Protein AF-0000000075755018 (afdb_homodimer)

Sequence (514 aa):
MAEAAGLAIGIVSLETTFDNVIDCFEYIHLGKAFGADSQDCLLRLDNAKLRLSRWGEAVGLSQVDKNTKSLKDTRISEVDMPQAERLLGSIFTELERVKVMDANFRAGREFDDQSLAVMSAETDLNSVGLSLHEKMQKIAKQRQNNLSLRQKAKWALFDRAHFKDMVANIADYTKELQELFPAAQPLEEVLVDKETLELSESLLVLRDAIKEQDNALASALGAVLKPVAEKVENNVHGGNVGVMSAHRSNINQTFGKMAEAAGLAIGIVSLETTFDNVIDCFEYIHLGKAFGADSQDCLLRLDNAKLRLSRWGEAVGLSQVDKNTKSLKDTRISEVDMPQAERLLGSIFTELERVKVMDANFRAGREFDDQSLAVMSAETDLNSVGLSLHEKMQKIAKQRQNNLSLRQKAKWALFDRAHFKDMVANIADYTKELQELFPAAQPLEEVLVDKETLELSESLLVLRDAIKEQDNALASALGAVLKPVAEKVENNVHGGNVGVMSAHRSNINQTFGK

Structure (mmCIF, N/CA/C/O backbone):
data_AF-0000000075755018-model_v1
#
loop_
_entity.id
_entity.type
_entity.pdbx_description
1 polymer 'Pc21g06550 protein'
#
loop_
_atom_site.group_PDB
_atom_site.id
_atom_site.type_symbol
_atom_site.label_atom_id
_atom_site.label_alt_id
_atom_site.label_comp_id
_atom_site.label_asym_id
_atom_site.label_entity_id
_atom_site.label_seq_id
_atom_site.pdbx_PDB_ins_code
_atom_site.Cartn_x
_atom_site.Cartn_y
_atom_site.Cartn_z
_atom_site.occupancy
_atom_site.B_iso_or_equiv
_atom_site.auth_seq_id
_atom_site.auth_comp_id
_atom_site.auth_asym_id
_atom_site.auth_atom_id
_atom_site.pdbx_PDB_model_num
ATOM 1 N N . MET A 1 1 ? 15.539 -30.797 -32.188 1 21.33 1 MET A N 1
ATOM 2 C CA . MET A 1 1 ? 14.492 -31.391 -31.359 1 21.33 1 MET A CA 1
ATOM 3 C C . MET A 1 1 ? 14.758 -31.141 -29.875 1 21.33 1 MET A C 1
ATOM 5 O O . MET A 1 1 ? 15.594 -31.797 -29.266 1 21.33 1 MET A O 1
ATOM 9 N N . ALA A 1 2 ? 15.078 -29.953 -29.562 1 28.19 2 ALA A N 1
ATOM 10 C CA . ALA A 1 2 ? 15.711 -29.484 -28.328 1 28.19 2 ALA A CA 1
ATOM 11 C C . ALA A 1 2 ? 15.008 -30.062 -27.094 1 28.19 2 ALA A C 1
ATOM 13 O O . ALA A 1 2 ? 13.789 -30.219 -27.094 1 28.19 2 ALA A O 1
ATOM 14 N N . GLU A 1 3 ? 15.719 -30.938 -26.422 1 28.27 3 GLU A N 1
ATOM 15 C CA . GLU A 1 3 ? 15.273 -31.531 -25.172 1 28.27 3 GLU A CA 1
ATOM 16 C C . GLU A 1 3 ? 14.562 -30.5 -24.281 1 28.27 3 GLU A C 1
ATOM 18 O O . GLU A 1 3 ? 15.133 -29.469 -23.938 1 28.27 3 GLU A O 1
ATOM 23 N N . ALA A 1 4 ? 13.383 -30.047 -24.609 1 33.56 4 ALA A N 1
ATOM 24 C CA . ALA A 1 4 ? 12.461 -29.391 -23.688 1 33.56 4 ALA A CA 1
ATOM 25 C C . ALA A 1 4 ? 12.711 -29.828 -22.25 1 33.56 4 ALA A C 1
ATOM 27 O O . ALA A 1 4 ? 12.727 -31.031 -21.953 1 33.56 4 ALA A O 1
ATOM 28 N N . ALA A 1 5 ? 13.742 -29.266 -21.609 1 36.12 5 ALA A N 1
ATOM 29 C CA . ALA A 1 5 ? 14.055 -29.625 -20.219 1 36.12 5 ALA A CA 1
ATOM 30 C C . ALA A 1 5 ? 12.828 -30.172 -19.516 1 36.12 5 ALA A C 1
ATOM 32 O O . ALA A 1 5 ? 11.883 -29.438 -19.219 1 36.12 5 ALA A O 1
ATOM 33 N N . GLY A 1 6 ? 12.289 -31.266 -20.016 1 34.72 6 GLY A N 1
ATOM 34 C CA . GLY A 1 6 ? 11.273 -32.156 -19.484 1 34.72 6 GLY A CA 1
ATOM 35 C C . GLY A 1 6 ? 11.305 -32.281 -17.969 1 34.72 6 GLY A C 1
ATOM 36 O O . GLY A 1 6 ? 12.375 -32.219 -17.359 1 34.72 6 GLY A O 1
ATOM 37 N N . LEU A 1 7 ? 10.367 -31.594 -17.203 1 39.56 7 LEU A N 1
ATOM 38 C CA . LEU A 1 7 ? 10.195 -32.188 -15.875 1 39.56 7 LEU A CA 1
ATOM 39 C C . LEU A 1 7 ? 10.594 -33.656 -15.867 1 39.56 7 LEU A C 1
ATOM 41 O O . LEU A 1 7 ? 10.008 -34.469 -16.594 1 39.56 7 LEU A O 1
ATOM 45 N N . ALA A 1 8 ? 11.867 -34.031 -16.031 1 37.25 8 ALA A N 1
ATOM 46 C CA . ALA A 1 8 ? 12.266 -35.406 -15.828 1 37.25 8 ALA A CA 1
ATOM 47 C C . ALA A 1 8 ? 11.305 -36.125 -14.891 1 37.25 8 ALA A C 1
ATOM 49 O O . ALA A 1 8 ? 11.195 -35.781 -13.719 1 37.25 8 ALA A O 1
ATOM 50 N N . ILE A 1 9 ? 10.18 -36.562 -15.383 1 37.59 9 ILE A N 1
ATOM 51 C CA . ILE A 1 9 ? 9.195 -37.406 -14.727 1 37.59 9 ILE A CA 1
ATOM 52 C C . ILE A 1 9 ? 9.898 -38.594 -14.062 1 37.59 9 ILE A C 1
ATOM 54 O O . ILE A 1 9 ? 10.062 -39.656 -14.68 1 37.59 9 ILE A O 1
ATOM 58 N N . GLY A 1 10 ? 11.125 -38.531 -13.781 1 39.56 10 GLY A N 1
ATOM 59 C CA . GLY A 1 10 ? 11.234 -39.562 -12.766 1 39.56 10 GLY A CA 1
ATOM 60 C C . GLY A 1 10 ? 10.18 -39.469 -11.688 1 39.56 10 GLY A C 1
ATOM 61 O O . GLY A 1 10 ? 9.438 -38.469 -11.633 1 39.56 10 GLY A O 1
ATOM 62 N N . ILE A 1 11 ? 9.938 -40.344 -10.844 1 48.66 11 ILE A N 1
ATOM 63 C CA . ILE A 1 11 ? 8.938 -40.406 -9.781 1 48.66 11 ILE A CA 1
ATOM 64 C C . ILE A 1 11 ? 8.938 -39.094 -9.016 1 48.66 11 ILE A C 1
ATOM 66 O O . ILE A 1 11 ? 9.602 -38.969 -7.98 1 48.66 11 ILE A O 1
ATOM 70 N N . VAL A 1 12 ? 8.914 -37.875 -9.719 1 58.25 12 VAL A N 1
ATOM 71 C CA . VAL A 1 12 ? 8.867 -36.625 -8.984 1 58.25 12 VAL A CA 1
ATOM 72 C C . VAL A 1 12 ? 7.52 -36.469 -8.281 1 58.25 12 VAL A C 1
ATOM 74 O O . VAL A 1 12 ? 6.469 -36.656 -8.898 1 58.25 12 VAL A O 1
ATOM 77 N N . SER A 1 13 ? 7.578 -36.406 -7.094 1 77.06 13 SER A N 1
ATOM 78 C CA . SER A 1 13 ? 6.387 -36.219 -6.277 1 77.06 13 SER A CA 1
ATOM 79 C C . SER A 1 13 ? 5.59 -35 -6.723 1 77.06 13 SER A C 1
ATOM 81 O O . SER A 1 13 ? 6.117 -34.125 -7.418 1 77.06 13 SER A O 1
ATOM 83 N N . LEU A 1 14 ? 4.43 -35.062 -6.699 1 83.69 14 LEU A N 1
ATOM 84 C CA . LEU A 1 14 ? 3.547 -33.906 -6.98 1 83.69 14 LEU A CA 1
ATOM 85 C C . LEU A 1 14 ? 4.059 -32.656 -6.309 1 83.69 14 LEU A C 1
ATOM 87 O O . LEU A 1 14 ? 3.939 -31.562 -6.867 1 83.69 14 LEU A O 1
ATOM 91 N N . GLU A 1 15 ? 4.77 -32.812 -5.234 1 83.62 15 GLU A N 1
ATOM 92 C CA . GLU A 1 15 ? 5.359 -31.688 -4.504 1 83.62 15 GLU A CA 1
ATOM 93 C C . GLU A 1 15 ? 6.484 -31.047 -5.301 1 83.62 15 GLU A C 1
ATOM 95 O O . GLU A 1 15 ? 6.574 -29.812 -5.371 1 83.62 15 GLU A O 1
ATOM 100 N N . THR A 1 16 ? 7.277 -31.891 -5.816 1 83.69 16 THR A N 1
ATOM 101 C CA . THR A 1 16 ? 8.398 -31.375 -6.598 1 83.69 16 THR A CA 1
ATOM 102 C C . THR A 1 16 ? 7.906 -30.672 -7.855 1 83.69 16 THR A C 1
ATOM 104 O O . THR A 1 16 ? 8.422 -29.609 -8.219 1 83.69 16 THR A O 1
ATOM 107 N N . THR A 1 17 ? 6.906 -31.312 -8.484 1 86.62 17 THR A N 1
ATOM 108 C CA . THR A 1 17 ? 6.32 -30.688 -9.664 1 86.62 17 THR A CA 1
ATOM 109 C C . THR A 1 17 ? 5.734 -29.328 -9.32 1 86.62 17 THR A C 1
ATOM 111 O O . THR A 1 17 ? 5.957 -28.344 -10.039 1 86.62 17 THR A O 1
ATOM 114 N N . PHE A 1 18 ? 5.035 -29.312 -8.258 1 90.94 18 PHE A N 1
ATOM 115 C CA . PHE A 1 18 ? 4.441 -28.062 -7.773 1 90.94 18 PHE A CA 1
ATOM 116 C C . PHE A 1 18 ? 5.512 -27 -7.543 1 90.94 18 PHE A C 1
ATOM 118 O O . PHE A 1 18 ? 5.406 -25.891 -8.047 1 90.94 18 PHE A O 1
ATOM 125 N N . ASP A 1 19 ? 6.57 -27.266 -6.926 1 88 19 ASP A N 1
ATOM 126 C CA . ASP A 1 19 ? 7.645 -26.328 -6.625 1 88 19 ASP A CA 1
ATOM 127 C C . ASP A 1 19 ? 8.312 -25.844 -7.906 1 88 19 ASP A C 1
ATOM 129 O O . ASP A 1 19 ? 8.672 -24.656 -8.008 1 88 19 ASP A O 1
ATOM 133 N N . ASN A 1 20 ? 8.461 -26.797 -8.766 1 86.38 20 ASN A N 1
ATOM 134 C CA . ASN A 1 20 ? 9.078 -26.422 -10.039 1 86.38 20 ASN A CA 1
ATOM 135 C C . ASN A 1 20 ? 8.227 -25.406 -10.805 1 86.38 20 ASN A C 1
ATOM 137 O O . ASN A 1 20 ? 8.766 -24.484 -11.406 1 86.38 20 ASN A O 1
ATOM 141 N N . VAL A 1 21 ? 6.945 -25.656 -10.75 1 92 21 VAL A N 1
ATOM 142 C CA . VAL A 1 21 ? 6.043 -24.75 -11.453 1 92 21 VAL A CA 1
ATOM 143 C C . VAL A 1 21 ? 6.094 -23.359 -10.797 1 92 21 VAL A C 1
ATOM 145 O O . VAL A 1 21 ? 6.23 -22.359 -11.484 1 92 21 VAL A O 1
ATOM 148 N N . ILE A 1 22 ? 6.039 -23.297 -9.484 1 92.44 22 ILE A N 1
ATOM 149 C CA . ILE A 1 22 ? 6.094 -22.031 -8.758 1 92.44 22 ILE A CA 1
ATOM 150 C C . ILE A 1 22 ? 7.418 -21.328 -9.047 1 92.44 22 ILE A C 1
ATOM 152 O O . ILE A 1 22 ? 7.441 -20.125 -9.305 1 92.44 22 ILE A O 1
ATOM 156 N N . ASP A 1 23 ? 8.445 -22.031 -9.148 1 88.38 23 ASP A N 1
ATOM 157 C CA . ASP A 1 23 ? 9.773 -21.484 -9.43 1 88.38 23 ASP A CA 1
ATOM 158 C C . ASP A 1 23 ? 9.836 -20.906 -10.844 1 88.38 23 ASP A C 1
ATOM 160 O O . ASP A 1 23 ? 10.508 -19.906 -11.078 1 88.38 23 ASP A O 1
ATOM 164 N N . CYS A 1 24 ? 9.141 -21.562 -11.688 1 90.5 24 CYS A N 1
ATOM 165 C CA . CYS A 1 24 ? 9.188 -21.141 -13.086 1 90.5 24 CYS A CA 1
ATOM 166 C C . CYS A 1 24 ? 8.617 -19.734 -13.25 1 90.5 24 CYS A C 1
ATOM 168 O O . CYS A 1 24 ? 9.062 -18.984 -14.117 1 90.5 24 CYS A O 1
ATOM 170 N N . PHE A 1 25 ? 7.664 -19.344 -12.414 1 93.44 25 PHE A N 1
ATOM 171 C CA . PHE A 1 25 ? 7.109 -18 -12.469 1 93.44 25 PHE A CA 1
ATOM 172 C C . PHE A 1 25 ? 8.203 -16.953 -12.289 1 93.44 25 PHE A C 1
ATOM 174 O O . PHE A 1 25 ? 8.109 -15.852 -12.82 1 93.44 25 PHE A O 1
ATOM 181 N N . GLU A 1 26 ? 9.25 -17.297 -11.617 1 88.44 26 GLU A N 1
ATOM 182 C CA . GLU A 1 26 ? 10.312 -16.359 -11.289 1 88.44 26 GLU A CA 1
ATOM 183 C C . GLU A 1 26 ? 11.18 -16.047 -12.508 1 88.44 26 GLU A C 1
ATOM 185 O O . GLU A 1 26 ? 11.906 -15.047 -12.523 1 88.44 26 GLU A O 1
ATOM 190 N N . TYR A 1 27 ? 11.039 -16.906 -13.445 1 89.88 27 TYR A N 1
ATOM 191 C CA . TYR A 1 27 ? 11.852 -16.719 -14.641 1 89.88 27 TYR A CA 1
ATOM 192 C C . TYR A 1 27 ? 11.164 -15.781 -15.633 1 89.88 27 TYR A C 1
ATOM 194 O O . TYR A 1 27 ? 11.781 -15.312 -16.594 1 89.88 27 TYR A O 1
ATOM 202 N N . ILE A 1 28 ? 9.945 -15.516 -15.406 1 92.44 28 ILE A N 1
ATOM 203 C CA . ILE A 1 28 ? 9.156 -14.781 -16.391 1 92.44 28 ILE A CA 1
ATOM 204 C C . ILE A 1 28 ? 9.242 -13.281 -16.109 1 92.44 28 ILE A C 1
ATOM 206 O O . ILE A 1 28 ? 8.969 -12.836 -14.984 1 92.44 28 ILE A O 1
ATOM 210 N N . HIS A 1 29 ? 9.602 -12.562 -17.109 1 92.56 29 HIS A N 1
ATOM 211 C CA . HIS A 1 29 ? 9.656 -11.109 -17.062 1 92.56 29 HIS A CA 1
ATOM 212 C C . HIS A 1 29 ? 8.883 -10.484 -18.219 1 92.56 29 HIS A C 1
ATOM 214 O O . HIS A 1 29 ? 8.578 -11.164 -19.188 1 92.56 29 HIS A O 1
ATOM 220 N N . LEU A 1 30 ? 8.531 -9.258 -18.047 1 93.94 30 LEU A N 1
ATOM 221 C CA . LEU A 1 30 ? 7.816 -8.531 -19.094 1 93.94 30 LEU A CA 1
ATOM 222 C C . LEU A 1 30 ? 8.742 -7.543 -19.797 1 93.94 30 LEU A C 1
ATOM 224 O O . LEU A 1 30 ? 9.594 -6.922 -19.156 1 93.94 30 LEU A O 1
ATOM 228 N N . GLY A 1 31 ? 8.531 -7.477 -21.094 1 91.62 31 GLY A N 1
ATOM 229 C CA . GLY A 1 31 ? 9.266 -6.469 -21.828 1 91.62 31 GLY A CA 1
ATOM 230 C C . GLY A 1 31 ? 8.836 -5.051 -21.5 1 91.62 31 GLY A C 1
ATOM 231 O O . GLY A 1 31 ? 7.691 -4.824 -21.109 1 91.62 31 GLY A O 1
ATOM 232 N N . LYS A 1 32 ? 9.695 -4.094 -21.75 1 88.69 32 LYS A N 1
ATOM 233 C CA . LYS A 1 32 ? 9.406 -2.688 -21.484 1 88.69 32 LYS A CA 1
ATOM 234 C C . LYS A 1 32 ? 8.336 -2.158 -22.438 1 88.69 32 LYS A C 1
ATOM 236 O O . LYS A 1 32 ? 7.676 -1.16 -22.141 1 88.69 32 LYS A O 1
ATOM 241 N N . ALA A 1 33 ? 8.219 -2.889 -23.438 1 84.25 33 ALA A N 1
ATOM 242 C CA . ALA A 1 33 ? 7.262 -2.471 -24.469 1 84.25 33 ALA A CA 1
ATOM 243 C C . ALA A 1 33 ? 5.828 -2.555 -23.953 1 84.25 33 ALA A C 1
ATOM 245 O O . ALA A 1 33 ? 4.91 -2.002 -24.562 1 84.25 33 ALA A O 1
ATOM 246 N N . PHE A 1 34 ? 5.629 -3.209 -22.844 1 88.38 34 PHE A N 1
ATOM 247 C CA . PHE A 1 34 ? 4.297 -3.271 -22.266 1 88.38 34 PHE A CA 1
ATOM 248 C C . PHE A 1 34 ? 3.84 -1.889 -21.812 1 88.38 34 PHE A C 1
ATOM 250 O O . PHE A 1 34 ? 2.639 -1.624 -21.719 1 88.38 34 PHE A O 1
ATOM 257 N N . GLY A 1 35 ? 4.773 -0.98 -21.391 1 81.56 35 GLY A N 1
ATOM 258 C CA . GLY A 1 35 ? 4.488 0.428 -21.156 1 81.56 35 GLY A CA 1
ATOM 259 C C . GLY A 1 35 ? 3.564 0.666 -19.984 1 81.56 35 GLY A C 1
ATOM 260 O O . GLY A 1 35 ? 3.811 0.17 -18.875 1 81.56 35 GLY A O 1
ATOM 261 N N . ALA A 1 36 ? 2.443 1.353 -20.188 1 78.69 36 ALA A N 1
ATOM 262 C CA . ALA A 1 36 ? 1.516 1.813 -19.156 1 78.69 36 ALA A CA 1
ATOM 263 C C . ALA A 1 36 ? 0.792 0.64 -18.5 1 78.69 36 ALA A C 1
ATOM 265 O O . ALA A 1 36 ? 0.348 0.735 -17.359 1 78.69 36 ALA A O 1
ATOM 266 N N . ASP A 1 37 ? 0.783 -0.458 -19.234 1 85 37 ASP A N 1
ATOM 267 C CA . ASP A 1 37 ? 0.044 -1.616 -18.734 1 85 37 ASP A CA 1
ATOM 268 C C . ASP A 1 37 ? 0.955 -2.557 -17.953 1 85 37 ASP A C 1
ATOM 270 O O . ASP A 1 37 ? 0.508 -3.596 -17.469 1 85 37 ASP A O 1
ATOM 274 N N . SER A 1 38 ? 2.199 -2.186 -17.828 1 89.25 38 SER A N 1
ATOM 275 C CA . SER A 1 38 ? 3.197 -3.078 -17.25 1 89.25 38 SER A CA 1
ATOM 276 C C . SER A 1 38 ? 2.826 -3.459 -15.82 1 89.25 38 SER A C 1
ATOM 278 O O . SER A 1 38 ? 2.922 -4.629 -15.438 1 89.25 38 SER A O 1
ATOM 280 N N . GLN A 1 39 ? 2.363 -2.482 -15.18 1 91.5 39 GLN A N 1
ATOM 281 C CA . GLN A 1 39 ? 2.025 -2.736 -13.789 1 91.5 39 GLN A CA 1
ATOM 282 C C . GLN A 1 39 ? 0.852 -3.705 -13.672 1 91.5 39 GLN A C 1
ATOM 284 O O . GLN A 1 39 ? 0.918 -4.684 -12.93 1 91.5 39 GLN A O 1
ATOM 289 N N . ASP A 1 40 ? -0.144 -3.467 -14.422 1 94.25 40 ASP A N 1
ATOM 290 C CA . ASP A 1 40 ? -1.322 -4.328 -14.414 1 94.25 40 ASP A CA 1
ATOM 291 C C . ASP A 1 40 ? -0.959 -5.758 -14.82 1 94.25 40 ASP A C 1
ATOM 293 O O . ASP A 1 40 ? -1.385 -6.719 -14.18 1 94.25 40 ASP A O 1
ATOM 297 N N . CYS A 1 41 ? -0.184 -5.875 -15.82 1 94.75 41 CYS A N 1
ATOM 298 C CA . CYS A 1 41 ? 0.219 -7.184 -16.328 1 94.75 41 CYS A CA 1
ATOM 299 C C . CYS A 1 41 ? 1.055 -7.93 -15.289 1 94.75 41 CYS A C 1
ATOM 301 O O . CYS A 1 41 ? 0.846 -9.125 -15.062 1 94.75 41 CYS A O 1
ATOM 303 N N . LEU A 1 42 ? 1.902 -7.211 -14.703 1 95.75 42 LEU A N 1
ATOM 304 C CA . LEU A 1 42 ? 2.756 -7.848 -13.711 1 95.75 42 LEU A CA 1
ATOM 305 C C . LEU A 1 42 ? 1.937 -8.328 -12.516 1 95.75 42 LEU A C 1
ATOM 307 O O . LEU A 1 42 ? 2.154 -9.438 -12.016 1 95.75 42 LEU A O 1
ATOM 311 N N . LEU A 1 43 ? 1.019 -7.547 -12.055 1 97.06 43 LEU A N 1
ATOM 312 C CA . LEU A 1 43 ? 0.172 -7.926 -10.93 1 97.06 43 LEU A CA 1
ATOM 313 C C . LEU A 1 43 ? -0.677 -9.141 -11.273 1 97.06 43 LEU A C 1
ATOM 315 O O . LEU A 1 43 ? -0.921 -10 -10.414 1 97.06 43 LEU A O 1
ATOM 319 N N . ARG A 1 44 ? -1.093 -9.25 -12.469 1 97 44 ARG A N 1
ATOM 320 C CA . ARG A 1 44 ? -1.838 -10.422 -12.914 1 97 44 ARG A CA 1
ATOM 321 C C . ARG A 1 44 ? -0.968 -11.672 -12.875 1 97 44 ARG A C 1
ATOM 323 O O . ARG A 1 44 ? -1.43 -12.742 -12.477 1 97 44 ARG A O 1
ATOM 330 N N . LEU A 1 45 ? 0.245 -11.5 -13.32 1 96.88 45 LEU A N 1
ATOM 331 C CA . LEU A 1 45 ? 1.186 -12.609 -13.273 1 96.88 45 LEU A CA 1
ATOM 332 C C . LEU A 1 45 ? 1.461 -13.031 -11.836 1 96.88 45 LEU A C 1
ATOM 334 O O . LEU A 1 45 ? 1.44 -14.219 -11.516 1 96.88 45 LEU A O 1
ATOM 338 N N . ASP A 1 46 ? 1.693 -12.047 -10.992 1 97.31 46 ASP A N 1
ATOM 339 C CA . ASP A 1 46 ? 1.906 -12.305 -9.578 1 97.31 46 ASP A CA 1
ATOM 340 C C . ASP A 1 46 ? 0.708 -13.031 -8.961 1 97.31 46 ASP A C 1
ATOM 342 O O . ASP A 1 46 ? 0.874 -13.945 -8.156 1 97.31 46 ASP A O 1
ATOM 346 N N . ASN A 1 47 ? -0.427 -12.617 -9.352 1 98.38 47 ASN A N 1
ATOM 347 C CA . ASN A 1 47 ? -1.636 -13.234 -8.82 1 98.38 47 ASN A CA 1
ATOM 348 C C . ASN A 1 47 ? -1.777 -14.68 -9.281 1 98.38 47 ASN A C 1
ATOM 350 O O . ASN A 1 47 ? -2.25 -15.539 -8.523 1 98.38 47 ASN A O 1
ATOM 354 N N . ALA A 1 48 ? -1.467 -14.922 -10.523 1 98.06 48 ALA A N 1
ATOM 355 C CA . ALA A 1 48 ? -1.502 -16.297 -11 1 98.06 48 ALA A CA 1
ATOM 356 C C . ALA A 1 48 ? -0.629 -17.203 -10.133 1 98.06 48 ALA A C 1
ATOM 358 O O . ALA A 1 48 ? -1.05 -18.297 -9.75 1 98.06 48 ALA A O 1
ATOM 359 N N . LYS A 1 49 ? 0.549 -16.734 -9.867 1 97 49 LYS A N 1
ATOM 360 C CA . LYS A 1 49 ? 1.464 -17.469 -8.992 1 97 49 LYS A CA 1
ATOM 361 C C . LYS A 1 49 ? 0.88 -17.609 -7.586 1 97 49 LYS A C 1
ATOM 363 O O . LYS A 1 49 ? 0.919 -18.703 -7.004 1 97 49 LYS A O 1
ATOM 368 N N . LEU A 1 50 ? 0.333 -16.531 -7.094 1 97.88 50 LEU A N 1
ATOM 369 C CA . LEU A 1 50 ? -0.232 -16.5 -5.75 1 97.88 50 LEU A CA 1
ATOM 370 C C . LEU A 1 50 ? -1.396 -17.484 -5.625 1 97.88 50 LEU A C 1
ATOM 372 O O . LEU A 1 50 ? -1.47 -18.25 -4.664 1 97.88 50 LEU A O 1
ATOM 376 N N . ARG A 1 51 ? -2.266 -17.453 -6.605 1 98.25 51 ARG A N 1
ATOM 377 C CA . ARG A 1 51 ? -3.441 -18.328 -6.605 1 98.25 51 ARG A CA 1
ATOM 378 C C . ARG A 1 51 ? -3.039 -19.797 -6.664 1 98.25 51 ARG A C 1
ATOM 380 O O . ARG A 1 51 ? -3.598 -20.625 -5.945 1 98.25 51 ARG A O 1
ATOM 387 N N . LEU A 1 52 ? -2.057 -20.062 -7.484 1 97.12 52 LEU A N 1
ATOM 388 C CA . LEU A 1 52 ? -1.567 -21.438 -7.555 1 97.12 52 LEU A CA 1
ATOM 389 C C . LEU A 1 52 ? -0.936 -21.859 -6.23 1 97.12 52 LEU A C 1
ATOM 391 O O . LEU A 1 52 ? -1.169 -22.969 -5.754 1 97.12 52 LEU A O 1
ATOM 395 N N . SER A 1 53 ? -0.161 -20.953 -5.684 1 96.25 53 SER A N 1
ATOM 396 C CA . SER A 1 53 ? 0.482 -21.25 -4.406 1 96.25 53 SER A CA 1
ATOM 397 C C . SER A 1 53 ? -0.55 -21.469 -3.305 1 96.25 53 SER A C 1
ATOM 399 O O . SER A 1 53 ? -0.337 -22.281 -2.4 1 96.25 53 SER A O 1
ATOM 401 N N . ARG A 1 54 ? -1.599 -20.766 -3.346 1 96.69 54 ARG A N 1
ATOM 402 C CA . ARG A 1 54 ? -2.705 -20.938 -2.41 1 96.69 54 ARG A CA 1
ATOM 403 C C . ARG A 1 54 ? -3.273 -22.359 -2.484 1 96.69 54 ARG A C 1
ATOM 405 O O . ARG A 1 54 ? -3.482 -23 -1.456 1 96.69 54 ARG A O 1
ATOM 412 N N . TRP A 1 55 ? -3.48 -22.797 -3.68 1 95.75 55 TRP A N 1
ATOM 413 C CA . TRP A 1 55 ? -3.969 -24.156 -3.889 1 95.75 55 TRP A CA 1
ATOM 414 C C . TRP A 1 55 ? -2.99 -25.172 -3.324 1 95.75 55 TRP A C 1
ATOM 416 O O . TRP A 1 55 ? -3.387 -26.078 -2.59 1 95.75 55 TRP A O 1
ATOM 426 N N . GLY A 1 56 ? -1.739 -25 -3.654 1 94 56 GLY A N 1
ATOM 427 C CA . GLY A 1 56 ? -0.731 -25.922 -3.166 1 94 56 GLY A CA 1
ATOM 428 C C . GLY A 1 56 ? -0.693 -26.031 -1.653 1 94 56 GLY A C 1
ATOM 429 O O . GLY A 1 56 ? -0.576 -27.125 -1.102 1 94 56 GLY A O 1
ATOM 430 N N . GLU A 1 57 ? -0.806 -24.922 -1.052 1 92.69 57 GLU A N 1
ATOM 431 C CA . GLU A 1 57 ? -0.821 -24.906 0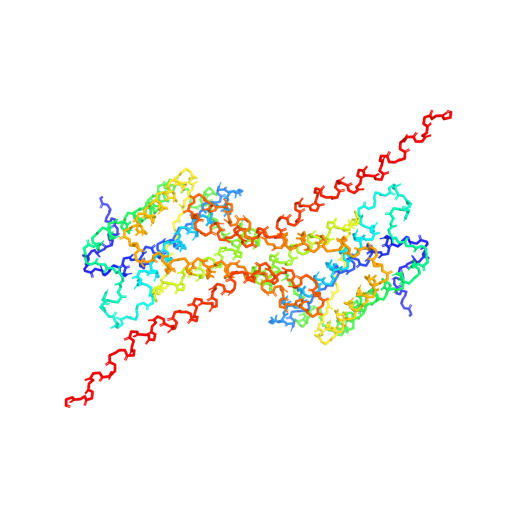.408 1 92.69 57 GLU A CA 1
ATOM 432 C C . GLU A 1 57 ? -2.078 -25.578 0.953 1 92.69 57 GLU A C 1
ATOM 434 O O . GLU A 1 57 ? -2.006 -26.359 1.904 1 92.69 57 GLU A O 1
ATOM 439 N N . ALA A 1 58 ? -3.174 -25.328 0.376 1 91.94 58 ALA A N 1
ATOM 440 C CA . ALA A 1 58 ? -4.453 -25.859 0.85 1 91.94 58 ALA A CA 1
ATOM 441 C C . ALA A 1 58 ? -4.5 -27.375 0.735 1 91.94 58 ALA A C 1
ATOM 443 O O . ALA A 1 58 ? -5.094 -28.047 1.58 1 91.94 58 ALA A O 1
ATOM 444 N N . VAL A 1 59 ? -3.801 -27.938 -0.28 1 91.69 59 VAL A N 1
ATOM 445 C CA . VAL A 1 59 ? -3.867 -29.391 -0.488 1 91.69 59 VAL A CA 1
ATOM 446 C C . VAL A 1 59 ? -2.693 -30.062 0.213 1 91.69 59 VAL A C 1
ATOM 448 O O . VAL A 1 59 ? -2.59 -31.297 0.216 1 91.69 59 VAL A O 1
ATOM 451 N N . GLY A 1 60 ? -1.778 -29.25 0.719 1 87.88 60 GLY A N 1
ATOM 452 C CA . GLY A 1 60 ? -0.72 -29.797 1.553 1 87.88 60 GLY A CA 1
ATOM 453 C C . GLY A 1 60 ? 0.581 -30 0.802 1 87.88 60 GLY A C 1
ATOM 454 O O . GLY A 1 60 ? 1.392 -30.859 1.181 1 87.88 60 GLY A O 1
ATOM 455 N N . LEU A 1 61 ? 0.748 -29.281 -0.241 1 86.94 61 LEU A N 1
ATOM 456 C CA . LEU A 1 61 ? 1.977 -29.453 -1.01 1 86.94 61 LEU A CA 1
ATOM 457 C C . LEU A 1 61 ? 3.072 -28.531 -0.491 1 86.94 61 LEU A C 1
ATOM 459 O O . LEU A 1 61 ? 4.234 -28.656 -0.88 1 86.94 61 LEU A O 1
ATOM 463 N N . SER A 1 62 ? 2.539 -27.594 0.369 1 79.62 62 SER A N 1
ATOM 464 C CA . SER A 1 62 ? 3.479 -26.609 0.894 1 79.62 62 SER A CA 1
ATOM 465 C C . SER A 1 62 ? 4.047 -27.047 2.24 1 79.62 62 SER A C 1
ATOM 467 O O . SER A 1 62 ? 3.357 -27.703 3.029 1 79.62 62 SER A O 1
ATOM 469 N N . GLN A 1 63 ? 5.301 -26.531 2.578 1 63.78 63 GLN A N 1
ATOM 470 C CA . GLN A 1 63 ? 5.98 -26.75 3.852 1 63.78 63 GLN A CA 1
ATOM 471 C C . GLN A 1 63 ? 6.051 -28.234 4.188 1 63.78 63 GLN A C 1
ATOM 473 O O . GLN A 1 63 ? 5.777 -28.641 5.324 1 63.78 63 GLN A O 1
ATOM 478 N N . VAL A 1 64 ? 6.082 -29.062 3.215 1 55.28 64 VAL A N 1
ATOM 479 C CA . VAL A 1 64 ? 6.242 -30.5 3.445 1 55.28 64 VAL A CA 1
ATOM 480 C C . VAL A 1 64 ? 7.668 -30.781 3.904 1 55.28 64 VAL A C 1
ATOM 482 O O . VAL A 1 64 ? 8.633 -30.297 3.314 1 55.28 64 VAL A O 1
ATOM 485 N N . ASP A 1 65 ? 7.723 -30.938 5.316 1 50.28 65 ASP A N 1
ATOM 486 C CA . ASP A 1 65 ? 9.023 -31.359 5.82 1 50.28 65 ASP A CA 1
ATOM 487 C C . ASP A 1 65 ? 9.633 -32.438 4.922 1 50.28 65 ASP A C 1
ATOM 489 O O . ASP A 1 65 ? 8.938 -33.344 4.473 1 50.28 65 ASP A O 1
ATOM 493 N N . LYS A 1 66 ? 10.781 -32.125 4.301 1 49.28 66 LYS A N 1
ATOM 494 C CA . LYS A 1 66 ? 11.547 -33.094 3.496 1 49.28 66 LYS A CA 1
ATOM 495 C C . LYS A 1 66 ? 11.367 -34.5 4 1 49.28 66 LYS A C 1
ATOM 497 O O . LYS A 1 66 ? 11.445 -35.469 3.223 1 49.28 66 LYS A O 1
ATOM 502 N N . ASN A 1 67 ? 11.414 -34.5 5.238 1 45 67 ASN A N 1
ATOM 503 C CA . ASN A 1 67 ? 11.438 -35.844 5.812 1 45 67 ASN A CA 1
ATOM 504 C C . ASN A 1 67 ? 10.047 -36.469 5.844 1 45 67 ASN A C 1
ATOM 506 O O . ASN A 1 67 ? 9.891 -37.656 6.203 1 45 67 ASN A O 1
ATOM 510 N N . THR A 1 68 ? 9.094 -35.75 5.953 1 44.91 68 THR A N 1
ATOM 511 C CA . THR A 1 68 ? 7.789 -36.406 6.016 1 44.91 68 THR A CA 1
ATOM 512 C C . THR A 1 68 ? 7.285 -36.75 4.617 1 44.91 68 THR A C 1
ATOM 514 O O . THR A 1 68 ? 6.855 -35.875 3.871 1 44.91 68 THR A O 1
ATOM 517 N N . LYS A 1 69 ? 7.879 -37.656 4.027 1 42.12 69 LYS A N 1
ATOM 518 C CA . LYS A 1 69 ? 7.73 -38.281 2.715 1 42.12 69 LYS A CA 1
ATOM 519 C C . LYS A 1 69 ? 6.258 -38.5 2.369 1 42.12 69 LYS A C 1
ATOM 521 O O . LYS A 1 69 ? 5.93 -38.938 1.27 1 42.12 69 LYS A O 1
ATOM 526 N N . SER A 1 70 ? 5.293 -38.812 3.355 1 44.25 70 SER A N 1
ATOM 527 C CA . SER A 1 70 ? 4.062 -39.469 2.93 1 44.25 70 SER A CA 1
ATOM 528 C C . SER A 1 70 ? 3.004 -38.438 2.527 1 44.25 70 SER A C 1
ATOM 530 O O . SER A 1 70 ? 2.732 -37.5 3.27 1 44.25 70 SER A O 1
ATOM 532 N N . LEU A 1 71 ? 2.805 -38.281 1.255 1 50.12 71 LEU A N 1
ATOM 533 C CA . LEU A 1 71 ? 1.615 -37.656 0.677 1 50.12 71 LEU A CA 1
ATOM 534 C C . LEU A 1 71 ? 0.39 -37.906 1.547 1 50.12 71 LEU A C 1
ATOM 536 O O . LEU A 1 71 ? -0.714 -37.469 1.22 1 50.12 71 LEU A O 1
ATOM 540 N N . LYS A 1 72 ? 0.607 -38.719 2.553 1 49 72 LYS A N 1
ATOM 541 C CA . LYS A 1 72 ? -0.517 -39.188 3.369 1 49 72 LYS A CA 1
ATOM 542 C C . LYS A 1 72 ? -1.179 -38 4.082 1 49 72 LYS A C 1
ATOM 544 O O . LYS A 1 72 ? -2.373 -38.031 4.383 1 49 72 LYS A O 1
ATOM 549 N N . ASP A 1 73 ? -0.323 -36.938 4.172 1 54.47 73 ASP A N 1
ATOM 550 C CA . ASP A 1 73 ? -0.958 -35.844 4.922 1 54.47 73 ASP A CA 1
ATOM 551 C C . ASP A 1 73 ? -1.517 -34.781 3.984 1 54.47 73 ASP A C 1
ATOM 553 O O . ASP A 1 73 ? -1.955 -33.719 4.434 1 54.47 73 ASP A O 1
ATOM 557 N N . THR A 1 74 ? -1.5 -35.25 2.65 1 61.84 74 THR A N 1
ATOM 558 C CA . THR A 1 74 ? -2.098 -34.344 1.683 1 61.84 74 THR A CA 1
ATOM 559 C C . THR A 1 74 ? -3.576 -34.656 1.478 1 61.84 74 THR A C 1
ATOM 561 O O . THR A 1 74 ? -4.02 -35.781 1.77 1 61.84 74 THR A O 1
ATOM 564 N N . ARG A 1 75 ? -4.242 -33.812 1.245 1 67.06 75 ARG A N 1
ATOM 565 C CA . ARG A 1 75 ? -5.656 -33.969 0.92 1 67.06 75 ARG A CA 1
ATOM 566 C C . ARG A 1 75 ? -5.836 -34.438 -0.52 1 67.06 75 ARG A C 1
ATOM 568 O O . ARG A 1 75 ? -6.93 -34.312 -1.081 1 67.06 75 ARG A O 1
ATOM 575 N N . ILE A 1 76 ? -4.633 -34.938 -0.961 1 73.75 76 ILE A N 1
ATOM 576 C CA . ILE A 1 76 ? -4.68 -35.375 -2.352 1 73.75 76 ILE A CA 1
ATOM 577 C C . ILE A 1 76 ? -4.91 -36.875 -2.41 1 73.75 76 ILE A C 1
ATOM 579 O O . ILE A 1 76 ? -4.133 -37.656 -1.852 1 73.75 76 ILE A O 1
ATOM 583 N N . SER A 1 77 ? -6.109 -37.156 -2.969 1 75.56 77 SER A N 1
ATOM 584 C CA . SER A 1 77 ? -6.387 -38.594 -3.143 1 75.56 77 SER A CA 1
ATOM 585 C C . SER A 1 77 ? -5.559 -39.188 -4.281 1 75.56 77 SER A C 1
ATOM 587 O O . SER A 1 77 ? -5.258 -38.5 -5.258 1 75.56 77 SER A O 1
ATOM 589 N N . GLU A 1 78 ? -5.211 -40.406 -4.164 1 77.06 78 GLU A N 1
ATOM 590 C CA . GLU A 1 78 ? -4.426 -41.125 -5.168 1 77.06 78 GLU A CA 1
ATOM 591 C C . GLU A 1 78 ? -5.133 -41.125 -6.52 1 77.06 78 GLU A C 1
ATOM 593 O O . GLU A 1 78 ? -4.488 -41.062 -7.566 1 77.06 78 GLU A O 1
ATOM 598 N N . VAL A 1 79 ? -6.438 -41.062 -6.461 1 80.38 79 VAL A N 1
ATOM 599 C CA . VAL A 1 79 ? -7.23 -41.156 -7.684 1 80.38 79 VAL A CA 1
ATOM 600 C C . VAL A 1 79 ? -7.121 -39.844 -8.469 1 80.38 79 VAL A C 1
ATOM 602 O O . VAL A 1 79 ? -7.137 -39.844 -9.703 1 80.38 79 VAL A O 1
ATOM 605 N N . ASP A 1 80 ? -6.887 -38.781 -7.758 1 86.81 80 ASP A N 1
ATOM 606 C CA . ASP A 1 80 ? -6.887 -37.438 -8.383 1 86.81 80 ASP A CA 1
ATOM 607 C C . ASP A 1 80 ? -5.473 -37.031 -8.766 1 86.81 80 ASP A C 1
ATOM 609 O O . ASP A 1 80 ? -5.289 -36.031 -9.484 1 86.81 80 ASP A O 1
ATOM 613 N N . MET A 1 81 ? -4.551 -37.781 -8.422 1 85.75 81 MET A N 1
ATOM 614 C CA . MET A 1 81 ? -3.145 -37.406 -8.555 1 85.75 81 MET A CA 1
ATOM 615 C C . MET A 1 81 ? -2.762 -37.25 -10.031 1 85.75 81 MET A C 1
ATOM 617 O O . MET A 1 81 ? -2.141 -36.281 -10.414 1 85.75 81 MET A O 1
ATOM 621 N N . PRO A 1 82 ? -3.168 -38.219 -10.812 1 88.38 82 PRO A N 1
ATOM 622 C CA . PRO A 1 82 ? -2.775 -38.094 -12.219 1 88.38 82 PRO A CA 1
ATOM 623 C C . PRO A 1 82 ? -3.342 -36.812 -12.867 1 88.38 82 PRO A C 1
ATOM 625 O O . PRO A 1 82 ? -2.646 -36.156 -13.641 1 88.38 82 PRO A O 1
ATOM 628 N N . GLN A 1 83 ? -4.539 -36.531 -12.578 1 92.44 83 GLN A N 1
ATOM 629 C CA . GLN A 1 83 ? -5.152 -35.312 -13.156 1 92.44 83 GLN A CA 1
ATOM 630 C C . GLN A 1 83 ? -4.488 -34.062 -12.625 1 92.44 83 GLN A C 1
ATOM 632 O O . GLN A 1 83 ? -4.289 -33.094 -13.367 1 92.44 83 GLN A O 1
ATOM 637 N N . ALA A 1 84 ? -4.195 -34.031 -11.367 1 93.06 84 ALA A N 1
ATOM 638 C CA . ALA A 1 84 ? -3.484 -32.906 -10.781 1 93.06 84 ALA A CA 1
ATOM 639 C C . ALA A 1 84 ? -2.129 -32.688 -11.453 1 93.06 84 ALA A C 1
ATOM 641 O O . ALA A 1 84 ? -1.747 -31.562 -11.766 1 93.06 84 ALA A O 1
ATOM 642 N N . GLU A 1 85 ? -1.484 -33.719 -11.734 1 91.81 85 GLU A N 1
ATOM 643 C CA . GLU A 1 85 ? -0.184 -33.688 -12.391 1 91.81 85 GLU A CA 1
ATOM 644 C C . GLU A 1 85 ? -0.308 -33.125 -13.812 1 91.81 85 GLU A C 1
ATOM 646 O O . GLU A 1 85 ? 0.537 -32.344 -14.258 1 91.81 85 GLU A O 1
ATOM 651 N N . ARG A 1 86 ? -1.3 -33.562 -14.461 1 94.31 86 ARG A N 1
ATOM 652 C CA . ARG A 1 86 ? -1.534 -33.094 -15.82 1 94.31 86 ARG A CA 1
ATOM 653 C C . ARG A 1 86 ? -1.788 -31.594 -15.836 1 94.31 86 ARG A C 1
ATOM 655 O O . ARG A 1 86 ? -1.249 -30.875 -16.688 1 94.31 86 ARG A O 1
ATOM 662 N N . LEU A 1 87 ? -2.594 -31.156 -14.938 1 96.19 87 LEU A N 1
ATOM 663 C CA . LEU A 1 87 ? -2.93 -29.734 -14.867 1 96.19 87 LEU A CA 1
ATOM 664 C C . LEU A 1 87 ? -1.706 -28.906 -14.5 1 96.19 87 LEU A C 1
ATOM 666 O O . LEU A 1 87 ? -1.45 -27.859 -15.117 1 96.19 87 LEU A O 1
ATOM 670 N N . LEU A 1 88 ? -0.92 -29.359 -13.555 1 95.44 88 LEU A N 1
ATOM 671 C CA . LEU A 1 88 ? 0.325 -28.672 -13.211 1 95.44 88 LEU A CA 1
ATOM 672 C C . LEU A 1 88 ? 1.282 -28.672 -14.398 1 95.44 88 LEU A C 1
ATOM 674 O O . LEU A 1 88 ? 1.95 -27.672 -14.656 1 95.44 88 LEU A O 1
ATOM 678 N N . GLY A 1 89 ? 1.306 -29.766 -15.078 1 94.75 89 GLY A N 1
ATOM 679 C CA . GLY A 1 89 ? 2.107 -29.844 -16.281 1 94.75 89 GLY A CA 1
ATOM 680 C C . GLY A 1 89 ? 1.683 -28.859 -17.359 1 94.75 89 GLY A C 1
ATOM 681 O O . GLY A 1 89 ? 2.525 -28.281 -18.047 1 94.75 89 GLY A O 1
ATOM 682 N N . SER A 1 90 ? 0.388 -28.656 -17.484 1 96.31 90 SER A N 1
ATOM 683 C CA . SER A 1 90 ? -0.135 -27.688 -18.453 1 96.31 90 SER A CA 1
ATOM 684 C C . SER A 1 90 ? 0.268 -26.266 -18.078 1 96.31 90 SER A C 1
ATOM 686 O O . SER A 1 90 ? 0.619 -25.469 -18.938 1 96.31 90 SER A O 1
ATOM 688 N N . ILE A 1 91 ? 0.223 -25.969 -16.828 1 96.75 91 ILE A N 1
ATOM 689 C CA . ILE A 1 91 ? 0.66 -24.656 -16.359 1 96.75 91 ILE A CA 1
ATOM 690 C C . ILE A 1 91 ? 2.146 -24.484 -16.656 1 96.75 91 ILE A C 1
ATOM 692 O O . ILE A 1 91 ? 2.562 -23.438 -17.156 1 96.75 91 ILE A O 1
ATOM 696 N N . PHE A 1 92 ? 2.896 -25.453 -16.391 1 94.19 92 PHE A N 1
ATOM 697 C CA . PHE A 1 92 ? 4.328 -25.422 -16.656 1 94.19 92 PHE A CA 1
ATOM 698 C C . PHE A 1 92 ? 4.602 -25.172 -18.141 1 94.19 92 PHE A C 1
ATOM 700 O O . PHE A 1 92 ? 5.465 -24.359 -18.484 1 94.19 92 PHE A O 1
ATOM 707 N N . THR A 1 93 ? 3.846 -25.875 -18.906 1 94.38 93 THR A N 1
ATOM 708 C CA . THR A 1 93 ? 4.008 -25.734 -20.344 1 94.38 93 THR A CA 1
ATOM 709 C C . THR A 1 93 ? 3.725 -24.297 -20.781 1 94.38 93 THR A C 1
ATOM 711 O O . THR A 1 93 ? 4.426 -23.766 -21.641 1 94.38 93 THR A O 1
ATOM 714 N N . GLU A 1 94 ? 2.662 -23.688 -20.219 1 95.12 94 GLU A N 1
ATOM 715 C CA . GLU A 1 94 ? 2.371 -22.281 -20.516 1 95.12 94 GLU A CA 1
ATOM 716 C C . GLU A 1 94 ? 3.559 -21.391 -20.188 1 95.12 94 GLU A C 1
ATOM 718 O O . GLU A 1 94 ? 3.92 -20.516 -20.969 1 95.12 94 GLU A O 1
ATOM 723 N N . LEU A 1 95 ? 4.219 -21.625 -19.094 1 94.31 95 LEU A N 1
ATOM 724 C CA . LEU A 1 95 ? 5.34 -20.812 -18.625 1 94.31 95 LEU A CA 1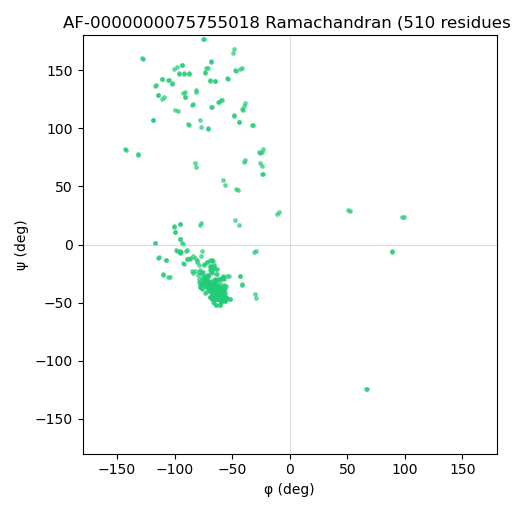
ATOM 725 C C . LEU A 1 95 ? 6.578 -21.078 -19.484 1 94.31 95 LEU A C 1
ATOM 727 O O . LEU A 1 95 ? 7.281 -20.141 -19.859 1 94.31 95 LEU A O 1
ATOM 731 N N . GLU A 1 96 ? 6.773 -22.266 -19.781 1 90.88 96 GLU A N 1
ATOM 732 C CA . GLU A 1 96 ? 7.945 -22.641 -20.562 1 90.88 96 GLU A CA 1
ATOM 733 C C . GLU A 1 96 ? 7.871 -22.094 -21.984 1 90.88 96 GLU A C 1
ATOM 735 O O . GLU A 1 96 ? 8.898 -21.828 -22.609 1 90.88 96 GLU A O 1
ATOM 740 N N . ARG A 1 97 ? 6.664 -22.016 -22.422 1 92.62 97 ARG A N 1
ATOM 741 C CA . ARG A 1 97 ? 6.469 -21.438 -23.75 1 92.62 97 ARG A CA 1
ATOM 742 C C . ARG A 1 97 ? 7.109 -20.062 -23.844 1 92.62 97 ARG A C 1
ATOM 744 O O . ARG A 1 97 ? 7.543 -19.641 -24.922 1 92.62 97 ARG A O 1
ATOM 751 N N . VAL A 1 98 ? 7.23 -19.359 -22.719 1 91.88 98 VAL A N 1
ATOM 752 C CA . VAL A 1 98 ? 7.816 -18.031 -22.688 1 91.88 98 VAL A CA 1
ATOM 753 C C . VAL A 1 98 ? 9.289 -18.094 -23.078 1 91.88 98 VAL A C 1
ATOM 755 O O . VAL A 1 98 ? 9.812 -17.203 -23.75 1 91.88 98 VAL A O 1
ATOM 758 N N . LYS A 1 99 ? 9.961 -19.125 -22.625 1 90.31 99 LYS A N 1
ATOM 759 C CA . LYS A 1 99 ? 11.352 -19.344 -22.984 1 90.31 99 LYS A CA 1
ATOM 760 C C . LYS A 1 99 ? 11.531 -19.375 -24.5 1 90.31 99 LYS A C 1
ATOM 762 O O . LYS A 1 99 ? 12.422 -18.703 -25.047 1 90.31 99 LYS A O 1
ATOM 767 N N . VAL A 1 100 ? 10.672 -20.062 -25.109 1 90.88 100 VAL A N 1
ATOM 768 C CA . VAL A 1 100 ? 10.719 -20.219 -26.547 1 90.88 100 VAL A CA 1
ATOM 769 C C . VAL A 1 100 ? 10.398 -18.891 -27.219 1 90.88 100 VAL A C 1
ATOM 771 O O . VAL A 1 100 ? 11.078 -18.469 -28.156 1 90.88 100 VAL A O 1
ATOM 774 N N . MET A 1 101 ? 9.398 -18.234 -26.766 1 90.69 101 MET A N 1
ATOM 775 C CA . MET A 1 101 ? 8.984 -16.953 -27.328 1 90.69 101 MET A CA 1
ATOM 776 C C . MET A 1 101 ? 10.094 -15.906 -27.172 1 90.69 101 MET A C 1
ATOM 778 O O . MET A 1 101 ? 10.32 -15.102 -28.078 1 90.69 101 MET A O 1
ATOM 782 N N . ASP A 1 102 ? 10.688 -15.883 -26 1 92.19 102 ASP A N 1
ATOM 783 C CA . ASP A 1 102 ? 11.805 -14.977 -25.75 1 92.19 102 ASP A CA 1
ATOM 784 C C . ASP A 1 102 ? 12.938 -15.203 -26.734 1 92.19 102 ASP A C 1
ATOM 786 O O . ASP A 1 102 ? 13.422 -14.258 -27.375 1 92.19 102 ASP A O 1
ATOM 790 N N . ALA A 1 103 ? 13.297 -16.469 -26.906 1 90.44 103 ALA A N 1
ATOM 791 C CA . ALA A 1 103 ? 14.367 -16.828 -27.844 1 90.44 103 ALA A CA 1
ATOM 792 C C . ALA A 1 103 ? 14.031 -16.406 -29.266 1 90.44 103 ALA A C 1
ATOM 794 O O . ALA A 1 103 ? 14.875 -15.852 -29.969 1 90.44 103 ALA A O 1
ATOM 795 N N . ASN A 1 104 ? 12.82 -16.625 -29.656 1 90.5 104 ASN A N 1
ATOM 796 C CA . ASN A 1 104 ? 12.375 -16.266 -31 1 90.5 104 ASN A CA 1
ATOM 797 C C . ASN A 1 104 ? 12.398 -14.758 -31.219 1 90.5 104 ASN A C 1
ATOM 799 O O . ASN A 1 104 ? 12.758 -14.289 -32.281 1 90.5 104 ASN A O 1
ATOM 803 N N . PHE A 1 105 ? 12.031 -14.047 -30.219 1 89.25 105 PHE A N 1
ATOM 804 C CA . PHE A 1 105 ? 11.984 -12.594 -30.328 1 89.25 105 PHE A CA 1
ATOM 805 C C . PHE A 1 105 ? 13.391 -12.008 -30.422 1 89.25 105 PHE A C 1
ATOM 807 O O . PHE A 1 105 ? 13.617 -11.047 -31.156 1 89.25 105 PHE A O 1
ATOM 814 N N . ARG A 1 106 ? 14.258 -12.594 -29.703 1 89.56 106 ARG A N 1
ATOM 815 C CA . ARG A 1 106 ? 15.641 -12.117 -29.672 1 89.56 106 ARG A CA 1
ATOM 816 C C . ARG A 1 106 ? 16.391 -12.539 -30.922 1 89.56 106 ARG A C 1
ATOM 818 O O . ARG A 1 106 ? 17.359 -11.875 -31.328 1 89.56 106 ARG A O 1
ATOM 825 N N . ALA A 1 107 ? 15.836 -13.562 -31.438 1 89.69 107 ALA A N 1
ATOM 826 C CA . ALA A 1 107 ? 16.531 -14.078 -32.625 1 89.69 107 ALA A CA 1
ATOM 827 C C . ALA A 1 107 ? 16.609 -13.023 -33.719 1 89.69 107 ALA A C 1
ATOM 829 O O . ALA A 1 107 ? 15.602 -12.422 -34.094 1 89.69 107 ALA A O 1
ATOM 830 N N . GLY A 1 108 ? 17.844 -12.719 -34.188 1 87.12 108 GLY A N 1
ATOM 831 C CA . GLY A 1 108 ? 18.078 -11.805 -35.281 1 87.12 108 GLY A CA 1
ATOM 832 C C . GLY A 1 108 ? 18.234 -10.359 -34.844 1 87.12 108 GLY A C 1
ATOM 833 O O . GLY A 1 108 ? 18.406 -9.477 -35.688 1 87.12 108 GLY A O 1
ATOM 834 N N . ARG A 1 109 ? 18.016 -10.141 -33.594 1 89.06 109 ARG A N 1
ATOM 835 C CA . ARG A 1 109 ? 18.172 -8.781 -33.094 1 89.06 109 ARG A CA 1
ATOM 836 C C . ARG A 1 109 ? 19.531 -8.594 -32.438 1 89.06 109 ARG A C 1
ATOM 838 O O . ARG A 1 109 ? 20.125 -9.555 -31.953 1 89.06 109 ARG A O 1
ATOM 845 N N . GLU A 1 110 ? 19.922 -7.41 -32.5 1 88.56 110 GLU A N 1
ATOM 846 C CA . GLU A 1 110 ? 21.188 -7.086 -31.859 1 88.56 110 GLU A CA 1
ATOM 847 C C . GLU A 1 110 ? 21.031 -7.094 -30.344 1 88.56 110 GLU A C 1
ATOM 849 O O . GLU A 1 110 ? 19.938 -6.828 -29.812 1 88.56 110 GLU A O 1
ATOM 854 N N . PHE A 1 111 ? 22.078 -7.379 -29.688 1 84.38 111 PHE A N 1
ATOM 855 C CA . PHE A 1 111 ? 22.078 -7.516 -28.234 1 84.38 111 PHE A CA 1
ATOM 856 C C . PHE A 1 111 ? 21.656 -6.207 -27.562 1 84.38 111 PHE A C 1
ATOM 858 O O . PHE A 1 111 ? 21.016 -6.215 -26.516 1 84.38 111 PHE A O 1
ATOM 865 N N . ASP A 1 112 ? 21.984 -5.07 -28.281 1 87 112 ASP A N 1
ATOM 866 C CA . ASP A 1 112 ? 21.703 -3.768 -27.672 1 87 112 ASP A CA 1
ATOM 867 C C . ASP A 1 112 ? 20.422 -3.166 -28.234 1 87 112 ASP A C 1
ATOM 869 O O . ASP A 1 112 ? 20.156 -1.976 -28.047 1 87 112 ASP A O 1
ATOM 873 N N . ASP A 1 113 ? 19.656 -4.047 -28.891 1 89.25 113 ASP A N 1
ATOM 874 C CA . ASP A 1 113 ? 18.375 -3.613 -29.406 1 89.25 113 ASP A CA 1
ATOM 875 C C . ASP A 1 113 ? 17.438 -3.18 -28.281 1 89.25 113 ASP A C 1
ATOM 877 O O . ASP A 1 113 ? 17.156 -3.963 -27.359 1 89.25 113 ASP A O 1
ATOM 881 N N . GLN A 1 114 ? 16.969 -1.946 -28.344 1 87.81 114 GLN A N 1
ATOM 882 C CA . GLN A 1 114 ? 16.141 -1.352 -27.281 1 87.81 114 GLN A CA 1
ATOM 883 C C . GLN A 1 114 ? 14.82 -2.094 -27.125 1 87.81 114 GLN A C 1
ATOM 885 O O . GLN A 1 114 ? 14.219 -2.08 -26.047 1 87.81 114 GLN A O 1
ATOM 890 N N . SER A 1 115 ? 14.438 -2.703 -28.188 1 86.5 115 SER A N 1
ATOM 891 C CA . SER A 1 115 ? 13.18 -3.445 -28.156 1 86.5 115 SER A CA 1
ATOM 892 C C . SER A 1 115 ? 13.289 -4.668 -27.25 1 86.5 115 SER A C 1
ATOM 894 O O . SER A 1 115 ? 12.273 -5.258 -26.875 1 86.5 115 SER A O 1
ATOM 896 N N . LEU A 1 116 ? 14.469 -5.086 -26.844 1 89 116 LEU A N 1
ATOM 897 C CA . LEU A 1 116 ? 14.711 -6.266 -26.016 1 89 116 LEU A CA 1
ATOM 898 C C . LEU A 1 116 ? 14.805 -5.887 -24.531 1 89 116 LEU A C 1
ATOM 900 O O . LEU A 1 116 ? 15.023 -6.75 -23.688 1 89 116 LEU A O 1
ATOM 904 N N . ALA A 1 117 ? 14.555 -4.617 -24.297 1 90 117 ALA A N 1
ATOM 905 C CA . ALA A 1 117 ? 14.648 -4.176 -22.906 1 90 117 ALA A CA 1
ATOM 906 C C . ALA A 1 117 ? 13.578 -4.848 -22.047 1 90 117 ALA A C 1
ATOM 908 O O . ALA A 1 117 ? 12.438 -5.023 -22.5 1 90 117 ALA A O 1
ATOM 909 N N . VAL A 1 118 ? 13.93 -5.219 -20.844 1 90.75 118 VAL A N 1
ATOM 910 C CA . VAL A 1 118 ? 13.055 -5.934 -19.922 1 90.75 118 VAL A CA 1
ATOM 911 C C . VAL A 1 118 ? 12.68 -5.023 -18.766 1 90.75 118 VAL A C 1
ATOM 913 O O . VAL A 1 118 ? 13.523 -4.27 -18.25 1 90.75 118 VAL A O 1
ATOM 916 N N . MET A 1 119 ? 11.523 -5.148 -18.359 1 89.81 119 MET A N 1
ATOM 917 C CA . MET A 1 119 ? 11.023 -4.324 -17.266 1 89.81 119 MET A CA 1
ATOM 918 C C . MET A 1 119 ? 11.688 -4.711 -15.945 1 89.81 119 MET A C 1
ATOM 920 O O . MET A 1 119 ? 11.938 -5.891 -15.688 1 89.81 119 MET A O 1
ATOM 924 N N . SER A 1 120 ? 11.945 -3.707 -15.211 1 88.62 120 SER A N 1
ATOM 925 C CA . SER A 1 120 ? 12.367 -3.887 -13.828 1 88.62 120 SER A CA 1
ATOM 926 C C . SER A 1 120 ? 11.328 -3.328 -12.859 1 88.62 120 SER A C 1
ATOM 928 O O . SER A 1 120 ? 10.898 -2.184 -13 1 88.62 120 SER A O 1
ATOM 930 N N . ALA A 1 121 ? 10.945 -4.172 -11.906 1 88.44 121 ALA A N 1
ATOM 931 C CA . ALA A 1 121 ? 9.945 -3.727 -10.938 1 88.44 121 ALA A CA 1
ATOM 932 C C . ALA A 1 121 ? 10.383 -2.443 -10.242 1 88.44 121 ALA A C 1
ATOM 934 O O . ALA A 1 121 ? 9.586 -1.522 -10.055 1 88.44 121 ALA A O 1
ATOM 935 N N . GLU A 1 122 ? 11.594 -2.258 -9.984 1 86.38 122 GLU A N 1
ATOM 936 C CA . GLU A 1 122 ? 12.133 -1.141 -9.211 1 86.38 122 GLU A CA 1
ATOM 937 C C . GLU A 1 122 ? 12.078 0.159 -10.008 1 86.38 122 GLU A C 1
ATOM 939 O O . GLU A 1 122 ? 11.906 1.237 -9.438 1 86.38 122 GLU A O 1
ATOM 944 N N . THR A 1 123 ? 12.125 0.024 -11.281 1 87 123 THR A N 1
ATOM 945 C CA . THR A 1 123 ? 12.266 1.247 -12.062 1 87 123 THR A CA 1
ATOM 946 C C . THR A 1 123 ? 10.977 1.545 -12.836 1 87 123 THR A C 1
ATOM 948 O O . THR A 1 123 ? 10.695 2.699 -13.164 1 87 123 THR A O 1
ATOM 951 N N . ASP A 1 124 ? 10.273 0.49 -13.094 1 90 124 ASP A N 1
ATOM 952 C CA . ASP A 1 124 ? 9.203 0.683 -14.062 1 90 124 ASP A CA 1
ATOM 953 C C . ASP A 1 124 ? 7.836 0.666 -13.375 1 90 124 ASP A C 1
ATOM 955 O O . ASP A 1 124 ? 6.832 1.07 -13.969 1 90 124 ASP A O 1
ATOM 959 N N . LEU A 1 125 ? 7.812 0.213 -12.133 1 91.94 125 LEU A N 1
ATOM 960 C CA . LEU A 1 125 ? 6.574 0.256 -11.359 1 91.94 125 LEU A CA 1
ATOM 961 C C . LEU A 1 125 ? 6.527 1.498 -10.477 1 91.94 125 LEU A C 1
ATOM 963 O O . LEU A 1 125 ? 7.57 2.004 -10.055 1 91.94 125 LEU A O 1
ATOM 967 N N . ASN A 1 126 ? 5.316 1.999 -10.266 1 91.81 126 ASN A N 1
ATOM 968 C CA . ASN A 1 126 ? 5.203 3.01 -9.227 1 91.81 126 ASN A CA 1
ATOM 969 C C . ASN A 1 126 ? 5.262 2.389 -7.832 1 91.81 126 ASN A C 1
ATOM 971 O O . ASN A 1 126 ? 5.359 1.167 -7.695 1 91.81 126 ASN A O 1
ATOM 975 N N . SER A 1 127 ? 5.242 3.152 -6.832 1 91.62 127 SER A N 1
ATOM 976 C CA . SER A 1 127 ? 5.449 2.695 -5.461 1 91.62 127 SER A CA 1
ATOM 977 C C . SER A 1 127 ? 4.355 1.725 -5.031 1 91.62 127 SER A C 1
ATOM 979 O O . SER A 1 127 ? 4.625 0.758 -4.312 1 91.62 127 SER A O 1
ATOM 981 N N . VAL A 1 128 ? 3.145 1.941 -5.449 1 92.75 128 VAL A N 1
ATOM 982 C CA . VAL A 1 128 ? 2.025 1.062 -5.125 1 92.75 128 VAL A CA 1
ATOM 983 C C . VAL A 1 128 ? 2.234 -0.302 -5.777 1 92.75 128 VAL A C 1
ATOM 985 O O . VAL A 1 128 ? 2.152 -1.336 -5.109 1 92.75 128 VAL A O 1
ATOM 988 N N . GLY A 1 129 ? 2.525 -0.259 -7.066 1 94.38 129 GLY A N 1
ATOM 989 C CA . GLY A 1 129 ? 2.779 -1.494 -7.789 1 94.38 129 GLY A CA 1
ATOM 990 C C . GLY A 1 129 ? 3.949 -2.283 -7.234 1 94.38 129 GLY A C 1
ATOM 991 O O . GLY A 1 129 ? 3.881 -3.51 -7.121 1 94.38 129 GLY A O 1
ATOM 992 N N . LEU A 1 130 ? 4.945 -1.554 -6.914 1 94.25 130 LEU A N 1
ATOM 993 C CA . LEU A 1 130 ? 6.141 -2.197 -6.371 1 94.25 130 LEU A CA 1
ATOM 994 C C . LEU A 1 130 ? 5.832 -2.881 -5.043 1 94.25 130 LEU A C 1
ATOM 996 O O . LEU A 1 130 ? 6.227 -4.031 -4.828 1 94.25 130 LEU A O 1
ATOM 1000 N N . SER A 1 131 ? 5.16 -2.189 -4.184 1 94.25 131 SER A N 1
ATOM 1001 C CA . SER A 1 131 ? 4.809 -2.75 -2.885 1 94.25 131 SER A CA 1
ATOM 1002 C C . SER A 1 131 ? 3.941 -3.996 -3.037 1 94.25 131 SER A C 1
ATOM 1004 O O . SER A 1 131 ? 4.172 -5.008 -2.369 1 94.25 131 SER A O 1
ATOM 1006 N N . LEU A 1 132 ? 2.986 -3.975 -3.916 1 96.12 132 LEU A N 1
ATOM 1007 C CA . LEU A 1 132 ? 2.105 -5.109 -4.16 1 96.12 132 LEU A CA 1
ATOM 1008 C C . LEU A 1 132 ? 2.887 -6.289 -4.734 1 96.12 132 LEU A C 1
ATOM 1010 O O . LEU A 1 132 ? 2.723 -7.426 -4.285 1 96.12 132 LEU A O 1
ATOM 1014 N N . HIS A 1 133 ? 3.719 -5.961 -5.699 1 96.06 133 HIS A N 1
ATOM 1015 C CA . HIS A 1 133 ? 4.547 -6.98 -6.328 1 96.06 133 HIS A CA 1
ATOM 1016 C C . HIS A 1 133 ? 5.398 -7.711 -5.293 1 96.06 133 HIS A C 1
ATOM 1018 O O . HIS A 1 133 ? 5.391 -8.945 -5.234 1 96.06 133 HIS A O 1
ATOM 1024 N N . GLU A 1 134 ? 6.035 -6.957 -4.473 1 95.31 134 GLU A N 1
ATOM 1025 C CA . GLU A 1 134 ? 6.918 -7.531 -3.461 1 95.31 134 GLU A CA 1
ATOM 1026 C C . GLU A 1 134 ? 6.133 -8.375 -2.461 1 95.31 134 GLU A C 1
ATOM 1028 O O . GLU A 1 134 ? 6.582 -9.453 -2.068 1 95.31 134 GLU A O 1
ATOM 1033 N N . LYS A 1 135 ? 5.039 -7.879 -2.094 1 95.75 135 LYS A N 1
ATOM 1034 C CA . LYS A 1 135 ? 4.234 -8.586 -1.098 1 95.75 135 LYS A CA 1
ATOM 1035 C C . LYS A 1 135 ? 3.686 -9.891 -1.661 1 95.75 135 LYS A C 1
ATOM 1037 O O . LYS A 1 135 ? 3.74 -10.93 -0.999 1 95.75 135 LYS A O 1
ATOM 1042 N N . MET A 1 136 ? 3.17 -9.852 -2.826 1 96.69 136 MET A N 1
ATOM 1043 C CA . MET A 1 136 ? 2.621 -11.047 -3.453 1 96.69 136 MET A CA 1
ATOM 1044 C C . MET A 1 136 ? 3.707 -12.102 -3.662 1 96.69 136 MET A C 1
ATOM 1046 O O . MET A 1 136 ? 3.482 -13.289 -3.426 1 96.69 136 MET A O 1
ATOM 1050 N N . GLN A 1 137 ? 4.875 -11.633 -4.074 1 94.19 137 GLN A N 1
ATOM 1051 C CA . GLN A 1 137 ? 6 -12.547 -4.23 1 94.19 137 GLN A CA 1
ATOM 1052 C C . GLN A 1 137 ? 6.375 -13.188 -2.895 1 94.19 137 GLN A C 1
ATOM 1054 O O . GLN A 1 137 ? 6.621 -14.391 -2.826 1 94.19 137 GLN A O 1
ATOM 1059 N N . LYS A 1 138 ? 6.391 -12.398 -1.885 1 93.19 138 LYS A N 1
ATOM 1060 C CA . LYS A 1 138 ? 6.762 -12.891 -0.562 1 93.19 138 LYS A CA 1
ATOM 1061 C C . LYS A 1 138 ? 5.781 -13.953 -0.077 1 93.19 138 LYS A C 1
ATOM 1063 O O . LYS A 1 138 ? 6.191 -15.008 0.426 1 93.19 138 LYS A O 1
ATOM 1068 N N . ILE A 1 139 ? 4.504 -13.75 -0.249 1 94.75 139 ILE A N 1
ATOM 1069 C CA . ILE A 1 139 ? 3.48 -14.688 0.2 1 94.75 139 ILE A CA 1
ATOM 1070 C C . ILE A 1 139 ? 3.639 -16.016 -0.536 1 94.75 139 ILE A C 1
ATOM 1072 O O . ILE A 1 139 ? 3.646 -17.078 0.086 1 94.75 139 ILE A O 1
ATOM 1076 N N . ALA A 1 140 ? 3.811 -15.922 -1.859 1 93.44 140 ALA A N 1
ATOM 1077 C CA . ALA A 1 140 ? 3.945 -17.141 -2.662 1 93.44 140 ALA A CA 1
ATOM 1078 C C . ALA A 1 140 ? 5.227 -17.891 -2.311 1 93.44 140 ALA A C 1
ATOM 1080 O O . ALA A 1 140 ? 5.234 -19.109 -2.246 1 93.44 140 ALA A O 1
ATOM 1081 N N . LYS A 1 141 ? 6.281 -17.141 -2.053 1 88.81 141 LYS A N 1
ATOM 1082 C CA . LYS A 1 141 ? 7.566 -17.75 -1.732 1 88.81 141 LYS A CA 1
ATOM 1083 C C . LYS A 1 141 ? 7.504 -18.5 -0.405 1 88.81 141 LYS A C 1
ATOM 1085 O O . LYS A 1 141 ? 8.141 -19.547 -0.247 1 88.81 141 LYS A O 1
ATOM 1090 N N . GLN A 1 142 ? 6.754 -17.984 0.5 1 87.94 142 GLN A N 1
ATOM 1091 C CA . GLN A 1 142 ? 6.617 -18.609 1.812 1 87.94 142 GLN A CA 1
ATOM 1092 C C . GLN A 1 142 ? 5.926 -19.969 1.705 1 87.94 142 GLN A C 1
ATOM 1094 O O . GLN A 1 142 ? 6.055 -20.812 2.596 1 87.94 142 GLN A O 1
ATOM 1099 N N . ARG A 1 143 ? 5.27 -20.172 0.617 1 87.88 143 ARG A N 1
ATOM 1100 C CA . ARG A 1 143 ? 4.496 -21.391 0.449 1 87.88 143 ARG A CA 1
ATOM 1101 C C . ARG A 1 143 ? 5.277 -22.422 -0.361 1 87.88 143 ARG A C 1
ATOM 1103 O O . ARG A 1 143 ? 4.801 -23.547 -0.579 1 87.88 143 ARG A O 1
ATOM 1110 N N . GLN A 1 144 ? 6.41 -21.938 -0.808 1 79.44 144 GLN A N 1
ATOM 1111 C CA . GLN A 1 144 ? 7.273 -22.844 -1.559 1 79.44 144 GLN A CA 1
ATOM 1112 C C . GLN A 1 144 ? 8.195 -23.625 -0.627 1 79.44 144 GLN A C 1
ATOM 1114 O O . GLN A 1 144 ? 8.539 -23.141 0.456 1 79.44 144 GLN A O 1
ATOM 1119 N N . ASN A 1 145 ? 8.383 -24.797 -1.154 1 75.38 145 ASN A N 1
ATOM 1120 C CA . ASN A 1 145 ? 9.352 -25.609 -0.418 1 75.38 145 ASN A CA 1
ATOM 1121 C C . ASN A 1 145 ? 10.781 -25.234 -0.78 1 75.38 145 ASN A C 1
ATOM 1123 O O . ASN A 1 145 ? 11.055 -24.797 -1.901 1 75.38 145 ASN A O 1
ATOM 1127 N N . ASN A 1 146 ? 11.75 -24.984 0.256 1 61.03 146 ASN A N 1
ATOM 1128 C CA . ASN A 1 146 ? 13.156 -24.609 0.324 1 61.03 146 ASN A CA 1
ATOM 1129 C C . ASN A 1 146 ? 13.82 -24.656 -1.05 1 61.03 146 ASN A C 1
ATOM 1131 O O . ASN A 1 146 ? 14.898 -25.219 -1.201 1 61.03 146 ASN A O 1
ATOM 1135 N N . LEU A 1 147 ? 13.109 -24.453 -2.109 1 57.16 147 LEU A N 1
ATOM 1136 C CA . LEU A 1 147 ? 13.945 -24.688 -3.285 1 57.16 147 LEU A CA 1
ATOM 1137 C C . LEU A 1 147 ? 14.867 -23.5 -3.529 1 57.16 147 LEU A C 1
ATOM 1139 O O . LEU A 1 147 ? 14.461 -22.344 -3.367 1 57.16 147 LEU A O 1
ATOM 1143 N N . SER A 1 148 ? 16.172 -23.734 -3.225 1 52.91 148 SER A N 1
ATOM 1144 C CA . SER A 1 148 ? 17.359 -22.875 -3.352 1 52.91 148 SER A CA 1
ATOM 1145 C C . SER A 1 148 ? 17.312 -22.062 -4.648 1 52.91 148 SER A C 1
ATOM 1147 O O . SER A 1 148 ? 16.859 -22.562 -5.676 1 52.91 148 SER A O 1
ATOM 1149 N N . LEU A 1 149 ? 17.312 -20.781 -4.504 1 52.47 149 LEU A N 1
ATOM 1150 C CA . LEU A 1 149 ? 17.328 -19.703 -5.484 1 52.47 149 LEU A CA 1
ATOM 1151 C C . LEU A 1 149 ? 18.531 -19.828 -6.414 1 52.47 149 LEU A C 1
ATOM 1153 O O . LEU A 1 149 ? 19.656 -19.5 -6.023 1 52.47 149 LEU A O 1
ATOM 1157 N N . ARG A 1 150 ? 18.797 -20.984 -7.043 1 52.66 150 ARG A N 1
ATOM 1158 C CA . ARG A 1 150 ? 19.766 -20.875 -8.125 1 52.66 150 ARG A CA 1
ATOM 1159 C C . ARG A 1 150 ? 19.5 -19.641 -8.977 1 52.66 150 ARG A C 1
ATOM 1161 O O . ARG A 1 150 ? 18.406 -19.078 -8.93 1 52.66 150 ARG A O 1
ATOM 1168 N N . GLN A 1 151 ? 20.609 -19.266 -9.453 1 57.94 151 GLN A N 1
ATOM 1169 C CA . GLN A 1 151 ? 20.562 -18.203 -10.461 1 57.94 151 GLN A CA 1
ATOM 1170 C C . GLN A 1 151 ? 19.438 -18.469 -11.461 1 57.94 151 GLN A C 1
ATOM 1172 O O . GLN A 1 151 ? 19.422 -19.516 -12.125 1 57.94 151 GLN A O 1
ATOM 1177 N N . LYS A 1 152 ? 18.406 -17.781 -11.375 1 65.56 152 LYS A N 1
ATOM 1178 C CA . LYS A 1 152 ? 17.188 -18.031 -12.148 1 65.56 152 LYS A CA 1
ATOM 1179 C C . LYS A 1 152 ? 17.266 -17.391 -13.531 1 65.56 152 LYS A C 1
ATOM 1181 O O . LYS A 1 152 ? 17.812 -16.281 -13.672 1 65.56 152 LYS A O 1
ATOM 1186 N N . ALA A 1 153 ? 17.141 -18.266 -14.547 1 71.94 153 ALA A N 1
ATOM 1187 C CA . ALA A 1 153 ? 17 -17.734 -15.898 1 71.94 153 ALA A CA 1
ATOM 1188 C C . ALA A 1 153 ? 15.953 -16.625 -15.938 1 71.94 153 ALA A C 1
ATOM 1190 O O . ALA A 1 153 ? 15.109 -16.516 -15.039 1 71.94 153 ALA A O 1
ATOM 1191 N N . LYS A 1 154 ? 16.203 -15.727 -16.875 1 83.06 154 LYS A N 1
ATOM 1192 C CA . LYS A 1 154 ? 15.234 -14.656 -17.094 1 83.06 154 LYS A CA 1
ATOM 1193 C C . LYS A 1 154 ? 14.68 -14.703 -18.516 1 83.06 154 LYS A C 1
ATOM 1195 O O . LYS A 1 154 ? 15.422 -14.547 -19.484 1 83.06 154 LYS A O 1
ATOM 1200 N N . TRP A 1 155 ? 13.438 -15.133 -18.609 1 90.44 155 TRP A N 1
ATOM 1201 C CA . TRP A 1 155 ? 12.727 -15.109 -19.891 1 90.44 155 TRP A CA 1
ATOM 1202 C C . TRP A 1 155 ? 11.75 -13.938 -19.938 1 90.44 155 TRP A C 1
ATOM 1204 O O . TRP A 1 155 ? 11.055 -13.648 -18.953 1 90.44 155 TRP A O 1
ATOM 1214 N N . ALA A 1 156 ? 11.711 -13.258 -21.109 1 91.19 156 ALA A N 1
ATOM 1215 C CA . ALA A 1 156 ? 10.844 -12.086 -21.188 1 91.19 156 ALA A CA 1
ATOM 1216 C C . ALA A 1 156 ? 9.734 -12.297 -22.219 1 91.19 156 ALA A C 1
ATOM 1218 O O . ALA A 1 156 ? 9.961 -12.906 -23.266 1 91.19 156 ALA A O 1
ATOM 1219 N N . LEU A 1 157 ? 8.562 -11.898 -21.875 1 92.06 157 LEU A N 1
ATOM 1220 C CA . LEU A 1 157 ? 7.449 -11.797 -22.812 1 92.06 157 LEU A CA 1
ATOM 1221 C C . LEU A 1 157 ? 7.375 -10.398 -23.406 1 92.06 157 LEU A C 1
ATOM 1223 O O . LEU A 1 157 ? 7.375 -9.398 -22.688 1 92.06 157 LEU A O 1
ATOM 1227 N N . PHE A 1 158 ? 7.273 -10.32 -24.734 1 87.88 158 PHE A N 1
ATOM 1228 C CA . PHE A 1 158 ? 7.262 -9.023 -25.406 1 87.88 158 PHE A CA 1
ATOM 1229 C C . PHE A 1 158 ? 5.906 -8.766 -26.062 1 87.88 158 PHE A C 1
ATOM 1231 O O . PHE A 1 158 ? 5.602 -7.633 -26.438 1 87.88 158 PHE A O 1
ATOM 1238 N N . ASP A 1 159 ? 5.133 -9.727 -26.109 1 87.44 159 ASP A N 1
ATOM 1239 C CA . ASP A 1 159 ? 3.838 -9.633 -26.781 1 87.44 159 ASP A CA 1
ATOM 1240 C C . ASP A 1 159 ? 2.697 -9.688 -25.766 1 87.44 159 ASP A C 1
ATOM 1242 O O . ASP A 1 159 ? 2.5 -10.703 -25.094 1 87.44 159 ASP A O 1
ATOM 1246 N N . ARG A 1 160 ? 1.847 -8.719 -25.797 1 88.75 160 ARG A N 1
ATOM 1247 C CA . ARG A 1 160 ? 0.759 -8.594 -24.844 1 88.75 160 ARG A CA 1
ATOM 1248 C C . ARG A 1 160 ? -0.316 -9.648 -25.078 1 88.75 160 ARG A C 1
ATOM 1250 O O . ARG A 1 160 ? -0.943 -10.133 -24.141 1 88.75 160 ARG A O 1
ATOM 1257 N N . ALA A 1 161 ? -0.547 -9.93 -26.312 1 89.69 161 ALA A N 1
ATOM 1258 C CA . ALA A 1 161 ? -1.568 -10.922 -26.641 1 89.69 161 ALA A CA 1
ATOM 1259 C C . ALA A 1 161 ? -1.208 -12.289 -26.062 1 89.69 161 ALA A C 1
ATOM 1261 O O . ALA A 1 161 ? -2.053 -12.961 -25.453 1 89.69 161 ALA A O 1
ATOM 1262 N N . HIS A 1 162 ? 0.065 -12.664 -26.234 1 91.06 162 HIS A N 1
ATOM 1263 C CA . HIS A 1 162 ? 0.515 -13.938 -25.688 1 91.06 162 HIS A CA 1
ATOM 1264 C C . HIS A 1 162 ? 0.457 -13.93 -24.156 1 91.06 162 HIS A C 1
ATOM 1266 O O . HIS A 1 162 ? 0.108 -14.945 -23.547 1 91.06 162 HIS A O 1
ATOM 1272 N N . PHE A 1 163 ? 0.77 -12.766 -23.672 1 94.5 163 PHE A N 1
ATOM 1273 C CA . PHE A 1 163 ? 0.684 -12.633 -22.219 1 94.5 163 PHE A CA 1
ATOM 1274 C C . PHE A 1 163 ? -0.737 -12.898 -21.734 1 94.5 163 PHE A C 1
ATOM 1276 O O . PHE A 1 163 ? -0.948 -13.688 -20.812 1 94.5 163 PHE A O 1
ATOM 1283 N N . LYS A 1 164 ? -1.678 -12.242 -22.297 1 93.25 164 LYS A N 1
ATOM 1284 C CA . LYS A 1 164 ? -3.078 -12.359 -21.906 1 93.25 164 LYS A CA 1
ATOM 1285 C C . LYS A 1 164 ? -3.553 -13.805 -22 1 93.25 164 LYS A C 1
ATOM 1287 O O . LYS A 1 164 ? -4.211 -14.312 -21.078 1 93.25 164 LYS A O 1
ATOM 1292 N N . ASP A 1 165 ? -3.172 -14.477 -23.047 1 94.88 165 ASP A N 1
ATOM 1293 C CA . ASP A 1 165 ? -3.553 -15.875 -23.234 1 94.88 165 ASP A CA 1
ATOM 1294 C C . ASP A 1 165 ? -2.922 -16.766 -22.156 1 94.88 165 ASP A C 1
ATOM 1296 O O . ASP A 1 165 ? -3.58 -17.641 -21.609 1 94.88 165 ASP A O 1
ATOM 1300 N N . MET A 1 166 ? -1.688 -16.516 -21.906 1 95.88 166 MET A N 1
ATOM 1301 C CA . MET A 1 166 ? -0.965 -17.312 -20.922 1 95.88 166 MET A CA 1
ATOM 1302 C C . MET A 1 166 ? -1.624 -17.203 -19.547 1 95.88 166 MET A C 1
ATOM 1304 O O . MET A 1 166 ? -1.921 -18.219 -18.922 1 95.88 166 MET A O 1
ATOM 1308 N N . VAL A 1 167 ? -1.886 -15.992 -19.141 1 96.44 167 VAL A N 1
ATOM 1309 C CA . VAL A 1 167 ? -2.443 -15.766 -17.812 1 96.44 167 VAL A CA 1
ATOM 1310 C C . VAL A 1 167 ? -3.855 -16.344 -17.734 1 96.44 167 VAL A C 1
ATOM 1312 O O . VAL A 1 167 ? -4.234 -16.938 -16.734 1 96.44 167 VAL A O 1
ATOM 1315 N N . ALA A 1 168 ? -4.598 -16.219 -18.781 1 96.06 168 ALA A N 1
ATOM 1316 C CA . ALA A 1 168 ? -5.945 -16.781 -18.828 1 96.06 168 ALA A CA 1
ATOM 1317 C C . ALA A 1 168 ? -5.91 -18.297 -18.734 1 96.06 168 ALA A C 1
ATOM 1319 O O . ALA A 1 168 ? -6.688 -18.906 -17.984 1 96.06 168 ALA A O 1
ATOM 1320 N N . ASN A 1 169 ? -5.035 -18.891 -19.484 1 96.88 169 ASN A N 1
ATOM 1321 C CA . ASN A 1 169 ? -4.895 -20.344 -19.453 1 96.88 169 ASN A CA 1
ATOM 1322 C C . ASN A 1 169 ? -4.477 -20.828 -18.062 1 96.88 169 ASN A C 1
ATOM 1324 O O . ASN A 1 169 ? -5.043 -21.797 -17.547 1 96.88 169 ASN A O 1
ATOM 1328 N N . ILE A 1 170 ? -3.535 -20.172 -17.5 1 97.62 170 ILE A N 1
ATOM 1329 C CA . ILE A 1 170 ? -3.064 -20.547 -16.172 1 97.62 170 ILE A CA 1
ATOM 1330 C C . ILE A 1 170 ? -4.211 -20.438 -15.172 1 97.62 170 ILE A C 1
ATOM 1332 O O . ILE A 1 170 ? -4.391 -21.328 -14.328 1 97.62 170 ILE A O 1
ATOM 1336 N N . ALA A 1 171 ? -4.922 -19.375 -15.281 1 96.81 171 ALA A N 1
ATOM 1337 C CA . ALA A 1 171 ? -6.066 -19.203 -14.391 1 96.81 171 ALA A CA 1
ATOM 1338 C C . ALA A 1 171 ? -7.074 -20.328 -14.555 1 96.81 171 ALA A C 1
ATOM 1340 O O . ALA A 1 171 ? -7.602 -20.844 -13.562 1 96.81 171 ALA A O 1
ATOM 1341 N N . ASP A 1 172 ? -7.293 -20.75 -15.742 1 97.25 172 ASP A N 1
ATOM 1342 C CA . ASP A 1 172 ? -8.242 -21.828 -16.016 1 97.25 172 ASP A CA 1
ATOM 1343 C C . ASP A 1 172 ? -7.75 -23.156 -15.453 1 97.25 172 ASP A C 1
ATOM 1345 O O . ASP A 1 172 ? -8.516 -23.891 -14.828 1 97.25 172 ASP A O 1
ATOM 1349 N N . TYR A 1 173 ? -6.516 -23.453 -15.695 1 97.88 173 TYR A N 1
ATOM 1350 C CA . TYR A 1 173 ? -5.957 -24.703 -15.164 1 97.88 173 TYR A CA 1
ATOM 1351 C C . TYR A 1 173 ? -5.98 -24.688 -13.641 1 97.88 173 TYR A C 1
ATOM 1353 O O . TYR A 1 173 ? -6.266 -25.719 -13.016 1 97.88 173 TYR A O 1
ATOM 1361 N N . THR A 1 174 ? -5.703 -23.562 -13.055 1 97.62 174 THR A N 1
ATOM 1362 C CA . THR A 1 174 ? -5.727 -23.453 -11.594 1 97.62 174 THR A CA 1
ATOM 1363 C C . THR A 1 174 ? -7.141 -23.656 -11.062 1 97.62 174 THR A C 1
ATOM 1365 O O . THR A 1 174 ? -7.336 -24.328 -10.047 1 97.62 174 THR A O 1
ATOM 1368 N N . LYS A 1 175 ? -8.062 -23.078 -11.758 1 97 175 LYS A N 1
ATOM 1369 C CA . LYS A 1 175 ? -9.461 -23.281 -11.391 1 97 175 LYS A CA 1
ATOM 1370 C C . LYS A 1 175 ? -9.828 -24.766 -11.43 1 97 175 LYS A C 1
ATOM 1372 O O . LYS A 1 175 ? -10.477 -25.266 -10.516 1 97 175 LYS A O 1
ATOM 1377 N N . GLU A 1 176 ? -9.398 -25.422 -12.453 1 96.88 176 GLU A N 1
ATOM 1378 C CA . GLU A 1 176 ? -9.664 -26.859 -12.578 1 96.88 176 GLU A CA 1
ATOM 1379 C C . GLU A 1 176 ? -9.008 -27.641 -11.445 1 96.88 176 GLU A C 1
ATOM 1381 O O . GLU A 1 176 ? -9.594 -28.594 -10.93 1 96.88 176 GLU A O 1
ATOM 1386 N N . LEU A 1 177 ? -7.832 -27.25 -11.047 1 95.81 177 LEU A N 1
ATOM 1387 C CA . LEU A 1 177 ? -7.156 -27.875 -9.906 1 95.81 177 LEU A CA 1
ATOM 1388 C C . LEU A 1 177 ? -7.969 -27.688 -8.633 1 95.81 177 LEU A C 1
ATOM 1390 O O . LEU A 1 177 ? -8.141 -28.641 -7.863 1 95.81 177 LEU A O 1
ATOM 1394 N N . GLN A 1 178 ? -8.43 -26.547 -8.438 1 94.94 178 GLN A N 1
ATOM 1395 C CA . GLN A 1 178 ? -9.219 -26.25 -7.246 1 94.94 178 GLN A CA 1
ATOM 1396 C C . GLN A 1 178 ? -10.5 -27.078 -7.215 1 94.94 178 GLN A C 1
ATOM 1398 O O . GLN A 1 178 ? -10.898 -27.578 -6.164 1 94.94 178 GLN A O 1
ATOM 1403 N N . GLU A 1 179 ? -11.109 -27.234 -8.367 1 94.38 179 GLU A N 1
ATOM 1404 C CA . GLU A 1 179 ? -12.359 -27.969 -8.461 1 94.38 179 GLU A CA 1
ATOM 1405 C C . GLU A 1 179 ? -12.133 -29.469 -8.258 1 94.38 179 GLU A C 1
ATOM 1407 O O . GLU A 1 179 ? -13.039 -30.188 -7.824 1 94.38 179 GLU A O 1
ATOM 1412 N N . LEU A 1 180 ? -10.914 -29.922 -8.578 1 93.38 180 LEU A N 1
ATOM 1413 C CA . LEU A 1 180 ? -10.547 -31.328 -8.422 1 93.38 180 LEU A CA 1
ATOM 1414 C C . LEU A 1 180 ? -10.453 -31.703 -6.945 1 93.38 180 LEU A C 1
ATOM 1416 O O . LEU A 1 180 ? -10.586 -32.875 -6.59 1 93.38 180 LEU A O 1
ATOM 1420 N N . PHE A 1 181 ? -10.297 -30.672 -6.051 1 92.06 181 PHE A N 1
ATOM 1421 C CA . PHE A 1 181 ? -10.109 -30.938 -4.625 1 92.06 181 PHE A CA 1
ATOM 1422 C C . PHE A 1 181 ? -11.047 -30.062 -3.795 1 92.06 181 PHE A C 1
ATOM 1424 O O . PHE A 1 181 ? -10.594 -29.219 -3.025 1 92.06 181 PHE A O 1
ATOM 1431 N N . PRO A 1 182 ? -12.297 -30.438 -3.75 1 90.5 182 PRO A N 1
ATOM 1432 C CA . PRO A 1 182 ? -13.266 -29.609 -3.031 1 90.5 182 PRO A CA 1
ATOM 1433 C C . PRO A 1 182 ? -13.031 -29.594 -1.523 1 90.5 182 PRO A C 1
ATOM 1435 O O . PRO A 1 182 ? -13.367 -28.625 -0.852 1 90.5 182 PRO A O 1
ATOM 1438 N N . ALA A 1 183 ? -12.367 -30.625 -1.035 1 88.75 183 ALA A N 1
ATOM 1439 C CA . ALA A 1 183 ? -12.109 -30.703 0.4 1 88.75 183 ALA A CA 1
ATOM 1440 C C . ALA A 1 183 ? -11.141 -29.625 0.851 1 88.75 183 ALA A C 1
ATOM 1442 O O . ALA A 1 183 ? -11.07 -29.297 2.037 1 88.75 183 ALA A O 1
ATOM 1443 N N . ALA A 1 184 ? -10.367 -29.031 -0.063 1 91 184 ALA A N 1
ATOM 1444 C CA . ALA A 1 184 ? -9.367 -28.016 0.268 1 91 184 ALA A CA 1
ATOM 1445 C C . ALA A 1 184 ? -9.961 -26.625 0.241 1 91 184 ALA A C 1
ATOM 1447 O O . ALA A 1 184 ? -9.32 -25.656 0.662 1 91 184 ALA A O 1
ATOM 1448 N N . GLN A 1 185 ? -11.18 -26.469 -0.146 1 92.06 185 GLN A N 1
ATOM 1449 C CA . GLN A 1 185 ? -11.781 -25.172 -0.409 1 92.06 185 GLN A CA 1
ATOM 1450 C C . GLN A 1 185 ? -11.891 -24.344 0.87 1 92.06 185 GLN A C 1
ATOM 1452 O O . GLN A 1 185 ? -11.578 -23.156 0.875 1 92.06 185 GLN A O 1
ATOM 1457 N N . PRO A 1 186 ? -12.289 -24.953 2.008 1 91.25 186 PRO A N 1
ATOM 1458 C CA . PRO A 1 186 ? -12.352 -24.156 3.234 1 91.25 186 PRO A CA 1
ATOM 1459 C C . PRO A 1 186 ? -11 -23.578 3.635 1 91.25 186 PRO A C 1
ATOM 1461 O O . PRO A 1 186 ? -10.922 -22.422 4.082 1 91.25 186 PRO A O 1
ATOM 1464 N N . LEU A 1 187 ? -10.016 -24.344 3.396 1 92.06 187 LEU A N 1
ATOM 1465 C CA . LEU A 1 187 ? -8.68 -23.859 3.73 1 92.06 187 LEU A CA 1
ATOM 1466 C C . LEU A 1 187 ? -8.25 -22.766 2.766 1 92.06 187 LEU A C 1
ATOM 1468 O O . LEU A 1 187 ? -7.57 -21.812 3.164 1 92.06 187 LEU A O 1
ATOM 1472 N N . GLU A 1 188 ? -8.625 -22.859 1.554 1 94.88 188 GLU A N 1
ATOM 1473 C CA . GLU A 1 188 ? -8.32 -21.812 0.596 1 94.88 188 GLU A CA 1
ATOM 1474 C C . GLU A 1 188 ? -8.969 -20.484 1.001 1 94.88 188 GLU A C 1
ATOM 1476 O O . GLU A 1 188 ? -8.383 -19.422 0.835 1 94.88 188 GLU A O 1
ATOM 1481 N N . GLU A 1 189 ? -10.141 -20.594 1.532 1 94.44 189 GLU A N 1
ATOM 1482 C CA . GLU A 1 189 ? -10.836 -19.406 1.991 1 94.44 189 GLU A CA 1
ATOM 1483 C C . GLU A 1 189 ? -10.078 -18.734 3.135 1 94.44 189 GLU A C 1
ATOM 1485 O O . GLU A 1 189 ? -9.961 -17.5 3.176 1 94.44 189 GLU A O 1
ATOM 1490 N N . VAL A 1 190 ? -9.555 -19.547 3.973 1 93.62 190 VAL A N 1
ATOM 1491 C CA . VAL A 1 190 ? -8.766 -19.031 5.086 1 93.62 190 VAL A CA 1
ATOM 1492 C C . VAL A 1 190 ? -7.504 -18.359 4.551 1 93.62 190 VAL A C 1
ATOM 1494 O O . VAL A 1 190 ? -7.121 -17.281 5.027 1 93.62 190 VAL A O 1
ATOM 1497 N N . LEU A 1 191 ? -6.93 -18.984 3.553 1 95.5 191 LEU A N 1
ATOM 1498 C CA . LEU A 1 191 ? -5.699 -18.438 2.98 1 95.5 191 LEU A CA 1
ATOM 1499 C C . LEU A 1 191 ? -5.969 -17.125 2.258 1 95.5 191 LEU A C 1
ATOM 1501 O O . LEU A 1 191 ? -5.125 -16.219 2.27 1 95.5 191 LEU A O 1
ATOM 1505 N N . VAL A 1 192 ? -7.133 -17.031 1.658 1 97.19 192 VAL A N 1
ATOM 1506 C CA . VAL A 1 192 ? -7.523 -15.773 1.022 1 97.19 192 VAL A CA 1
ATOM 1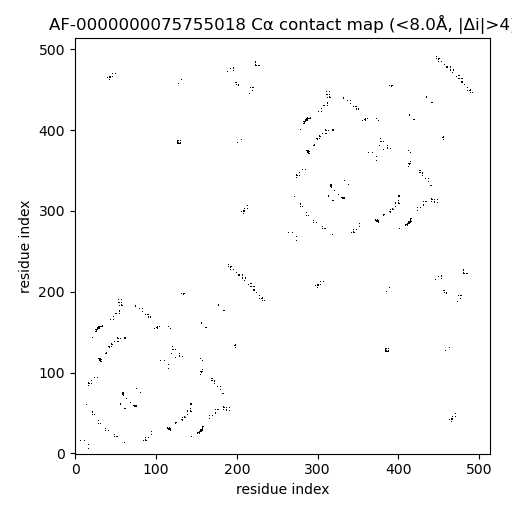507 C C . VAL A 1 192 ? -7.609 -14.664 2.072 1 97.19 192 VAL A C 1
ATOM 1509 O O . VAL A 1 192 ? -7.148 -13.547 1.841 1 97.19 192 VAL A O 1
ATOM 1512 N N . ASP A 1 193 ? -8.172 -14.992 3.219 1 95.12 193 ASP A N 1
ATOM 1513 C CA . ASP A 1 193 ? -8.281 -14.016 4.297 1 95.12 193 ASP A CA 1
ATOM 1514 C C . ASP A 1 193 ? -6.898 -13.594 4.793 1 95.12 193 ASP A C 1
ATOM 1516 O O . ASP A 1 193 ? -6.652 -12.406 5.027 1 95.12 193 ASP A O 1
ATOM 1520 N N . LYS A 1 194 ? -6.055 -14.531 4.891 1 94.75 194 LYS A N 1
ATOM 1521 C CA . LYS A 1 194 ? -4.691 -14.234 5.32 1 94.75 194 LYS A CA 1
ATOM 1522 C C . LYS A 1 194 ? -3.965 -13.367 4.293 1 94.75 194 LYS A C 1
ATOM 1524 O O . LYS A 1 194 ? -3.264 -12.422 4.66 1 94.75 194 LYS A O 1
ATOM 1529 N N . GLU A 1 195 ? -4.129 -13.75 3.053 1 97.44 195 GLU A N 1
ATOM 1530 C CA . GLU A 1 195 ? -3.549 -12.945 1.979 1 97.44 195 GLU A CA 1
ATOM 1531 C C . GLU A 1 195 ? -4.051 -11.508 2.029 1 97.44 195 GLU A C 1
ATOM 1533 O O . GLU A 1 195 ? -3.27 -10.562 1.887 1 97.44 195 GLU A O 1
ATOM 1538 N N . THR A 1 196 ? -5.328 -11.391 2.215 1 96.44 196 THR A N 1
ATOM 1539 C CA . THR A 1 196 ? -5.949 -10.07 2.256 1 96.44 196 THR A CA 1
ATOM 1540 C C . THR A 1 196 ? -5.344 -9.219 3.371 1 96.44 196 THR A C 1
ATOM 1542 O O . THR A 1 196 ? -5.031 -8.047 3.164 1 96.44 196 THR A O 1
ATOM 1545 N N . LEU A 1 197 ? -5.168 -9.789 4.477 1 93.81 197 LEU A N 1
ATOM 1546 C CA . LEU A 1 197 ? -4.566 -9.086 5.602 1 93.81 197 LEU A CA 1
ATOM 1547 C C . LEU A 1 197 ? -3.127 -8.688 5.293 1 93.81 197 LEU A C 1
ATOM 1549 O O . LEU A 1 197 ? -2.721 -7.555 5.551 1 93.81 197 LEU A O 1
ATOM 1553 N N . GLU A 1 198 ? -2.395 -9.641 4.715 1 94.44 198 GLU A N 1
ATOM 1554 C CA . GLU A 1 198 ? -1.001 -9.367 4.379 1 94.44 198 GLU A CA 1
ATOM 1555 C C . GLU A 1 198 ? -0.893 -8.266 3.324 1 94.44 198 GLU A C 1
ATOM 1557 O O . GLU A 1 198 ? -0.001 -7.418 3.393 1 94.44 198 GLU A O 1
ATOM 1562 N N . LEU A 1 199 ? -1.763 -8.297 2.406 1 96.25 199 LEU A N 1
ATOM 1563 C CA . LEU A 1 199 ? -1.761 -7.309 1.333 1 96.25 199 LEU A CA 1
ATOM 1564 C C . LEU A 1 199 ? -2.207 -5.945 1.849 1 96.25 199 LEU A C 1
ATOM 1566 O O . LEU A 1 199 ? -1.996 -4.926 1.186 1 96.25 199 LEU A O 1
ATOM 1570 N N . SER A 1 200 ? -2.807 -5.895 3.033 1 94.12 200 SER A N 1
ATOM 1571 C CA . SER A 1 200 ? -3.252 -4.656 3.662 1 94.12 200 SER A CA 1
ATOM 1572 C C . SER A 1 200 ? -2.211 -4.125 4.641 1 94.12 200 SER A C 1
ATOM 1574 O O . SER A 1 200 ? -2.52 -3.293 5.496 1 94.12 200 SER A O 1
ATOM 1576 N N . GLU A 1 201 ? -1.045 -4.586 4.523 1 91.5 201 GLU A N 1
ATOM 1577 C CA . GLU A 1 201 ? 0.036 -4.262 5.449 1 91.5 201 GLU A CA 1
ATOM 1578 C C . GLU A 1 201 ? 0.259 -2.754 5.535 1 91.5 201 GLU A C 1
ATOM 1580 O O . GLU A 1 201 ? 0.567 -2.225 6.602 1 91.5 201 GLU A O 1
ATOM 1585 N N . SER A 1 202 ? 0.133 -2.141 4.41 1 93.69 202 SER A N 1
ATOM 1586 C CA . SER A 1 202 ? 0.359 -0.698 4.395 1 93.69 202 SER A CA 1
ATOM 1587 C C . SER A 1 202 ? -0.573 0.018 5.367 1 93.69 202 SER A C 1
ATOM 1589 O O . SER A 1 202 ? -0.16 0.951 6.059 1 93.69 202 SER A O 1
ATOM 1591 N N . LEU A 1 203 ? -1.778 -0.373 5.469 1 95.19 203 LEU A N 1
ATOM 1592 C CA . LEU A 1 203 ? -2.754 0.238 6.363 1 95.19 203 LEU A CA 1
ATOM 1593 C C . LEU A 1 203 ? -2.4 -0.033 7.82 1 95.19 203 LEU A C 1
ATOM 1595 O O . LEU A 1 203 ? -2.559 0.841 8.68 1 95.19 203 LEU A O 1
ATOM 1599 N N . LEU A 1 204 ? -1.894 -1.214 8.062 1 93.94 204 LEU A N 1
ATOM 1600 C CA . LEU A 1 204 ? -1.48 -1.58 9.414 1 93.94 204 LEU A CA 1
ATOM 1601 C C . LEU A 1 204 ? -0.274 -0.758 9.852 1 93.94 204 LEU A C 1
ATOM 1603 O O . LEU A 1 204 ? -0.235 -0.26 10.977 1 93.94 204 LEU A O 1
ATOM 1607 N N . VAL A 1 205 ? 0.625 -0.65 8.969 1 94.38 205 VAL A N 1
ATOM 1608 C CA . VAL A 1 205 ? 1.839 0.114 9.242 1 94.38 205 VAL A CA 1
ATOM 1609 C C . VAL A 1 205 ? 1.477 1.561 9.57 1 94.38 205 VAL A C 1
ATOM 1611 O O . VAL A 1 205 ? 1.961 2.119 10.555 1 94.38 205 VAL A O 1
ATOM 1614 N N . LEU A 1 206 ? 0.633 2.135 8.758 1 97.25 206 LEU A N 1
ATOM 1615 C CA . LEU A 1 206 ? 0.24 3.521 8.977 1 97.25 206 LEU A CA 1
ATOM 1616 C C . LEU A 1 206 ? -0.553 3.664 10.273 1 97.25 206 LEU A C 1
ATOM 1618 O O . LEU A 1 206 ? -0.292 4.57 11.07 1 97.25 206 LEU A O 1
ATOM 1622 N N . ARG A 1 207 ? -1.493 2.82 10.477 1 96.81 207 ARG A N 1
ATOM 1623 C CA . ARG A 1 207 ? -2.297 2.85 11.688 1 96.81 207 ARG A CA 1
ATOM 1624 C C . ARG A 1 207 ? -1.413 2.863 12.93 1 96.81 207 ARG A C 1
ATOM 1626 O O . ARG A 1 207 ? -1.598 3.695 13.82 1 96.81 207 ARG A O 1
ATOM 1633 N N . ASP A 1 208 ? -0.424 2 12.969 1 95.31 208 ASP A N 1
ATOM 1634 C CA . ASP A 1 208 ? 0.44 1.858 14.133 1 95.31 208 ASP A CA 1
ATOM 1635 C C . ASP A 1 208 ? 1.345 3.078 14.297 1 95.31 208 ASP A C 1
ATOM 1637 O O . ASP A 1 208 ? 1.656 3.479 15.422 1 95.31 208 ASP A O 1
ATOM 1641 N N . ALA A 1 209 ? 1.709 3.668 13.227 1 95.06 209 ALA A N 1
ATOM 1642 C CA . ALA A 1 209 ? 2.598 4.824 13.258 1 95.06 209 ALA A CA 1
ATOM 1643 C C . ALA A 1 209 ? 1.872 6.059 13.797 1 95.06 209 ALA A C 1
ATOM 1645 O O . ALA A 1 209 ? 2.482 6.914 14.438 1 95.06 209 ALA A O 1
ATOM 1646 N N . ILE A 1 210 ? 0.515 6.152 13.586 1 97.06 210 ILE A N 1
ATOM 1647 C CA . ILE A 1 210 ? -0.129 7.445 13.797 1 97.06 210 ILE A CA 1
ATOM 1648 C C . ILE A 1 210 ? -1.14 7.34 14.938 1 97.06 210 ILE A C 1
ATOM 1650 O O . ILE A 1 210 ? -1.808 8.32 15.273 1 97.06 210 ILE A O 1
ATOM 1654 N N . LYS A 1 211 ? -1.271 6.219 15.555 1 95.12 211 LYS A N 1
ATOM 1655 C CA . LYS A 1 211 ? -2.342 5.938 16.5 1 95.12 211 LYS A CA 1
ATOM 1656 C C . LYS A 1 211 ? -2.326 6.934 17.656 1 95.12 211 LYS A C 1
ATOM 1658 O O . LYS A 1 211 ? -3.381 7.289 18.188 1 95.12 211 LYS A O 1
ATOM 1663 N N . GLU A 1 212 ? -1.208 7.453 17.984 1 92.44 212 GLU A N 1
ATOM 1664 C CA . GLU A 1 212 ? -1.114 8.375 19.109 1 92.44 212 GLU A CA 1
ATOM 1665 C C . GLU A 1 212 ? -1.454 9.805 18.672 1 92.44 212 GLU A C 1
ATOM 1667 O O . GLU A 1 212 ? -1.876 10.617 19.5 1 92.44 212 GLU A O 1
ATOM 1672 N N . GLN A 1 213 ? -1.324 10.07 17.469 1 94.44 213 GLN A N 1
ATOM 1673 C CA . GLN A 1 213 ? -1.404 11.453 17.016 1 94.44 213 GLN A CA 1
ATOM 1674 C C . GLN A 1 213 ? -2.732 11.719 16.312 1 94.44 213 GLN A C 1
ATOM 1676 O O . GLN A 1 213 ? -3.197 12.859 16.266 1 94.44 213 GLN A O 1
ATOM 1681 N N . ASP A 1 214 ? -3.312 10.766 15.742 1 97.38 214 ASP A N 1
ATOM 1682 C CA . ASP A 1 214 ? -4.512 10.898 14.922 1 97.38 214 ASP A CA 1
ATOM 1683 C C . ASP A 1 214 ? -5.449 9.703 15.117 1 97.38 214 ASP A C 1
ATOM 1685 O O . ASP A 1 214 ? -5.512 8.812 14.273 1 97.38 214 ASP A O 1
ATOM 1689 N N . ASN A 1 215 ? -6.184 9.812 16.156 1 96.38 215 ASN A N 1
ATOM 1690 C CA . ASN A 1 215 ? -7.059 8.711 16.531 1 96.38 215 ASN A CA 1
ATOM 1691 C C . ASN A 1 215 ? -8.156 8.484 15.5 1 96.38 215 ASN A C 1
ATOM 1693 O O . ASN A 1 215 ? -8.547 7.348 15.242 1 96.38 215 ASN A O 1
ATOM 1697 N N . ALA A 1 216 ? -8.547 9.547 14.953 1 96.69 216 ALA A N 1
ATOM 1698 C CA . ALA A 1 216 ? -9.641 9.438 13.984 1 96.69 216 ALA A CA 1
ATOM 1699 C C . ALA A 1 216 ? -9.219 8.602 12.773 1 96.69 216 ALA A C 1
ATOM 1701 O O . ALA A 1 216 ? -9.883 7.625 12.43 1 96.69 216 ALA A O 1
ATOM 1702 N N . LEU A 1 217 ? -8.125 8.961 12.211 1 97.69 217 LEU A N 1
ATOM 1703 C CA . LEU A 1 217 ? -7.664 8.234 11.031 1 97.69 217 LEU A CA 1
ATOM 1704 C C . LEU A 1 217 ? -7.211 6.828 11.414 1 97.69 217 LEU A C 1
ATOM 1706 O O . LEU A 1 217 ? -7.496 5.863 10.695 1 97.69 217 LEU A O 1
ATOM 1710 N N . ALA A 1 218 ? -6.539 6.668 12.531 1 97.44 218 ALA A N 1
ATOM 1711 C CA . ALA A 1 218 ? -6.09 5.355 12.984 1 97.44 218 ALA A CA 1
ATOM 1712 C C . ALA A 1 218 ? -7.27 4.41 13.188 1 97.44 218 ALA A C 1
ATOM 1714 O O . ALA A 1 218 ? -7.227 3.252 12.773 1 97.44 218 ALA A O 1
ATOM 1715 N N . SER A 1 219 ? -8.305 4.922 13.781 1 96.31 219 SER A N 1
ATOM 1716 C CA . SER A 1 219 ? -9.492 4.121 14.023 1 96.31 219 SER A CA 1
ATOM 1717 C C . SER A 1 219 ? -10.18 3.729 12.719 1 96.31 219 SER A C 1
ATOM 1719 O O . SER A 1 219 ? -10.672 2.607 12.578 1 96.31 219 SER A O 1
ATOM 1721 N N . ALA A 1 220 ? -10.188 4.648 11.836 1 96.12 220 ALA A N 1
ATOM 1722 C CA . ALA A 1 220 ? -10.789 4.367 10.531 1 96.12 220 ALA A CA 1
ATOM 1723 C C . ALA A 1 220 ? -10.016 3.27 9.805 1 96.12 220 ALA A C 1
ATOM 1725 O O . ALA A 1 220 ? -10.617 2.355 9.234 1 96.12 220 ALA A O 1
ATOM 1726 N N . LEU A 1 221 ? -8.734 3.379 9.836 1 96.19 221 LEU A N 1
ATOM 1727 C CA . LEU A 1 221 ? -7.898 2.359 9.211 1 96.19 221 LEU A CA 1
ATOM 1728 C C . LEU A 1 221 ? -8.102 1.007 9.891 1 96.19 221 LEU A C 1
ATOM 1730 O O . LEU A 1 221 ? -8.18 -0.022 9.211 1 96.19 221 LEU A O 1
ATOM 1734 N N . GLY A 1 222 ? -8.188 1.004 11.156 1 94 222 GLY A N 1
ATOM 1735 C CA . GLY A 1 222 ? -8.453 -0.22 11.898 1 94 222 GLY A CA 1
ATOM 1736 C C . GLY A 1 222 ? -9.805 -0.833 11.578 1 94 222 GLY A C 1
ATOM 1737 O O . GLY A 1 222 ? -9.93 -2.057 11.484 1 94 222 GLY A O 1
ATOM 1738 N N . ALA A 1 223 ? -10.703 -0.004 11.414 1 92.81 223 ALA A N 1
ATOM 1739 C CA . ALA A 1 223 ? -12.062 -0.467 11.148 1 92.81 223 ALA A CA 1
ATOM 1740 C C . ALA A 1 223 ? -12.141 -1.173 9.797 1 92.81 223 ALA A C 1
ATOM 1742 O O 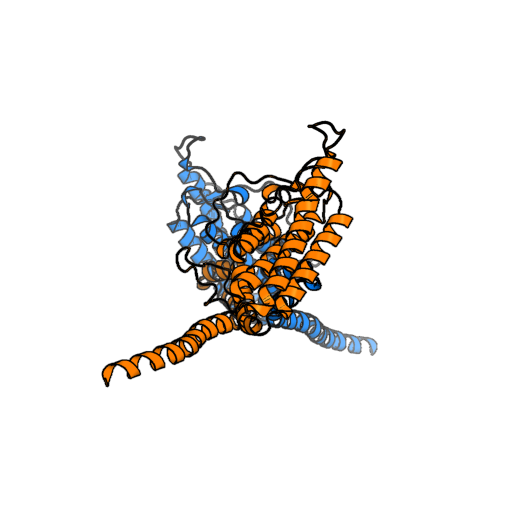. ALA A 1 223 ? -12.891 -2.139 9.633 1 92.81 223 ALA A O 1
ATOM 1743 N N . VAL A 1 224 ? -11.414 -0.716 8.891 1 92.25 224 VAL A N 1
ATOM 1744 C CA . VAL A 1 224 ? -11.391 -1.315 7.562 1 92.25 224 VAL A CA 1
ATOM 1745 C C . VAL A 1 224 ? -10.852 -2.742 7.652 1 92.25 224 VAL A C 1
ATOM 1747 O O . VAL A 1 224 ? -11.336 -3.639 6.957 1 92.25 224 VAL A O 1
ATOM 1750 N N . LEU A 1 225 ? -9.953 -2.939 8.516 1 92.31 225 LEU A N 1
ATOM 1751 C CA . LEU A 1 225 ? -9.227 -4.207 8.578 1 92.31 225 LEU A CA 1
ATOM 1752 C C . LEU A 1 225 ? -9.898 -5.172 9.547 1 92.31 225 LEU A C 1
ATOM 1754 O O . LEU A 1 225 ? -9.633 -6.375 9.523 1 92.31 225 LEU A O 1
ATOM 1758 N N . LYS A 1 226 ? -10.742 -4.691 10.367 1 90.5 226 LYS A N 1
ATOM 1759 C CA . LYS A 1 226 ? -11.281 -5.449 11.492 1 90.5 226 LYS A CA 1
ATOM 1760 C C . LYS A 1 226 ? -12 -6.707 11.008 1 90.5 226 LYS A C 1
ATOM 1762 O O . LYS A 1 226 ? -11.766 -7.801 11.516 1 90.5 226 LYS A O 1
ATOM 1767 N N . PRO A 1 227 ? -12.812 -6.617 10.016 1 87.81 227 PRO A N 1
ATOM 1768 C CA . PRO A 1 227 ? -13.547 -7.816 9.602 1 87.81 227 PRO A CA 1
ATOM 1769 C C . PRO A 1 227 ? -12.625 -8.945 9.148 1 87.81 227 PRO A C 1
ATOM 1771 O O . PRO A 1 227 ? -12.844 -10.109 9.508 1 87.81 227 PRO A O 1
ATOM 1774 N N . VAL A 1 228 ? -11.625 -8.594 8.445 1 89 228 VAL A N 1
ATOM 1775 C CA . VAL A 1 228 ? -10.742 -9.633 7.926 1 89 228 VAL A CA 1
ATOM 1776 C C . VAL A 1 228 ? -9.812 -10.117 9.031 1 89 228 VAL A C 1
ATOM 1778 O O . VAL A 1 228 ? -9.508 -11.312 9.125 1 89 228 VAL A O 1
ATOM 1781 N N . ALA A 1 229 ? -9.406 -9.242 9.852 1 88.5 229 ALA A N 1
ATOM 1782 C CA . ALA A 1 229 ? -8.555 -9.617 10.977 1 88.5 229 ALA A CA 1
ATOM 1783 C C . ALA A 1 229 ? -9.273 -10.586 11.906 1 88.5 229 ALA A C 1
ATOM 1785 O O . ALA A 1 229 ? -8.68 -11.547 12.398 1 88.5 229 ALA A O 1
ATOM 1786 N N . GLU A 1 230 ? -10.461 -10.359 12.141 1 88.94 230 GLU A N 1
ATOM 1787 C CA . GLU A 1 230 ? -11.258 -11.219 13.016 1 88.94 230 GLU A CA 1
ATOM 1788 C C . GLU A 1 230 ? -11.438 -12.609 12.414 1 88.94 230 GLU A C 1
ATOM 1790 O O . GLU A 1 230 ? -11.375 -13.617 13.117 1 88.94 230 GLU A O 1
ATOM 1795 N N . LYS A 1 231 ? -11.664 -12.617 11.148 1 88.19 231 LYS A N 1
ATOM 1796 C CA . LYS A 1 231 ? -11.789 -13.906 10.469 1 88.19 231 LYS A CA 1
ATOM 1797 C C . LYS A 1 231 ? -10.508 -14.727 10.609 1 88.19 231 LYS A C 1
ATOM 1799 O O . LYS A 1 231 ? -10.555 -15.922 10.891 1 88.19 231 LYS A O 1
ATOM 1804 N N . VAL A 1 232 ? -9.422 -14.094 10.43 1 87.62 232 VAL A N 1
ATOM 1805 C CA . VAL A 1 232 ? -8.133 -14.773 10.469 1 87.62 232 VAL A CA 1
ATOM 1806 C C . VAL A 1 232 ? -7.848 -15.258 11.891 1 87.62 232 VAL A C 1
ATOM 1808 O O . VAL A 1 232 ? -7.355 -16.375 12.086 1 87.62 232 VAL A O 1
ATOM 1811 N N . GLU A 1 233 ? -8.18 -14.461 12.828 1 84.56 233 GLU A N 1
ATOM 1812 C CA . GLU A 1 233 ? -7.969 -14.828 14.227 1 84.56 233 GLU A CA 1
ATOM 1813 C C . GLU A 1 233 ? -8.875 -15.984 14.633 1 84.56 233 GLU A C 1
ATOM 1815 O O . GLU A 1 233 ? -8.453 -16.875 15.375 1 84.56 233 GLU A O 1
ATOM 1820 N N . ASN A 1 234 ? -10.062 -16 14.188 1 83.56 234 ASN A N 1
ATOM 1821 C CA . ASN A 1 234 ? -11.016 -17.047 14.531 1 83.56 234 ASN A CA 1
ATOM 1822 C C . ASN A 1 234 ? -10.641 -18.375 13.883 1 83.56 234 ASN A C 1
ATOM 1824 O O . ASN A 1 234 ? -10.93 -19.438 14.438 1 83.56 234 ASN A O 1
ATOM 1828 N N . ASN A 1 235 ? -10.078 -18.281 12.734 1 76.44 235 ASN A N 1
ATOM 1829 C CA . ASN A 1 235 ? -9.664 -19.5 12.055 1 76.44 235 ASN A CA 1
ATOM 1830 C C . ASN A 1 235 ? -8.422 -20.109 12.711 1 76.44 235 ASN A C 1
ATOM 1832 O O . ASN A 1 235 ? -8.219 -21.328 12.648 1 76.44 235 ASN A O 1
ATOM 1836 N N . VAL A 1 236 ? -7.633 -19.281 13.25 1 62.5 236 VAL A N 1
ATOM 1837 C CA . VAL A 1 236 ? -6.5 -19.812 14.008 1 62.5 236 VAL A CA 1
ATOM 1838 C C . VAL A 1 236 ? -7 -20.516 15.273 1 62.5 236 VAL A C 1
ATOM 1840 O O . VAL A 1 236 ? -6.496 -21.578 15.641 1 62.5 236 VAL A O 1
ATOM 1843 N N . HIS A 1 237 ? -8.016 -19.906 15.906 1 52.84 237 HIS A N 1
ATOM 1844 C CA . HIS A 1 237 ? -8.586 -20.484 17.125 1 52.84 237 HIS A CA 1
ATOM 1845 C C . HIS A 1 237 ? -9.492 -21.672 16.781 1 52.84 237 HIS A C 1
ATOM 1847 O O . HIS A 1 237 ? -9.57 -22.641 17.547 1 52.84 237 HIS A O 1
ATOM 1853 N N . GLY A 1 238 ? -10.211 -21.562 15.742 1 45.88 238 GLY A N 1
ATOM 1854 C CA . GLY A 1 238 ? -11.07 -22.672 15.352 1 45.88 238 GLY A CA 1
ATOM 1855 C C . GLY A 1 238 ? -10.305 -23.859 14.797 1 45.88 238 GLY A C 1
ATOM 1856 O O . GLY A 1 238 ? -10.766 -25 14.891 1 45.88 238 GLY A O 1
ATOM 1857 N N . GLY A 1 239 ? -9.234 -23.625 14.055 1 45.31 239 GLY A N 1
ATOM 1858 C CA . GLY A 1 239 ? -8.391 -24.734 13.68 1 45.31 239 GLY A CA 1
ATOM 1859 C C . GLY A 1 239 ? -7.852 -25.516 14.867 1 45.31 239 GLY A C 1
ATOM 1860 O O . GLY A 1 239 ? -7.512 -26.688 14.75 1 45.31 239 GLY A O 1
ATOM 1861 N N . ASN A 1 240 ? -7.559 -24.797 15.922 1 40.09 240 ASN A N 1
ATOM 1862 C CA . ASN A 1 240 ? -7.215 -25.547 17.125 1 40.09 240 ASN A CA 1
ATOM 1863 C C . ASN A 1 240 ? -8.375 -26.406 17.609 1 40.09 240 ASN A C 1
ATOM 1865 O O . ASN A 1 240 ? -8.164 -27.5 18.156 1 40.09 240 ASN A O 1
ATOM 1869 N N . VAL A 1 241 ? -9.57 -26.141 17.453 1 38.12 241 VAL A N 1
ATOM 1870 C CA . VAL A 1 241 ? -10.672 -26.984 17.906 1 38.12 241 VAL A CA 1
ATOM 1871 C C . VAL A 1 241 ? -10.828 -28.172 16.953 1 38.12 241 VAL A C 1
ATOM 1873 O O . VAL A 1 241 ? -11.164 -29.266 17.375 1 38.12 241 VAL A O 1
ATOM 1876 N N . GLY A 1 242 ? -10.594 -28.031 15.711 1 35.38 242 GLY A N 1
ATOM 1877 C CA . GLY A 1 242 ? -10.711 -29.172 14.82 1 35.38 242 GLY A CA 1
ATOM 1878 C C . GLY A 1 242 ? -9.539 -30.125 14.93 1 35.38 242 GLY A C 1
ATOM 1879 O O . GLY A 1 242 ? -9.711 -31.344 14.797 1 35.38 242 GLY A O 1
ATOM 1880 N N . VAL A 1 243 ? -8.352 -29.656 15.156 1 35.56 243 VAL A N 1
ATOM 1881 C CA . VAL A 1 243 ? -7.223 -30.562 15.352 1 35.56 243 VAL A CA 1
ATOM 1882 C C . VAL A 1 243 ? -7.277 -31.172 16.75 1 35.56 243 VAL A C 1
ATOM 1884 O O . VAL A 1 243 ? -6.863 -32.312 16.953 1 35.56 243 VAL A O 1
ATOM 1887 N N . MET A 1 244 ? -7.875 -30.547 17.688 1 33.69 244 MET A N 1
ATOM 1888 C CA . MET A 1 244 ? -7.957 -31.203 19 1 33.69 244 MET A CA 1
ATOM 1889 C C . MET A 1 244 ? -8.953 -32.344 18.969 1 33.69 244 MET A C 1
ATOM 1891 O O . MET A 1 244 ? -8.812 -33.312 19.719 1 33.69 244 MET A O 1
ATOM 1895 N N . SER A 1 245 ? -9.992 -32.281 18.25 1 32.44 245 SER A N 1
ATOM 1896 C CA . SER A 1 245 ? -10.945 -33.375 18.328 1 32.44 245 SER A CA 1
ATOM 1897 C C . SER A 1 245 ? -10.422 -34.625 17.625 1 32.44 245 SER A C 1
ATOM 1899 O O . SER A 1 245 ? -10.688 -35.75 18.062 1 32.44 245 SER A O 1
ATOM 1901 N N . ALA A 1 246 ? -9.586 -34.562 16.594 1 32.25 246 ALA A N 1
ATOM 1902 C CA . ALA A 1 246 ? -9.102 -35.781 15.938 1 32.25 246 ALA A CA 1
ATOM 1903 C C . ALA A 1 246 ? -8.016 -36.438 16.766 1 32.25 246 ALA A C 1
ATOM 1905 O O . ALA A 1 246 ? -7.938 -37.656 16.828 1 32.25 246 ALA A O 1
ATOM 1906 N N . HIS A 1 247 ? -7.23 -35.656 17.453 1 30.61 247 HIS A N 1
ATOM 1907 C CA . HIS A 1 247 ? -6.172 -36.312 18.219 1 30.61 247 HIS A CA 1
ATOM 1908 C C . HIS A 1 247 ? -6.711 -36.906 19.531 1 30.61 247 HIS A C 1
ATOM 1910 O O . HIS A 1 247 ? -6.016 -37.656 20.203 1 30.61 247 HIS A O 1
ATOM 1916 N N . ARG A 1 248 ? -7.816 -36.375 20.016 1 32.34 248 ARG A N 1
ATOM 1917 C CA . ARG A 1 248 ? -8.242 -36.969 21.281 1 32.34 248 ARG A CA 1
ATOM 1918 C C . ARG A 1 248 ? -8.773 -38.375 21.062 1 32.34 248 ARG A C 1
ATOM 1920 O O . ARG A 1 248 ? -8.898 -39.156 22.016 1 32.34 248 ARG A O 1
ATOM 1927 N N . SER A 1 249 ? -9.25 -38.531 19.812 1 30.25 249 SER A N 1
ATOM 1928 C CA . SER A 1 249 ? -9.898 -39.812 19.688 1 30.25 249 SER A CA 1
ATOM 1929 C C . SER A 1 249 ? -8.875 -40.969 19.656 1 30.25 249 SER A C 1
ATOM 1931 O O . SER A 1 249 ? -9.172 -42.094 20.062 1 30.25 249 SER A O 1
ATOM 1933 N N . ASN A 1 250 ? -7.695 -40.719 19.078 1 30.14 250 ASN A N 1
ATOM 1934 C CA . ASN A 1 250 ? -6.848 -41.875 18.891 1 30.14 250 ASN A CA 1
ATOM 1935 C C . ASN A 1 250 ? -6.117 -42.25 20.172 1 30.14 250 ASN A C 1
ATOM 1937 O O . ASN A 1 250 ? -5.355 -43.219 20.203 1 30.14 250 ASN A O 1
ATOM 1941 N N . ILE A 1 251 ? -6.121 -41.312 21.141 1 29.58 251 ILE A N 1
ATOM 1942 C CA . ILE A 1 251 ? -5.262 -41.656 22.266 1 29.58 251 ILE A CA 1
ATOM 1943 C C . ILE A 1 251 ? -5.922 -42.781 23.109 1 29.58 251 ILE A C 1
ATOM 1945 O O . ILE A 1 251 ? -5.234 -43.531 23.797 1 29.58 251 ILE A O 1
ATOM 1949 N N . ASN A 1 252 ? -7.25 -42.75 23.172 1 30.55 252 ASN A N 1
ATOM 1950 C CA . ASN A 1 252 ? -7.793 -43.625 24.203 1 30.55 252 ASN A CA 1
ATOM 1951 C C . ASN A 1 252 ? -7.59 -45.094 23.859 1 30.55 252 ASN A C 1
ATOM 1953 O O . ASN A 1 252 ? -7.828 -45.969 24.688 1 30.55 252 ASN A O 1
ATOM 1957 N N . GLN A 1 253 ? -7.445 -45.344 22.547 1 30.45 253 GLN A N 1
ATOM 1958 C CA . GLN A 1 253 ? -7.684 -46.781 22.344 1 30.45 253 GLN A CA 1
ATOM 1959 C C . GLN A 1 253 ? -6.473 -47.594 22.766 1 30.45 253 GLN A C 1
ATOM 1961 O O . GLN A 1 253 ? -6.555 -48.812 22.891 1 30.45 253 GLN A O 1
ATOM 1966 N N . THR A 1 254 ? -5.297 -46.906 22.797 1 26.88 254 THR A N 1
ATOM 1967 C CA . THR A 1 254 ? -4.203 -47.875 22.797 1 26.88 254 THR A CA 1
ATOM 1968 C C . THR A 1 254 ? -3.951 -48.406 24.219 1 26.88 254 THR A C 1
ATOM 1970 O O . THR A 1 254 ? -3.07 -49.25 24.422 1 26.88 254 THR A O 1
ATOM 1973 N N . PHE A 1 255 ? -4.57 -47.75 25.266 1 27.98 255 PHE A N 1
ATOM 1974 C CA . PHE A 1 255 ? -4.027 -48.25 26.531 1 27.98 255 PHE A CA 1
ATOM 1975 C C . PHE A 1 255 ? -4.59 -49.625 26.844 1 27.98 255 PHE A C 1
ATOM 1977 O O . PHE A 1 255 ? -4.148 -50.281 27.797 1 27.98 255 PHE A O 1
ATOM 1984 N N . GLY A 1 256 ? -5.809 -49.906 26.422 1 25.95 256 GLY A N 1
ATOM 1985 C CA . GLY A 1 256 ? -6.367 -51.062 27.109 1 25.95 256 GLY A CA 1
ATOM 1986 C C . GLY A 1 256 ? -5.809 -52.375 26.609 1 25.95 256 GLY A C 1
ATOM 1987 O O . GLY A 1 256 ? -6.105 -53.438 27.156 1 25.95 256 GLY A O 1
ATOM 1988 N N . LYS A 1 257 ? -5.016 -52.5 25.484 1 21.41 257 LYS A N 1
ATOM 1989 C CA . LYS A 1 257 ? -4.672 -53.938 25.359 1 21.41 257 LYS A CA 1
ATOM 1990 C C . LYS A 1 257 ? -3.402 -54.25 26.125 1 21.41 257 LYS A C 1
ATOM 1992 O O . LYS A 1 257 ? -2.496 -53.438 26.234 1 21.41 257 LYS A O 1
ATOM 1997 N N . MET B 1 1 ? 20.25 38.812 16.094 1 21.64 1 MET B N 1
ATOM 1998 C CA . MET B 1 1 ? 18.812 38.875 16.375 1 21.64 1 MET B CA 1
ATOM 1999 C C . MET B 1 1 ? 18 38.531 15.133 1 21.64 1 MET B C 1
ATOM 2001 O O . MET B 1 1 ? 17.844 39.344 14.227 1 21.64 1 MET B O 1
ATOM 2005 N N . ALA B 1 2 ? 18.375 37.5 14.461 1 27.25 2 ALA B N 1
ATOM 2006 C CA . ALA B 1 2 ? 18.062 37.062 13.094 1 27.25 2 ALA B CA 1
ATOM 2007 C C . ALA B 1 2 ? 16.547 37.125 12.844 1 27.25 2 ALA B C 1
ATOM 2009 O O . ALA B 1 2 ? 15.758 36.875 13.75 1 27.25 2 ALA B O 1
ATOM 2010 N N . GLU B 1 3 ? 16.188 38.062 11.984 1 28.05 3 GLU B N 1
ATOM 2011 C CA . GLU B 1 3 ? 14.812 38.25 11.492 1 28.05 3 GLU B CA 1
ATOM 2012 C C . GLU B 1 3 ? 14.148 36.875 11.266 1 28.05 3 GLU B C 1
ATOM 2014 O O . GLU B 1 3 ? 14.641 36.062 10.484 1 28.05 3 GLU B O 1
ATOM 2019 N N . ALA B 1 4 ? 13.781 36.125 12.273 1 31.81 4 ALA B N 1
ATOM 2020 C CA . ALA B 1 4 ? 12.805 35.031 12.188 1 31.81 4 ALA B CA 1
ATOM 2021 C C . ALA B 1 4 ? 11.82 35.281 11.047 1 31.81 4 ALA B C 1
ATOM 2023 O O . ALA B 1 4 ? 11.227 36.344 10.953 1 31.81 4 ALA B O 1
ATOM 2024 N N . ALA B 1 5 ? 12.219 35 9.812 1 35.5 5 ALA B N 1
ATOM 2025 C CA . ALA B 1 5 ? 11.328 35.188 8.672 1 35.5 5 ALA B CA 1
ATOM 2026 C C . ALA B 1 5 ? 9.867 35.125 9.109 1 35.5 5 ALA B C 1
ATOM 2028 O O . ALA B 1 5 ? 9.359 34.062 9.469 1 35.5 5 ALA B O 1
ATOM 2029 N N . GLY B 1 6 ? 9.477 36.031 9.992 1 34.5 6 GLY B N 1
ATOM 2030 C CA . GLY B 1 6 ? 8.148 36.406 10.461 1 34.5 6 GLY B CA 1
ATOM 2031 C C . GLY B 1 6 ? 7.078 36.25 9.391 1 34.5 6 GLY B C 1
ATOM 2032 O O . GLY B 1 6 ? 7.34 36.5 8.203 1 34.5 6 GLY B O 1
ATOM 2033 N N . LEU B 1 7 ? 6.227 35.188 9.398 1 39.09 7 LEU B N 1
ATOM 2034 C CA . LEU B 1 7 ? 4.973 35.406 8.688 1 39.09 7 LEU B CA 1
ATOM 2035 C C . LEU B 1 7 ? 4.637 36.875 8.648 1 39.09 7 LEU B C 1
ATOM 2037 O O . LEU B 1 7 ? 4.508 37.531 9.695 1 39.09 7 LEU B O 1
ATOM 2041 N N . ALA B 1 8 ? 5.348 37.75 7.902 1 36.94 8 ALA B N 1
ATOM 2042 C CA . ALA B 1 8 ? 4.918 39.125 7.707 1 36.94 8 ALA B CA 1
ATOM 2043 C C . ALA B 1 8 ? 3.412 39.281 7.914 1 36.94 8 ALA B C 1
ATOM 2045 O O . ALA B 1 8 ? 2.621 38.625 7.207 1 36.94 8 ALA B O 1
ATOM 2046 N N . ILE B 1 9 ? 2.973 39.406 9.125 1 37.53 9 ILE B N 1
ATOM 2047 C CA . ILE B 1 9 ? 1.62 39.75 9.562 1 37.53 9 ILE B CA 1
ATOM 2048 C C . ILE B 1 9 ? 1.082 40.906 8.727 1 37.53 9 ILE B C 1
ATOM 2050 O O . ILE B 1 9 ? 1.228 42.062 9.102 1 37.53 9 ILE B O 1
ATOM 2054 N N . GLY B 1 10 ? 1.63 41.219 7.605 1 39.59 10 GLY B N 1
ATOM 2055 C CA . GLY B 1 10 ? 0.573 41.969 6.98 1 39.59 10 GLY B CA 1
ATOM 2056 C C . GLY B 1 10 ? -0.774 41.281 7 1 39.59 10 GLY B C 1
ATOM 2057 O O . GLY B 1 10 ? -0.865 40.125 7.355 1 39.59 10 GLY B O 1
ATOM 2058 N N . ILE B 1 11 ? -1.873 41.844 6.766 1 48.62 11 ILE B N 1
ATOM 2059 C CA . ILE B 1 11 ? -3.234 41.344 6.781 1 48.62 11 ILE B CA 1
ATOM 2060 C C . ILE B 1 11 ? -3.279 40 6.059 1 48.62 11 ILE B C 1
ATOM 2062 O O . ILE B 1 11 ? -3.566 39.938 4.863 1 48.62 11 ILE B O 1
ATOM 2066 N N . VAL B 1 12 ? -2.318 39.031 6.355 1 58.09 12 VAL B N 1
ATOM 2067 C CA . VAL B 1 12 ? -2.387 37.75 5.695 1 58.09 12 VAL B CA 1
ATOM 2068 C C . VAL B 1 12 ? -3.627 37 6.168 1 58.09 12 VAL B C 1
ATOM 2070 O O . VAL B 1 12 ? -3.871 36.875 7.371 1 58.09 12 VAL B O 1
ATOM 2073 N N . SER B 1 13 ? -4.43 36.75 5.32 1 77.12 13 SER B N 1
ATOM 2074 C CA . SER B 1 13 ? -5.648 36 5.598 1 77.12 13 SER B CA 1
ATOM 2075 C C . SER B 1 13 ? -5.332 34.656 6.266 1 77.12 13 SER B C 1
ATOM 2077 O O . SER B 1 13 ? -4.195 34.188 6.215 1 77.12 13 SER B O 1
ATOM 2079 N N . LEU B 1 14 ? -6.043 34.25 7.09 1 83.69 14 LEU B N 1
ATOM 2080 C CA . LEU B 1 14 ? -5.93 32.938 7.723 1 83.69 14 LEU B CA 1
ATOM 2081 C C . LEU B 1 14 ? -5.629 31.859 6.688 1 83.69 14 LEU B C 1
ATOM 2083 O O . LEU B 1 14 ? -4.883 30.922 6.965 1 83.69 14 LEU B O 1
ATOM 2087 N N . GLU B 1 15 ? -6.047 32.094 5.492 1 83.62 15 GLU B N 1
ATOM 2088 C CA . GLU B 1 15 ? -5.805 31.172 4.383 1 83.62 15 GLU B CA 1
ATOM 2089 C C . GLU B 1 15 ? -4.328 31.156 4 1 83.62 15 GLU B C 1
ATOM 2091 O O . GLU B 1 15 ? -3.756 30.078 3.781 1 83.62 15 GLU B O 1
ATOM 2096 N N . THR B 1 16 ? -3.805 32.281 3.912 1 83.88 16 THR B N 1
ATOM 2097 C CA . THR B 1 16 ? -2.396 32.406 3.547 1 83.88 16 THR B CA 1
ATOM 2098 C C . THR B 1 16 ? -1.513 31.781 4.629 1 83.88 16 THR B C 1
ATOM 2100 O O . THR B 1 16 ? -0.544 31.078 4.324 1 83.88 16 THR B O 1
ATOM 2103 N N . THR B 1 17 ? -1.896 32.094 5.887 1 86.69 17 THR B N 1
ATOM 2104 C CA . THR B 1 17 ? -1.151 31.516 6.996 1 86.69 17 THR B CA 1
ATOM 2105 C C . THR B 1 17 ? -1.219 29.984 6.953 1 86.69 17 THR B C 1
ATOM 2107 O O . THR B 1 17 ? -0.2 29.312 7.113 1 86.69 17 THR B O 1
ATOM 2110 N N . PHE B 1 18 ? -2.379 29.531 6.734 1 91.06 18 PHE B N 1
ATOM 2111 C CA . PHE B 1 18 ? -2.592 28.094 6.621 1 91.06 18 PHE B CA 1
ATOM 2112 C C . PHE B 1 18 ? -1.727 27.5 5.516 1 91.06 18 PHE B C 1
ATOM 2114 O O . PHE B 1 18 ? -0.999 26.531 5.742 1 91.06 18 PHE B O 1
ATOM 2121 N N . ASP B 1 19 ? -1.658 28.031 4.383 1 88.06 19 ASP B N 1
ATOM 2122 C CA . ASP B 1 19 ? -0.885 27.547 3.25 1 88.06 19 ASP B CA 1
ATOM 2123 C C . ASP B 1 19 ? 0.611 27.578 3.549 1 88.06 19 ASP B C 1
ATOM 2125 O O . ASP B 1 19 ? 1.344 26.656 3.168 1 88.06 19 ASP B O 1
ATOM 2129 N N . ASN B 1 20 ? 0.946 28.641 4.191 1 86.38 20 ASN B N 1
ATOM 2130 C CA . ASN B 1 20 ? 2.357 28.766 4.543 1 86.38 20 ASN B CA 1
ATOM 2131 C C . ASN B 1 20 ? 2.795 27.656 5.496 1 86.38 20 ASN B C 1
ATOM 2133 O O . ASN B 1 20 ? 3.895 27.109 5.359 1 86.38 20 ASN B O 1
ATOM 2137 N N . VAL B 1 21 ? 1.919 27.375 6.43 1 92.12 21 VAL B N 1
ATOM 2138 C CA . VAL B 1 21 ? 2.242 26.328 7.391 1 92.12 21 VAL B CA 1
ATOM 2139 C C . VAL B 1 21 ? 2.328 24.984 6.68 1 92.12 21 VAL B C 1
ATOM 2141 O O . VAL B 1 21 ? 3.291 24.234 6.871 1 92.12 21 VAL B O 1
ATOM 2144 N N . ILE B 1 22 ? 1.376 24.656 5.82 1 92.44 22 ILE B N 1
ATOM 2145 C CA . ILE B 1 22 ? 1.371 23.406 5.078 1 92.44 22 ILE B CA 1
ATOM 2146 C C . ILE B 1 22 ? 2.619 23.312 4.203 1 92.44 22 ILE B C 1
ATOM 2148 O O . ILE B 1 22 ? 3.279 22.281 4.148 1 92.44 22 ILE B O 1
ATOM 2152 N N . ASP B 1 23 ? 3.027 24.359 3.658 1 88.44 23 ASP B N 1
ATOM 2153 C CA . ASP B 1 23 ? 4.215 24.422 2.807 1 88.44 23 ASP B CA 1
ATOM 2154 C C . ASP B 1 23 ? 5.484 24.172 3.615 1 88.44 23 ASP B C 1
ATOM 2156 O O . ASP B 1 23 ? 6.426 23.547 3.117 1 88.44 23 ASP B O 1
ATOM 2160 N N . CYS B 1 24 ? 5.434 24.641 4.793 1 90.5 24 CYS B N 1
ATOM 2161 C CA . CYS B 1 24 ? 6.621 24.531 5.629 1 90.5 24 CYS B CA 1
ATOM 2162 C C . CYS B 1 24 ? 6.945 23.078 5.918 1 90.5 24 CYS B C 1
ATOM 2164 O O . CYS B 1 24 ? 8.117 22.703 6.062 1 90.5 24 CYS B O 1
ATOM 2166 N N . PHE B 1 25 ? 5.941 22.219 5.965 1 93.5 25 PHE B N 1
ATOM 2167 C CA . PHE B 1 25 ? 6.176 20.781 6.168 1 93.5 25 PHE B CA 1
ATOM 2168 C C . PHE B 1 25 ? 7.09 20.234 5.082 1 93.5 25 PHE B C 1
ATOM 2170 O O . PHE B 1 25 ? 7.84 19.281 5.324 1 93.5 25 PHE B O 1
ATOM 2177 N N . GLU B 1 26 ? 7.086 20.812 3.939 1 88.5 26 GLU B N 1
ATOM 2178 C CA . GLU B 1 26 ? 7.832 20.297 2.793 1 88.5 26 GLU B CA 1
ATOM 2179 C C . GLU B 1 26 ? 9.328 20.562 2.947 1 88.5 26 GLU B C 1
ATOM 2181 O O . GLU B 1 26 ? 10.148 19.938 2.268 1 88.5 26 GLU B O 1
ATOM 2186 N N . TYR B 1 27 ? 9.602 21.453 3.826 1 89.94 27 TYR B N 1
ATOM 2187 C CA . TYR B 1 27 ? 11.008 21.797 4.02 1 89.94 27 TYR B CA 1
ATOM 2188 C C . TYR B 1 27 ? 11.664 20.859 5.023 1 89.94 27 TYR B C 1
ATOM 2190 O O . TYR B 1 27 ? 12.891 20.828 5.152 1 89.94 27 TYR B O 1
ATOM 2198 N N . ILE B 1 28 ? 10.898 20.109 5.699 1 92.56 28 ILE B N 1
ATOM 2199 C CA . ILE B 1 28 ? 11.414 19.312 6.805 1 92.56 28 ILE B CA 1
ATOM 2200 C C . ILE B 1 28 ? 11.836 17.938 6.297 1 92.56 28 ILE B C 1
ATOM 2202 O O . ILE B 1 28 ? 11.047 17.234 5.672 1 92.56 28 ILE B O 1
ATOM 2206 N N . HIS B 1 29 ? 13.039 17.594 6.605 1 92.62 29 HIS B N 1
ATOM 2207 C CA . HIS B 1 29 ? 13.594 16.297 6.285 1 92.62 29 HIS B CA 1
ATOM 2208 C C . HIS B 1 29 ? 14.203 15.633 7.52 1 92.62 29 HIS B C 1
ATOM 2210 O O . HIS B 1 29 ? 14.469 16.297 8.516 1 92.62 29 HIS B O 1
ATOM 2216 N N . LEU B 1 30 ? 14.359 14.359 7.445 1 94.06 30 LEU B N 1
ATOM 2217 C CA . LEU B 1 30 ? 14.961 13.609 8.539 1 94.06 30 LEU B CA 1
ATOM 2218 C C . LEU B 1 30 ? 16.391 13.188 8.18 1 94.06 30 LEU B C 1
ATOM 2220 O O . LEU B 1 30 ? 16.672 12.828 7.035 1 94.06 30 LEU B O 1
ATOM 2224 N N . GLY B 1 31 ? 17.219 13.266 9.188 1 91.88 31 GLY B N 1
ATOM 2225 C CA . GLY B 1 31 ? 18.562 12.758 8.992 1 91.88 31 GLY B CA 1
ATOM 2226 C C . GLY B 1 31 ? 18.625 11.25 8.836 1 91.88 31 GLY B C 1
ATOM 2227 O O . GLY B 1 31 ? 17.75 10.539 9.352 1 91.88 31 GLY B O 1
ATOM 2228 N N . LYS B 1 32 ? 19.656 10.742 8.219 1 88.88 32 LYS B N 1
ATOM 2229 C CA . LYS B 1 32 ? 19.828 9.312 8.008 1 88.88 32 LYS B CA 1
ATOM 2230 C C . LYS B 1 32 ? 20.094 8.586 9.328 1 88.88 32 LYS B C 1
ATOM 2232 O O . LYS B 1 32 ? 19.875 7.379 9.43 1 88.88 32 LYS B O 1
ATOM 2237 N N . ALA B 1 33 ? 20.469 9.359 10.211 1 84.44 33 ALA B N 1
ATOM 2238 C CA . ALA B 1 33 ? 20.797 8.797 11.516 1 84.44 33 ALA B CA 1
ATOM 2239 C C . ALA B 1 33 ? 19.562 8.234 12.203 1 84.44 33 ALA B C 1
ATOM 2241 O O . ALA B 1 33 ? 19.656 7.488 13.18 1 84.44 33 ALA B O 1
ATOM 2242 N N . PHE B 1 34 ? 18.406 8.578 11.711 1 88.69 34 PHE B N 1
ATOM 2243 C CA . PHE B 1 34 ? 17.188 8.023 12.273 1 88.69 34 PHE B CA 1
ATOM 2244 C C . PHE B 1 34 ? 17.125 6.516 12.055 1 88.69 34 PHE B C 1
ATOM 2246 O O . PHE B 1 34 ? 16.469 5.797 12.812 1 88.69 34 PHE B O 1
ATOM 2253 N N . GLY B 1 35 ? 17.719 5.977 10.953 1 81.62 35 GLY B N 1
ATOM 2254 C CA . GLY B 1 35 ? 17.922 4.555 10.75 1 81.62 35 GLY B CA 1
ATOM 2255 C C . GLY B 1 35 ? 16.625 3.777 10.578 1 81.62 35 GLY B C 1
ATOM 2256 O O . GLY B 1 35 ? 15.789 4.137 9.75 1 81.62 35 GLY B O 1
ATOM 2257 N N . ALA B 1 36 ? 16.391 2.754 11.391 1 78.88 36 ALA B N 1
ATOM 2258 C CA . ALA B 1 36 ? 15.297 1.801 11.281 1 78.88 36 ALA B CA 1
ATOM 2259 C C . ALA B 1 36 ? 13.961 2.477 11.562 1 78.88 36 ALA B C 1
ATOM 2261 O O . ALA B 1 36 ? 12.914 2.021 11.094 1 78.88 36 ALA B O 1
ATOM 2262 N N . ASP B 1 37 ? 14.055 3.6 12.258 1 85.12 37 ASP B N 1
ATOM 2263 C CA . ASP B 1 37 ? 12.828 4.285 12.656 1 85.12 37 ASP B CA 1
ATOM 2264 C C . ASP B 1 37 ? 12.43 5.348 11.633 1 85.12 37 ASP B C 1
ATOM 2266 O O . 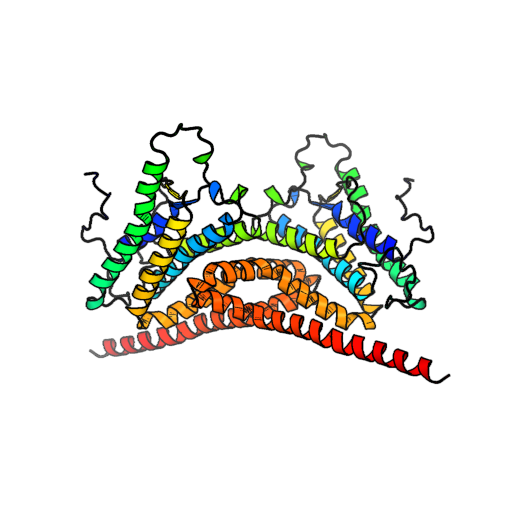ASP B 1 37 ? 11.422 6.031 11.805 1 85.12 37 ASP B O 1
ATOM 2270 N N . SER B 1 38 ? 13.203 5.469 10.602 1 89.25 38 SER B N 1
ATOM 2271 C CA . SER B 1 38 ? 13.023 6.559 9.648 1 89.25 38 SER B CA 1
ATO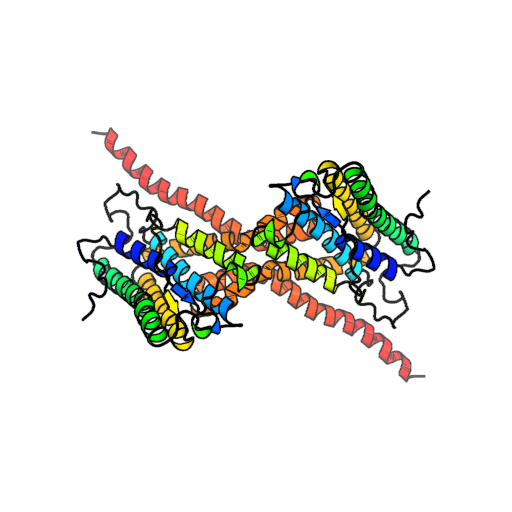M 2272 C C . SER B 1 38 ? 11.641 6.516 9.008 1 89.25 38 SER B C 1
ATOM 2274 O O . SER B 1 38 ? 10.969 7.547 8.891 1 89.25 38 SER B O 1
ATOM 2276 N N . GLN B 1 39 ? 11.297 5.332 8.734 1 91.69 39 GLN B N 1
ATOM 2277 C CA . GLN B 1 39 ? 10 5.195 8.078 1 91.69 39 GLN B CA 1
ATOM 2278 C C . GLN B 1 39 ? 8.859 5.602 9.008 1 91.69 39 GLN B C 1
ATOM 2280 O O . GLN B 1 39 ? 7.992 6.391 8.625 1 91.69 39 GLN B O 1
ATOM 2285 N N . ASP B 1 40 ? 8.898 5.145 10.188 1 94.38 40 ASP B N 1
ATOM 2286 C CA . ASP B 1 40 ? 7.879 5.473 11.18 1 94.38 40 ASP B CA 1
ATOM 2287 C C . ASP B 1 40 ? 7.836 6.977 11.438 1 94.38 40 ASP B C 1
ATOM 2289 O O . ASP B 1 40 ? 6.758 7.574 11.477 1 94.38 40 ASP B O 1
ATOM 2293 N N . CYS B 1 41 ? 8.953 7.559 11.578 1 94.81 41 CYS B N 1
ATOM 2294 C CA . CYS B 1 41 ? 9.047 8.984 11.859 1 94.81 41 CYS B CA 1
ATOM 2295 C C . CYS B 1 41 ? 8.516 9.812 10.695 1 94.81 41 CYS B C 1
ATOM 2297 O O . CYS B 1 41 ? 7.777 10.773 10.891 1 94.81 41 CYS B O 1
ATOM 2299 N N . LEU B 1 42 ? 8.867 9.383 9.562 1 95.88 42 LEU B N 1
ATOM 2300 C CA . LEU B 1 42 ? 8.406 10.109 8.391 1 95.88 42 LEU B CA 1
ATOM 2301 C C . LEU B 1 42 ? 6.891 10.031 8.25 1 95.88 42 LEU B C 1
ATOM 2303 O O . LEU B 1 42 ? 6.234 11.023 7.945 1 95.88 42 LEU B O 1
ATOM 2307 N N . LEU B 1 43 ? 6.324 8.891 8.469 1 97.12 43 LEU B N 1
ATOM 2308 C CA . LEU B 1 43 ? 4.879 8.711 8.375 1 97.12 43 LEU B CA 1
ATOM 2309 C C . LEU B 1 43 ? 4.16 9.555 9.43 1 97.12 43 LEU B C 1
ATOM 2311 O O . LEU B 1 43 ? 3.078 10.086 9.172 1 97.12 43 LEU B O 1
ATOM 2315 N N . ARG B 1 44 ? 4.734 9.703 10.547 1 97 44 ARG B N 1
ATOM 2316 C CA . ARG B 1 44 ? 4.172 10.562 11.586 1 97 44 ARG B CA 1
ATOM 2317 C C . ARG B 1 44 ? 4.176 12.023 11.156 1 97 44 ARG B C 1
ATOM 2319 O O . ARG B 1 44 ? 3.211 12.75 11.398 1 97 44 ARG B O 1
ATOM 2326 N N . LEU B 1 45 ? 5.266 12.406 10.555 1 96.94 45 LEU B N 1
ATOM 2327 C CA . LEU B 1 45 ? 5.355 13.766 10.039 1 96.94 45 LEU B CA 1
ATOM 2328 C C . LEU B 1 45 ? 4.328 14 8.938 1 96.94 45 LEU B C 1
ATOM 2330 O O . LEU B 1 45 ? 3.633 15.023 8.945 1 96.94 45 LEU B O 1
ATOM 2334 N N . ASP B 1 46 ? 4.234 13.039 8.039 1 97.38 46 ASP B N 1
ATOM 2335 C CA . ASP B 1 46 ? 3.242 13.117 6.973 1 97.38 46 ASP B CA 1
ATOM 2336 C C . ASP B 1 46 ? 1.829 13.211 7.543 1 97.38 46 ASP B C 1
ATOM 2338 O O . ASP B 1 46 ? 0.999 13.969 7.035 1 97.38 46 ASP B O 1
ATOM 2342 N N . ASN B 1 47 ? 1.61 12.484 8.555 1 98.38 47 ASN B N 1
ATOM 2343 C CA . ASN B 1 47 ? 0.285 12.484 9.164 1 98.38 47 ASN B CA 1
ATOM 2344 C C . ASN B 1 47 ? -0.021 13.828 9.82 1 98.38 47 ASN B C 1
ATOM 2346 O O . ASN B 1 47 ? -1.163 14.289 9.797 1 98.38 47 ASN B O 1
ATOM 2350 N N . ALA B 1 48 ? 0.947 14.375 10.484 1 98.06 48 ALA B N 1
ATOM 2351 C CA . ALA B 1 48 ? 0.744 15.695 11.07 1 98.06 48 ALA B CA 1
ATOM 2352 C C . ALA B 1 48 ? 0.289 16.703 10.016 1 98.06 48 ALA B C 1
ATOM 2354 O O . ALA B 1 48 ? -0.652 17.469 10.242 1 98.06 48 ALA B O 1
ATOM 2355 N N . LYS B 1 49 ? 0.958 16.672 8.898 1 97.06 49 LYS B N 1
ATOM 2356 C CA . LYS B 1 49 ? 0.587 17.531 7.777 1 97.06 49 LYS B CA 1
ATOM 2357 C C . LYS B 1 49 ? -0.814 17.203 7.273 1 97.06 49 LYS B C 1
ATOM 2359 O O . LYS B 1 49 ? -1.624 18.094 7.035 1 97.06 49 LYS B O 1
ATOM 2364 N N . LEU B 1 50 ? -1.075 15.922 7.152 1 97.94 50 LEU B N 1
ATOM 2365 C CA . LEU B 1 50 ? -2.355 15.453 6.641 1 97.94 50 LEU B CA 1
ATOM 2366 C C . LEU B 1 50 ? -3.498 15.867 7.559 1 97.94 50 LEU B C 1
ATOM 2368 O O . LEU B 1 50 ? -4.523 16.375 7.094 1 97.94 50 LEU B O 1
ATOM 2372 N N . ARG B 1 51 ? -3.291 15.695 8.836 1 98.25 51 ARG B N 1
ATOM 2373 C CA . ARG B 1 51 ? -4.309 16.031 9.828 1 98.25 51 ARG B CA 1
ATOM 2374 C C . ARG B 1 51 ? -4.594 17.531 9.828 1 98.25 51 ARG B C 1
ATOM 2376 O O . ARG B 1 51 ? -5.754 17.938 9.891 1 98.25 51 ARG B O 1
ATOM 2383 N N . LEU B 1 52 ? -3.539 18.297 9.727 1 97.12 52 LEU B N 1
ATOM 2384 C CA . LEU B 1 52 ? -3.729 19.734 9.656 1 97.12 52 LEU B CA 1
ATOM 2385 C C . LEU B 1 52 ? -4.469 20.125 8.383 1 97.12 52 LEU B C 1
ATOM 2387 O O . LEU B 1 52 ? -5.371 20.969 8.414 1 97.12 52 LEU B O 1
ATOM 2391 N N . SER B 1 53 ? -4.07 19.5 7.305 1 96.25 53 SER B N 1
ATOM 2392 C CA . SER B 1 53 ? -4.719 19.797 6.031 1 96.25 53 SER B CA 1
ATOM 2393 C C . SER B 1 53 ? -6.195 19.406 6.062 1 96.25 53 SER B C 1
ATOM 2395 O O . SER B 1 53 ? -7.023 20.078 5.434 1 96.25 53 SER B O 1
ATOM 2397 N N . ARG B 1 54 ? -6.504 18.391 6.719 1 96.69 54 ARG B N 1
ATOM 2398 C CA . ARG B 1 54 ? -7.887 17.953 6.906 1 96.69 54 ARG B CA 1
ATOM 2399 C C . ARG B 1 54 ? -8.703 19.031 7.605 1 96.69 54 ARG B C 1
ATOM 2401 O O . ARG B 1 54 ? -9.812 19.359 7.172 1 96.69 54 ARG B O 1
ATOM 2408 N N . TRP B 1 55 ? -8.141 19.562 8.641 1 95.75 55 TRP B N 1
ATOM 2409 C CA . TRP B 1 55 ? -8.789 20.641 9.359 1 95.75 55 TRP B CA 1
ATOM 2410 C C . TRP B 1 55 ? -9.016 21.844 8.453 1 95.75 55 TRP B C 1
ATOM 2412 O O . TRP B 1 55 ? -10.125 22.391 8.398 1 95.75 55 TRP B O 1
ATOM 2422 N N . GLY B 1 56 ? -7.988 22.219 7.754 1 94 56 GLY B N 1
ATOM 2423 C CA . GLY B 1 56 ? -8.102 23.359 6.859 1 94 56 GLY B CA 1
ATOM 2424 C C . GLY B 1 56 ? -9.211 23.203 5.832 1 94 56 GLY B C 1
ATOM 2425 O O . GLY B 1 56 ? -9.953 24.141 5.562 1 94 56 GLY B O 1
ATOM 2426 N N . GLU B 1 57 ? -9.281 22.031 5.32 1 92.62 57 GLU B N 1
ATOM 2427 C CA . GLU B 1 57 ? -10.328 21.766 4.344 1 92.62 57 GLU B CA 1
ATOM 2428 C C . GLU B 1 57 ? -11.711 21.812 4.992 1 92.62 57 GLU B C 1
ATOM 2430 O O . GLU B 1 57 ? -12.648 22.375 4.434 1 92.62 57 GLU B O 1
ATOM 2435 N N . ALA B 1 58 ? -11.844 21.281 6.113 1 91.88 58 ALA B N 1
ATOM 2436 C CA . ALA B 1 58 ? -13.125 21.188 6.805 1 91.88 58 ALA B CA 1
ATOM 2437 C C . ALA B 1 58 ? -13.648 22.578 7.176 1 91.88 58 ALA B C 1
ATOM 2439 O O . ALA B 1 58 ? -14.859 22.812 7.152 1 91.88 58 ALA B O 1
ATOM 2440 N N . VAL B 1 59 ? -12.727 23.531 7.453 1 91.69 59 VAL B N 1
ATOM 2441 C CA . VAL B 1 59 ? -13.164 24.859 7.891 1 91.69 59 VAL B CA 1
ATOM 2442 C C . VAL B 1 59 ? -13.234 25.797 6.691 1 91.69 59 VAL B C 1
ATOM 2444 O O . VAL B 1 59 ? -13.625 26.953 6.828 1 91.69 59 VAL B O 1
ATOM 2447 N N . GLY B 1 60 ? -12.781 25.312 5.543 1 87.94 60 GLY B N 1
ATOM 2448 C CA . GLY B 1 60 ? -12.969 26.062 4.316 1 87.94 60 GLY B CA 1
ATOM 2449 C C . GLY B 1 60 ? -11.75 26.875 3.926 1 87.94 60 GLY B C 1
ATOM 2450 O O . GLY B 1 60 ? -11.875 27.891 3.238 1 87.94 60 GLY B O 1
ATOM 2451 N N . LEU B 1 61 ? -10.633 26.469 4.383 1 86.88 61 LEU B N 1
ATOM 2452 C CA . LEU B 1 61 ? -9.43 27.219 4.051 1 86.88 61 LEU B CA 1
ATOM 2453 C C . LEU B 1 61 ? -8.805 26.703 2.758 1 86.88 61 LEU B C 1
ATOM 2455 O O . LEU B 1 61 ? -7.891 27.328 2.211 1 86.88 61 LEU B O 1
ATOM 2459 N N . SER B 1 62 ? -9.375 25.516 2.398 1 79.5 62 SER B N 1
ATOM 2460 C CA . SER B 1 62 ? -8.82 24.875 1.206 1 79.5 62 SER B CA 1
ATOM 2461 C C . SER B 1 62 ? -9.609 25.266 -0.041 1 79.5 62 SER B C 1
ATOM 2463 O O . SER B 1 62 ? -10.828 25.453 0.022 1 79.5 62 SER B O 1
ATOM 2465 N N . GLN B 1 63 ? -8.891 25.203 -1.257 1 63.66 63 GLN B N 1
ATOM 2466 C CA . GLN B 1 63 ? -9.469 25.438 -2.574 1 63.66 63 GLN B CA 1
ATOM 2467 C C . GLN B 1 63 ? -10.258 26.75 -2.6 1 63.66 63 GLN B C 1
ATOM 2469 O O . GLN B 1 63 ? -11.375 26.797 -3.119 1 63.66 63 GLN B O 1
ATOM 2474 N N . VAL B 1 64 ? -9.875 27.703 -1.82 1 55.12 64 VAL B N 1
ATOM 2475 C CA . VAL B 1 64 ? -10.516 29.016 -1.836 1 55.12 64 VAL B CA 1
ATOM 2476 C C . VAL B 1 64 ? -10.141 29.75 -3.115 1 55.12 64 VAL B C 1
ATOM 2478 O O . VAL B 1 64 ? -8.969 29.781 -3.498 1 55.12 64 VAL B O 1
ATOM 2481 N N . ASP B 1 65 ? -11.172 29.641 -4.082 1 50.19 65 ASP B N 1
ATOM 2482 C CA . ASP B 1 65 ? -10.953 30.453 -5.277 1 50.19 65 ASP B CA 1
ATOM 2483 C C . ASP B 1 65 ? -10.391 31.828 -4.918 1 50.19 65 ASP B C 1
ATOM 2485 O O . ASP B 1 65 ? -10.812 32.438 -3.936 1 50.19 65 ASP B O 1
ATOM 2489 N N . LYS B 1 66 ? -9.195 32.094 -5.359 1 48.69 66 LYS B N 1
ATOM 2490 C CA . LYS B 1 66 ? -8.562 33.406 -5.188 1 48.69 66 LYS B CA 1
ATOM 2491 C C . LYS B 1 66 ? -9.617 34.5 -5.137 1 48.69 66 LYS B C 1
ATOM 2493 O O . LYS B 1 66 ? -9.422 35.531 -4.453 1 48.69 66 LYS B O 1
ATOM 2498 N N . ASN B 1 67 ? -10.469 34.344 -6.055 1 44.34 67 ASN B N 1
ATOM 2499 C CA . ASN B 1 67 ? -11.398 35.438 -6.215 1 44.34 67 ASN B CA 1
ATOM 2500 C C . ASN B 1 67 ? -12.469 35.438 -5.121 1 44.34 67 ASN B C 1
ATOM 2502 O O . ASN B 1 67 ? -13.297 36.344 -5.055 1 44.34 67 ASN B O 1
ATOM 2506 N N . THR B 1 68 ? -12.789 34.438 -4.621 1 44.34 68 THR B N 1
ATOM 2507 C CA . THR B 1 68 ? -13.828 34.469 -3.6 1 44.34 68 THR B CA 1
ATOM 2508 C C . THR B 1 68 ? -13.234 34.875 -2.248 1 44.34 68 THR B C 1
ATOM 2510 O O . THR B 1 68 ? -12.609 34.031 -1.582 1 44.34 68 THR B O 1
ATOM 2513 N N . LYS B 1 69 ? -12.812 36.031 -2.156 1 42.28 69 LYS B N 1
ATOM 2514 C CA . LYS B 1 69 ? -12.188 36.75 -1.066 1 42.28 69 LYS B CA 1
ATOM 2515 C C . LYS B 1 69 ? -12.859 36.469 0.268 1 42.28 69 LYS B C 1
ATOM 2517 O O . LYS B 1 69 ? -12.406 36.906 1.317 1 42.28 69 LYS B O 1
ATOM 2522 N N . SER B 1 70 ? -14.25 36.25 0.379 1 44.34 70 SER B N 1
ATOM 2523 C CA . SER B 1 70 ? -14.891 36.438 1.672 1 44.34 70 SER B CA 1
ATOM 2524 C C . SER B 1 70 ? -14.852 35.188 2.521 1 44.34 70 SER B C 1
ATOM 2526 O O . SER B 1 70 ? -15.211 34.094 2.055 1 44.34 70 SER B O 1
ATOM 2528 N N . LEU B 1 71 ? -13.961 35.156 3.502 1 49.25 71 LEU B N 1
ATOM 2529 C CA . LEU B 1 71 ? -14.016 34.25 4.641 1 49.25 71 LEU B CA 1
ATOM 2530 C C . LEU B 1 71 ? -15.453 33.875 4.977 1 49.25 71 LEU B C 1
ATOM 2532 O O . LEU B 1 71 ? -15.703 33.094 5.906 1 49.25 71 LEU B O 1
ATOM 2536 N N . LYS B 1 72 ? -16.344 34.5 4.285 1 47.62 72 LYS B N 1
ATOM 2537 C CA . LYS B 1 72 ? -17.75 34.344 4.609 1 47.62 72 LYS B CA 1
ATOM 2538 C C . LYS B 1 72 ? -18.203 32.875 4.383 1 47.62 72 LYS B C 1
ATOM 2540 O O . LYS B 1 72 ? -19.125 32.406 5.035 1 47.62 72 LYS B O 1
ATOM 2545 N N . ASP B 1 73 ? -17.359 32.25 3.535 1 54.31 73 ASP B N 1
ATOM 2546 C CA . ASP B 1 73 ? -17.859 30.891 3.291 1 54.31 73 ASP B CA 1
ATOM 2547 C C . ASP B 1 73 ? -17.109 29.875 4.148 1 54.31 73 ASP B C 1
ATOM 2549 O O . ASP B 1 73 ? -17.312 28.672 4.016 1 54.31 73 ASP B O 1
ATOM 2553 N N . THR B 1 74 ? -16.312 30.562 5.113 1 61.84 74 THR B N 1
ATOM 2554 C CA . THR B 1 74 ? -15.609 29.672 6.039 1 61.84 74 THR B CA 1
ATOM 2555 C C . THR B 1 74 ? -16.453 29.438 7.293 1 61.84 74 THR B C 1
ATOM 2557 O O . THR B 1 74 ? -17.297 30.25 7.641 1 61.84 74 THR B O 1
ATOM 2560 N N . ARG B 1 75 ? -16.359 28.422 7.773 1 66.69 75 ARG B N 1
ATOM 2561 C CA . ARG B 1 75 ? -17 28.062 9.031 1 66.69 75 ARG B CA 1
ATOM 2562 C C . ARG B 1 75 ? -16.234 28.656 10.219 1 66.69 75 ARG B C 1
ATOM 2564 O O . ARG B 1 75 ? -16.422 28.219 11.359 1 66.69 75 ARG B O 1
ATOM 2571 N N . ILE B 1 76 ? -15.43 29.672 9.734 1 73.88 76 ILE B N 1
ATOM 2572 C CA . ILE B 1 76 ? -14.633 30.281 10.789 1 73.88 76 ILE B CA 1
ATOM 2573 C C . ILE B 1 76 ? -15.297 31.578 11.242 1 73.88 76 ILE B C 1
ATOM 2575 O O . ILE B 1 76 ? -15.523 32.5 10.438 1 73.88 76 ILE B O 1
ATOM 2579 N N . SER B 1 77 ? -15.695 31.5 12.523 1 75.81 77 SER B N 1
ATOM 2580 C CA . SER B 1 77 ? -16.281 32.719 13.078 1 75.81 77 SER B CA 1
ATOM 2581 C C . SER B 1 77 ? -15.203 33.781 13.352 1 75.81 77 SER B C 1
ATOM 2583 O O . SER B 1 77 ? -14.055 33.438 13.664 1 75.81 77 SER B O 1
ATOM 2585 N N . GLU B 1 78 ? -15.547 35 13.219 1 77.31 78 GLU B N 1
ATOM 2586 C CA . GLU B 1 78 ? -14.641 36.125 13.453 1 77.31 78 GLU B CA 1
ATOM 2587 C C . GLU B 1 78 ? -14.086 36.094 14.875 1 77.31 78 GLU B C 1
ATOM 2589 O O . GLU B 1 78 ? -12.938 36.469 15.109 1 77.31 78 GLU B O 1
ATOM 2594 N N . VAL B 1 79 ? -14.875 35.531 15.758 1 80.5 79 VAL B N 1
ATOM 2595 C CA . VAL B 1 79 ? -14.492 35.531 17.172 1 80.5 79 VAL B CA 1
ATOM 2596 C C . VAL B 1 79 ? -13.375 34.531 17.391 1 80.5 79 VAL B C 1
ATOM 2598 O O . VAL B 1 79 ? -12.5 34.719 18.234 1 80.5 79 VAL B O 1
ATOM 2601 N N . ASP B 1 80 ? -13.328 33.5 16.578 1 87.12 80 ASP B N 1
ATOM 2602 C CA . ASP B 1 80 ? -12.375 32.406 16.766 1 87.12 80 ASP B CA 1
ATOM 2603 C C . ASP B 1 80 ? -11.117 32.625 15.938 1 87.12 80 ASP B C 1
ATOM 2605 O O . ASP B 1 80 ? -10.109 31.938 16.125 1 87.12 80 ASP B O 1
ATOM 2609 N N . MET B 1 81 ? -11.117 33.594 15.156 1 85.94 81 MET B N 1
ATOM 2610 C CA . MET B 1 81 ? -10.055 33.812 14.18 1 85.94 81 MET B CA 1
ATOM 2611 C C . MET B 1 81 ? -8.727 34.094 14.875 1 85.94 81 MET B C 1
ATOM 2613 O O . MET B 1 81 ? -7.703 33.5 14.523 1 85.94 81 MET B O 1
ATOM 2617 N N . PRO B 1 82 ? -8.758 34.969 15.867 1 88.62 82 PRO B N 1
ATOM 2618 C CA . PRO B 1 82 ? -7.473 35.219 16.516 1 88.62 82 PRO B CA 1
ATOM 2619 C C . PRO B 1 82 ? -6.855 33.969 17.141 1 88.62 82 PRO B C 1
ATOM 2621 O O . PRO B 1 82 ? -5.641 33.781 17.047 1 88.62 82 PRO B O 1
ATOM 2624 N N . GLN B 1 83 ? -7.645 33.188 17.766 1 92.56 83 GLN B N 1
ATOM 2625 C CA . GLN B 1 83 ? -7.133 31.969 18.391 1 92.56 83 GLN B CA 1
ATOM 2626 C C . GLN B 1 83 ? -6.641 30.984 17.328 1 92.56 83 GLN B C 1
ATOM 2628 O O . GLN B 1 83 ? -5.621 30.328 17.531 1 92.56 83 GLN B O 1
ATOM 2633 N N . ALA B 1 84 ? -7.359 30.844 16.281 1 93.25 84 ALA B N 1
ATOM 2634 C CA . ALA B 1 84 ? -6.93 29.984 15.18 1 93.25 84 ALA B CA 1
ATOM 2635 C C . ALA B 1 84 ? -5.582 30.438 14.625 1 93.25 84 ALA B C 1
ATOM 2637 O O . ALA B 1 84 ? -4.703 29.609 14.367 1 93.25 84 ALA B O 1
ATOM 2638 N N . GLU B 1 85 ? -5.402 31.672 14.523 1 92 85 GLU B N 1
ATOM 2639 C CA . GLU B 1 85 ? -4.148 32.219 14.023 1 92 85 GLU B CA 1
ATOM 2640 C C . GLU B 1 85 ? -2.992 31.938 14.977 1 92 85 GLU B C 1
ATOM 2642 O O . GLU B 1 85 ? -1.884 31.625 14.539 1 92 85 GLU B O 1
ATOM 2647 N N . ARG B 1 86 ? -3.273 32.062 16.203 1 94.31 86 ARG B N 1
ATOM 2648 C CA . ARG B 1 86 ? -2.252 31.797 17.203 1 94.31 86 ARG B CA 1
ATOM 2649 C C . ARG B 1 86 ? -1.812 30.328 17.141 1 94.31 86 ARG B C 1
ATOM 2651 O O . ARG B 1 86 ? -0.618 30.031 17.203 1 94.31 86 ARG B O 1
ATOM 2658 N N . LEU B 1 87 ? -2.764 29.469 17.047 1 96.25 87 LEU B N 1
ATOM 2659 C CA . LEU B 1 87 ? -2.465 28.047 17 1 96.25 87 LEU B CA 1
ATOM 2660 C C . LEU B 1 87 ? -1.696 27.688 15.727 1 96.25 87 LEU B C 1
ATOM 2662 O O . LEU B 1 87 ? -0.712 26.953 15.781 1 96.25 87 LEU B O 1
ATOM 2666 N N . LEU B 1 88 ? -2.092 28.234 14.594 1 95.56 88 LEU B N 1
ATOM 2667 C CA . LEU B 1 88 ? -1.35 28.031 13.359 1 95.56 88 LEU B CA 1
ATOM 2668 C C . LEU B 1 88 ? 0.063 28.594 13.469 1 95.56 88 LEU B C 1
ATOM 2670 O O . LEU B 1 88 ? 1.021 27.969 12.992 1 95.56 88 LEU B O 1
ATOM 2674 N N . GLY B 1 89 ? 0.142 29.734 14.102 1 94.81 89 GLY B N 1
ATOM 2675 C CA . GLY B 1 89 ? 1.447 30.312 14.352 1 94.81 89 GLY B CA 1
ATOM 2676 C C . GLY B 1 89 ? 2.342 29.438 15.211 1 94.81 89 GLY B C 1
ATOM 2677 O O . GLY B 1 89 ? 3.549 29.359 14.977 1 94.81 89 GLY B O 1
ATOM 2678 N N . SER B 1 90 ? 1.753 28.781 16.203 1 96.38 90 SER B N 1
ATOM 2679 C CA . SER B 1 90 ? 2.506 27.875 17.062 1 96.38 90 SER B CA 1
ATOM 2680 C C . SER B 1 90 ? 3.02 26.672 16.281 1 96.38 90 SER B C 1
ATOM 2682 O O . SER B 1 90 ? 4.156 26.234 16.469 1 96.38 90 SER B O 1
ATOM 2684 N N . ILE B 1 91 ? 2.221 26.156 15.414 1 96.81 91 ILE B N 1
ATOM 2685 C CA . ILE B 1 91 ? 2.643 25.062 14.562 1 96.81 91 ILE B CA 1
ATOM 2686 C C . ILE B 1 91 ? 3.789 25.516 13.664 1 96.81 91 ILE B C 1
ATOM 2688 O O . ILE B 1 91 ? 4.793 24.812 13.531 1 96.81 91 ILE B O 1
ATOM 2692 N N . PHE B 1 92 ? 3.666 26.625 13.109 1 94.56 92 PHE B N 1
ATOM 2693 C CA . PHE B 1 92 ? 4.703 27.188 12.25 1 94.56 92 PHE B CA 1
ATOM 2694 C C . PHE B 1 92 ? 6.02 27.328 13.008 1 94.56 92 PHE B C 1
ATOM 2696 O O . PHE B 1 92 ? 7.082 26.969 12.484 1 94.56 92 PHE B O 1
ATOM 2703 N N . THR B 1 93 ? 5.855 27.812 14.195 1 94.62 93 THR B N 1
ATOM 2704 C CA . THR B 1 93 ? 7.039 28 15.023 1 94.62 93 THR B CA 1
ATOM 2705 C C . THR B 1 93 ? 7.738 26.672 15.281 1 94.62 93 THR B C 1
ATOM 2707 O O . THR B 1 93 ? 8.969 26.594 15.258 1 94.62 93 THR B O 1
ATOM 2710 N N . GLU B 1 94 ? 6.945 25.609 15.562 1 95.25 94 GLU B N 1
ATOM 2711 C CA . GLU B 1 94 ? 7.523 24.281 15.734 1 95.25 94 GLU B CA 1
ATOM 2712 C C . GLU B 1 94 ? 8.32 23.859 14.508 1 95.25 94 GLU B C 1
ATOM 2714 O O . GLU B 1 94 ? 9.422 23.328 14.625 1 95.25 94 GLU B O 1
ATOM 2719 N N . LEU B 1 95 ? 7.832 24.125 13.336 1 94.38 95 LEU B N 1
ATOM 2720 C CA . LEU B 1 95 ? 8.469 23.734 12.078 1 94.38 95 LEU B CA 1
ATOM 2721 C C . LEU B 1 95 ? 9.703 24.594 11.805 1 94.38 95 LEU B C 1
ATOM 2723 O O . LEU B 1 95 ? 10.742 24.078 11.406 1 94.38 95 LEU B O 1
ATOM 2727 N N . GLU B 1 96 ? 9.578 25.797 12.07 1 91.06 96 GLU B N 1
ATOM 2728 C CA . GLU B 1 96 ? 10.672 26.719 11.82 1 91.06 96 GLU B CA 1
ATOM 2729 C C . GLU B 1 96 ? 11.859 26.438 12.742 1 91.06 96 GLU B C 1
ATOM 2731 O O . GLU B 1 96 ? 13.008 26.703 12.375 1 91.06 96 GLU B O 1
ATOM 2736 N N . ARG B 1 97 ? 11.5 26 13.898 1 92.75 97 ARG B N 1
ATOM 2737 C CA . ARG B 1 97 ? 12.562 25.625 14.836 1 92.75 97 ARG B CA 1
ATOM 2738 C C . ARG B 1 97 ? 13.531 24.641 14.203 1 92.75 97 ARG B C 1
ATOM 2740 O O . ARG B 1 97 ? 14.711 24.609 14.555 1 92.75 97 ARG B O 1
ATOM 2747 N N . VAL B 1 98 ? 13.07 23.859 13.234 1 92.06 98 VAL B N 1
ATOM 2748 C CA . VAL B 1 98 ? 13.914 22.859 12.578 1 92.06 98 VAL B CA 1
ATOM 2749 C C . VAL B 1 98 ? 15.023 23.547 11.797 1 92.06 98 VAL B C 1
ATOM 2751 O O . VAL B 1 98 ? 16.156 23.047 11.734 1 92.06 98 VAL B O 1
ATOM 2754 N N . LYS B 1 99 ? 14.703 24.672 11.203 1 90.44 99 LYS B N 1
ATOM 2755 C CA . LYS B 1 99 ? 15.695 25.453 10.484 1 90.44 99 LYS B CA 1
ATOM 2756 C C . LYS B 1 99 ? 16.875 25.812 11.391 1 90.44 99 LYS B C 1
ATOM 2758 O O . LYS B 1 99 ? 18.031 25.641 11 1 90.44 99 LYS B O 1
ATOM 2763 N N . VAL B 1 100 ? 16.516 26.219 12.516 1 91.06 100 VAL B N 1
ATOM 2764 C CA . VAL B 1 100 ? 17.531 26.625 13.492 1 91.06 100 VAL B CA 1
ATOM 2765 C C . VAL B 1 100 ? 18.328 25.406 13.953 1 91.06 100 VAL B C 1
ATOM 2767 O O . VAL B 1 100 ? 19.562 25.453 14.031 1 91.06 100 VAL B O 1
ATOM 2770 N N . MET B 1 101 ? 17.672 24.344 14.234 1 90.75 101 MET B N 1
ATOM 2771 C CA . MET B 1 101 ? 18.312 23.125 14.695 1 90.75 101 MET B CA 1
ATOM 2772 C C . MET B 1 101 ? 19.266 22.578 13.633 1 90.75 101 MET B C 1
ATOM 2774 O O . MET B 1 101 ? 20.344 22.094 13.945 1 90.75 101 MET B O 1
ATOM 2778 N N . ASP B 1 102 ? 18.781 22.562 12.406 1 92.31 102 ASP B N 1
ATOM 2779 C CA . ASP B 1 102 ? 19.594 22.125 11.281 1 92.31 102 ASP B CA 1
ATOM 2780 C C . ASP B 1 102 ? 20.891 22.938 11.18 1 92.31 102 ASP B C 1
ATOM 2782 O O . ASP B 1 102 ? 21.984 22.375 11.102 1 92.31 102 ASP B O 1
ATOM 2786 N N . ALA B 1 103 ? 20.734 24.266 11.25 1 90.56 103 ALA B N 1
ATOM 2787 C CA . ALA B 1 103 ? 21.891 25.156 11.172 1 90.56 103 ALA B CA 1
ATOM 2788 C C . ALA B 1 103 ? 22.875 24.891 12.305 1 90.56 103 ALA B C 1
ATOM 2790 O O . ALA B 1 103 ? 24.078 24.828 12.086 1 90.56 103 ALA B O 1
ATOM 2791 N N . ASN B 1 104 ? 22.328 24.703 13.484 1 90.62 104 ASN B N 1
ATOM 2792 C CA . ASN B 1 104 ? 23.172 24.438 14.648 1 90.62 104 ASN B CA 1
ATOM 2793 C C . ASN B 1 104 ? 23.922 23.125 14.516 1 90.62 104 ASN B C 1
ATOM 2795 O O . ASN B 1 104 ? 25.078 23.016 14.906 1 90.62 104 ASN B O 1
ATOM 2799 N N . PHE B 1 105 ? 23.297 22.156 13.984 1 89.81 105 PHE B N 1
ATOM 2800 C CA . PHE B 1 105 ? 23.891 20.844 13.836 1 89.81 105 PHE B CA 1
ATOM 2801 C C . PHE B 1 105 ? 25 20.859 12.797 1 89.81 105 PHE B C 1
ATOM 2803 O O . PHE B 1 105 ? 26.016 20.188 12.961 1 89.81 105 PHE B O 1
ATOM 2810 N N . ARG B 1 106 ? 24.766 21.578 11.797 1 89.62 106 ARG B N 1
ATOM 2811 C CA . ARG B 1 106 ? 25.734 21.672 10.703 1 89.62 106 ARG B CA 1
ATOM 2812 C C . ARG B 1 106 ? 26.922 22.562 11.094 1 89.62 106 ARG B C 1
ATOM 2814 O O . ARG B 1 106 ? 28.016 22.391 10.562 1 89.62 106 ARG B O 1
ATOM 2821 N N . ALA B 1 107 ? 26.578 23.359 12.008 1 89.81 107 ALA B N 1
ATOM 2822 C CA . ALA B 1 107 ? 27.625 24.297 12.406 1 89.81 107 ALA B CA 1
ATOM 2823 C C . ALA B 1 107 ? 28.875 23.547 12.898 1 89.81 107 ALA B C 1
ATOM 2825 O O . ALA B 1 107 ? 28.766 22.672 13.766 1 89.81 107 ALA B O 1
ATOM 2826 N N . GLY B 1 108 ? 30.047 23.844 12.273 1 87.44 108 GLY B N 1
ATOM 2827 C CA . GLY B 1 108 ? 31.312 23.297 12.703 1 87.44 108 GLY B CA 1
ATOM 2828 C C . GLY B 1 108 ? 31.641 21.969 12.047 1 87.44 108 GLY B C 1
ATOM 2829 O O . GLY B 1 108 ? 32.688 21.375 12.328 1 87.44 108 GLY B O 1
ATOM 2830 N N . ARG B 1 109 ? 30.719 21.469 11.305 1 89.19 109 ARG B N 1
ATOM 2831 C CA . ARG B 1 109 ? 30.969 20.203 10.625 1 89.19 109 ARG B CA 1
ATOM 2832 C C . ARG B 1 109 ? 31.344 20.438 9.164 1 89.19 109 ARG B C 1
ATOM 2834 O O . ARG B 1 109 ? 30.984 21.453 8.578 1 89.19 109 ARG B O 1
ATOM 2841 N N . GLU B 1 110 ? 32.094 19.531 8.75 1 88.81 110 GLU B N 1
ATOM 2842 C CA . GLU B 1 110 ? 32.469 19.609 7.344 1 88.81 110 GLU B CA 1
ATOM 2843 C C . GLU B 1 110 ? 31.297 19.297 6.426 1 88.81 110 GLU B C 1
ATOM 2845 O O . GLU B 1 110 ? 30.391 18.547 6.805 1 88.81 110 GLU B O 1
ATOM 2850 N N . PHE B 1 111 ? 31.328 19.844 5.277 1 84.56 111 PHE B N 1
ATOM 2851 C CA . PHE B 1 111 ? 30.234 19.719 4.32 1 84.56 111 PHE B CA 1
ATOM 2852 C C . PHE B 1 111 ? 30.016 18.25 3.945 1 84.56 111 PHE B C 1
ATOM 2854 O O . PHE B 1 111 ? 28.875 17.844 3.693 1 84.56 111 PHE B O 1
ATOM 2861 N N . ASP B 1 112 ? 31.141 17.453 3.996 1 87.06 112 ASP B N 1
ATOM 2862 C CA . ASP B 1 112 ? 31.031 16.062 3.562 1 87.06 112 ASP B CA 1
ATOM 2863 C C . ASP B 1 112 ? 30.906 15.125 4.762 1 87.06 112 ASP B C 1
ATOM 2865 O O . ASP B 1 112 ? 31.078 13.914 4.625 1 87.06 112 ASP B O 1
ATOM 2869 N N . ASP B 1 113 ? 30.609 15.75 5.895 1 89.56 113 ASP B N 1
ATOM 2870 C CA . ASP B 1 113 ? 30.391 14.953 7.094 1 89.56 113 ASP B CA 1
ATOM 2871 C C . ASP B 1 113 ? 29.203 14.008 6.918 1 89.56 113 ASP B C 1
ATOM 2873 O O . ASP B 1 113 ? 28.094 14.445 6.645 1 89.56 113 ASP B O 1
ATOM 2877 N N . GLN B 1 114 ? 29.453 12.719 7.094 1 87.75 114 GLN B N 1
ATOM 2878 C CA . GLN B 1 114 ? 28.453 11.68 6.859 1 87.75 114 GLN B CA 1
ATOM 2879 C C . GLN B 1 114 ? 27.281 11.812 7.828 1 87.75 114 GLN B C 1
ATOM 2881 O O . GLN B 1 114 ? 26.172 11.375 7.535 1 87.75 114 GLN B O 1
ATOM 2886 N N . SER B 1 115 ? 27.578 12.406 8.922 1 86.69 115 SER B N 1
ATOM 2887 C CA . SER B 1 115 ? 26.531 12.586 9.922 1 86.69 115 SER B CA 1
ATOM 2888 C C . SER B 1 115 ? 25.484 13.586 9.453 1 86.69 115 SER B C 1
ATOM 2890 O O . SER B 1 115 ? 24.391 13.656 10.016 1 86.69 115 SER B O 1
ATOM 2892 N N . LEU B 1 116 ? 25.719 14.344 8.414 1 89.31 116 LEU B N 1
ATOM 2893 C CA . LEU B 1 116 ? 24.812 15.367 7.887 1 89.31 116 LEU B CA 1
ATOM 2894 C C . LEU B 1 116 ? 23.953 14.805 6.758 1 89.31 116 LEU B C 1
ATOM 2896 O O . LEU B 1 116 ? 23.141 15.523 6.172 1 89.31 116 LEU B O 1
ATOM 2900 N N . ALA B 1 117 ? 24.125 13.508 6.551 1 90.12 117 ALA B N 1
ATOM 2901 C CA . ALA B 1 117 ? 23.359 12.906 5.469 1 90.12 117 ALA B CA 1
ATOM 2902 C C . ALA B 1 117 ? 21.859 12.953 5.77 1 90.12 117 ALA B C 1
ATOM 2904 O O . ALA B 1 117 ? 21.438 12.758 6.91 1 90.12 117 ALA B O 1
ATOM 2905 N N . VAL B 1 118 ? 21.062 13.219 4.77 1 90.81 118 VAL B N 1
ATOM 2906 C CA . VAL B 1 118 ? 19.625 13.375 4.895 1 90.81 118 VAL B CA 1
ATOM 2907 C C . VAL B 1 118 ? 18.906 12.211 4.215 1 90.81 118 VAL B C 1
ATOM 2909 O O . VAL B 1 118 ? 19.328 11.758 3.146 1 90.81 118 VAL B O 1
ATOM 2912 N N . MET B 1 119 ? 17.891 11.812 4.785 1 90 119 MET B N 1
ATOM 2913 C CA . MET B 1 119 ? 17.125 10.688 4.262 1 90 119 MET B CA 1
ATOM 2914 C C . MET B 1 119 ? 16.422 11.062 2.961 1 90 119 MET B C 1
ATOM 2916 O O . MET B 1 119 ? 15.938 12.18 2.816 1 90 119 MET B O 1
ATOM 2920 N N . SER B 1 120 ? 16.438 10.117 2.117 1 88.88 120 SER B N 1
ATOM 2921 C CA . SER B 1 120 ? 15.625 10.203 0.91 1 88.88 120 SER B CA 1
ATOM 2922 C C . SER B 1 120 ? 14.531 9.133 0.903 1 88.88 120 SER B C 1
ATOM 2924 O O . SER B 1 120 ? 14.812 7.953 1.123 1 88.88 120 SER B O 1
ATOM 2926 N N . ALA B 1 121 ? 13.305 9.586 0.667 1 88.62 121 ALA B N 1
ATOM 2927 C CA . ALA B 1 121 ? 12.195 8.633 0.663 1 88.62 121 ALA B CA 1
ATOM 2928 C C . ALA B 1 121 ? 12.438 7.516 -0.348 1 88.62 121 ALA B C 1
ATOM 2930 O O . ALA B 1 121 ? 12.18 6.344 -0.06 1 88.62 121 ALA B O 1
ATOM 2931 N N . GLU B 1 122 ? 13.031 7.766 -1.412 1 86.62 122 GLU B N 1
ATOM 2932 C CA . GLU B 1 122 ? 13.211 6.82 -2.51 1 86.62 122 GLU B CA 1
ATOM 2933 C C . GLU B 1 122 ? 14.242 5.754 -2.156 1 86.62 122 GLU B C 1
ATOM 2935 O O . GLU B 1 122 ? 14.133 4.609 -2.6 1 86.62 122 GLU B O 1
ATOM 2940 N N . THR B 1 123 ? 15.141 6.117 -1.321 1 87.12 123 THR B N 1
ATOM 2941 C CA . THR B 1 123 ? 16.25 5.191 -1.106 1 87.12 123 THR B CA 1
ATOM 2942 C C . THR B 1 123 ? 16.172 4.57 0.284 1 87.12 123 THR B C 1
ATOM 2944 O O . THR B 1 123 ? 16.672 3.469 0.506 1 87.12 123 THR B O 1
ATOM 2947 N N . ASP B 1 124 ? 15.547 5.297 1.146 1 90.25 124 ASP B N 1
ATOM 2948 C CA . ASP B 1 124 ? 15.688 4.879 2.537 1 90.25 124 ASP B CA 1
ATOM 2949 C C . ASP B 1 124 ? 14.391 4.258 3.057 1 90.25 124 ASP B C 1
ATOM 2951 O O . ASP B 1 124 ? 14.383 3.621 4.113 1 90.25 124 ASP B O 1
ATOM 2955 N N . LEU B 1 125 ? 13.305 4.445 2.311 1 92.06 125 LEU B N 1
ATOM 2956 C CA . LEU B 1 125 ? 12.047 3.799 2.668 1 92.06 125 LEU B CA 1
ATOM 2957 C C . LEU B 1 125 ? 11.859 2.5 1.889 1 92.06 125 LEU B C 1
ATOM 2959 O O . LEU B 1 125 ? 12.359 2.367 0.771 1 92.06 125 LEU B O 1
ATOM 2963 N N . ASN B 1 126 ? 11.211 1.549 2.541 1 92 126 ASN B N 1
ATOM 2964 C CA . ASN B 1 126 ? 10.789 0.405 1.74 1 92 126 ASN B CA 1
ATOM 2965 C C . ASN B 1 126 ? 9.586 0.75 0.861 1 92 126 ASN B C 1
ATOM 2967 O O . ASN B 1 126 ? 9.086 1.874 0.905 1 92 126 ASN B O 1
ATOM 2971 N N . SER B 1 127 ? 9.141 -0.131 0.052 1 91.75 127 SER B N 1
ATOM 2972 C CA . SER B 1 127 ? 8.109 0.127 -0.946 1 91.75 127 SER B CA 1
ATOM 2973 C C . SER B 1 127 ? 6.789 0.514 -0.288 1 91.75 127 SER B C 1
ATOM 2975 O O . SER B 1 1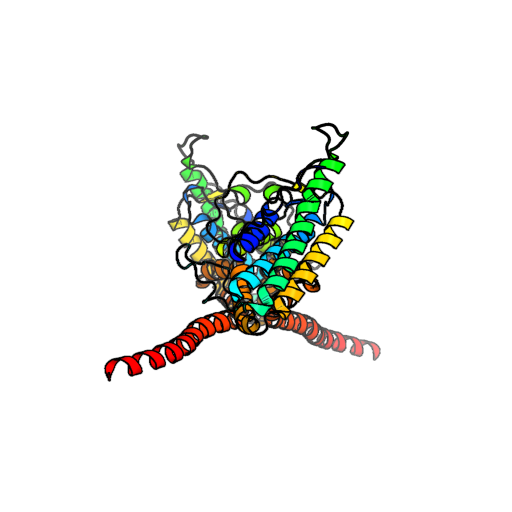27 ? 6.066 1.37 -0.798 1 91.75 127 SER B O 1
ATOM 2977 N N . VAL B 1 128 ? 6.461 -0.06 0.834 1 92.88 128 VAL B N 1
ATOM 2978 C CA . VAL B 1 128 ? 5.238 0.253 1.566 1 92.88 128 VAL B CA 1
ATOM 2979 C C . VAL B 1 128 ? 5.305 1.685 2.094 1 92.88 128 VAL B C 1
ATOM 2981 O O . VAL B 1 128 ? 4.383 2.475 1.88 1 92.88 128 VAL B O 1
ATOM 2984 N N . GLY B 1 129 ? 6.422 1.983 2.742 1 94.5 129 GLY B N 1
ATOM 2985 C CA . GLY B 1 129 ? 6.617 3.326 3.268 1 94.5 129 GLY B CA 1
ATOM 2986 C C . GLY B 1 129 ? 6.602 4.395 2.191 1 94.5 129 GLY B C 1
ATOM 2987 O O . GLY B 1 129 ? 6.016 5.465 2.379 1 94.5 129 GLY B O 1
ATOM 2988 N N . LEU B 1 130 ? 7.227 4.051 1.136 1 94.38 130 LEU B N 1
ATOM 2989 C CA . LEU B 1 130 ? 7.289 4.996 0.027 1 94.38 130 LEU B CA 1
ATOM 2990 C C . LEU B 1 130 ? 5.898 5.273 -0.534 1 94.38 130 LEU B C 1
ATOM 2992 O O . 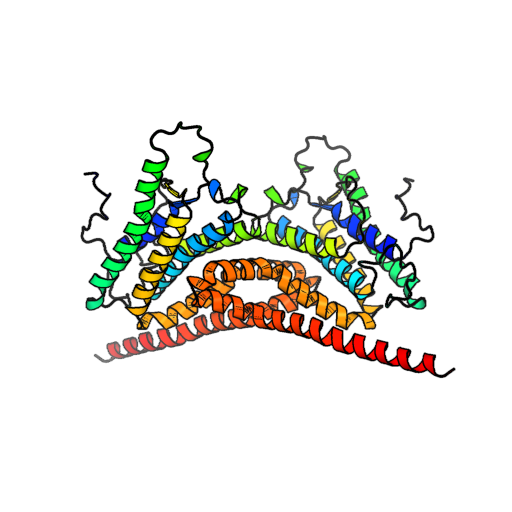LEU B 1 130 ? 5.531 6.426 -0.765 1 94.38 130 LEU B O 1
ATOM 2996 N N . SER B 1 131 ? 5.152 4.246 -0.75 1 94.44 131 SER B N 1
ATOM 2997 C CA . SER B 1 131 ? 3.803 4.398 -1.279 1 94.44 131 SER B CA 1
ATOM 2998 C C . SER B 1 131 ? 2.93 5.223 -0.34 1 94.44 131 SER B C 1
ATOM 3000 O O . SER B 1 131 ? 2.201 6.113 -0.783 1 94.44 131 SER B O 1
ATOM 3002 N N . LEU B 1 132 ? 3.014 4.984 0.934 1 96.31 132 LEU B N 1
ATOM 3003 C CA . LEU B 1 132 ? 2.242 5.723 1.928 1 96.31 132 LEU B CA 1
ATOM 3004 C C . LEU B 1 132 ? 2.656 7.188 1.961 1 96.31 132 LEU B C 1
ATOM 3006 O O . LEU B 1 132 ? 1.805 8.078 1.97 1 96.31 132 LEU B O 1
ATOM 3010 N N . HIS B 1 133 ? 3.957 7.383 1.957 1 96.12 133 HIS B N 1
ATOM 3011 C CA . HIS B 1 133 ? 4.5 8.734 1.964 1 96.12 133 HIS B CA 1
ATOM 3012 C C . HIS B 1 133 ? 3.977 9.547 0.782 1 96.12 133 HIS B C 1
ATOM 3014 O O . HIS B 1 133 ? 3.459 10.648 0.962 1 96.12 133 HIS B O 1
ATOM 3020 N N . GLU B 1 134 ? 4.047 8.953 -0.361 1 95.44 134 GLU B N 1
ATOM 3021 C CA . GLU B 1 134 ? 3.617 9.633 -1.579 1 95.44 134 GLU B CA 1
ATOM 3022 C C . GLU B 1 134 ? 2.119 9.93 -1.551 1 95.44 134 GLU B C 1
ATOM 3024 O O . GLU B 1 134 ? 1.686 11.008 -1.953 1 95.44 134 GLU B O 1
ATOM 3029 N N . LYS B 1 135 ? 1.409 9.008 -1.094 1 95.81 135 LYS B N 1
ATOM 3030 C CA . LYS B 1 135 ? -0.042 9.164 -1.072 1 95.81 135 LYS B CA 1
ATOM 3031 C C . LYS B 1 135 ? -0.462 10.242 -0.072 1 95.81 135 LYS B C 1
ATOM 3033 O O . LYS B 1 135 ? -1.303 11.086 -0.38 1 95.81 135 LYS B O 1
ATOM 3038 N N . MET B 1 136 ? 0.093 10.203 1.074 1 96.75 136 MET B N 1
ATOM 3039 C CA . MET B 1 136 ? -0.237 11.188 2.098 1 96.75 136 MET B CA 1
ATOM 3040 C C . MET B 1 136 ? 0.144 12.594 1.644 1 96.75 136 MET B C 1
ATOM 3042 O O . MET B 1 136 ? -0.612 13.547 1.852 1 96.75 136 MET B O 1
ATOM 3046 N N . GLN B 1 137 ? 1.299 12.688 1.007 1 94.31 137 GLN B N 1
ATOM 3047 C CA . GLN B 1 137 ? 1.717 13.969 0.464 1 94.31 137 GLN B CA 1
ATOM 3048 C C . GLN B 1 137 ? 0.738 14.469 -0.598 1 94.31 137 GLN B C 1
ATOM 3050 O O . GLN B 1 137 ? 0.372 15.641 -0.613 1 94.31 137 GLN B O 1
ATOM 3055 N N . LYS B 1 138 ? 0.32 13.578 -1.424 1 93.25 138 LYS B N 1
ATOM 3056 C CA . LYS B 1 138 ? -0.598 13.93 -2.502 1 93.25 138 LYS B CA 1
ATOM 3057 C C . LYS B 1 138 ? -1.926 14.438 -1.946 1 93.25 138 LYS B C 1
ATOM 3059 O O . LYS B 1 138 ? -2.445 15.461 -2.4 1 93.25 138 LYS B O 1
ATOM 3064 N N . ILE B 1 139 ? -2.463 13.805 -0.952 1 94.75 139 ILE B N 1
ATOM 3065 C CA . ILE B 1 139 ? -3.744 14.188 -0.365 1 94.75 139 ILE B CA 1
ATOM 3066 C C . ILE B 1 139 ? -3.633 15.586 0.252 1 94.75 139 ILE B C 1
ATOM 3068 O O . ILE B 1 139 ? -4.484 16.438 0.01 1 94.75 139 ILE B O 1
ATOM 3072 N N . ALA B 1 140 ? -2.547 15.789 1.003 1 93.56 140 ALA B N 1
ATOM 3073 C CA . ALA B 1 140 ? -2.357 17.078 1.66 1 93.56 140 ALA B CA 1
ATOM 3074 C C . ALA B 1 140 ? -2.148 18.188 0.637 1 93.56 140 ALA B C 1
ATOM 3076 O O . ALA B 1 140 ? -2.664 19.297 0.801 1 93.56 140 ALA B O 1
ATOM 3077 N N . LYS B 1 141 ? -1.441 17.875 -0.421 1 88.81 141 LYS B N 1
ATOM 3078 C CA . LYS B 1 141 ? -1.151 18.875 -1.452 1 88.81 141 LYS B CA 1
ATOM 3079 C C . LYS B 1 141 ? -2.426 19.297 -2.178 1 88.81 141 LYS B C 1
ATOM 3081 O O . LYS B 1 141 ? -2.566 20.453 -2.562 1 88.81 141 LYS B O 1
ATOM 3086 N N . GLN B 1 142 ? -3.311 18.391 -2.34 1 87.94 142 GLN B N 1
ATOM 3087 C CA . GLN B 1 142 ? -4.57 18.672 -3.02 1 87.94 142 GLN B CA 1
ATOM 3088 C C . GLN B 1 142 ? -5.418 19.656 -2.219 1 87.94 142 GLN B C 1
ATOM 3090 O O . GLN B 1 142 ? -6.305 20.312 -2.77 1 87.94 142 GLN B O 1
ATOM 3095 N N . ARG B 1 143 ? -5.09 19.781 -0.981 1 88.12 143 ARG B N 1
ATOM 3096 C CA . ARG B 1 143 ? -5.895 20.625 -0.106 1 88.12 143 ARG B CA 1
ATOM 3097 C C . ARG B 1 143 ? -5.258 22 0.062 1 88.12 143 ARG B C 1
ATOM 3099 O O . ARG B 1 143 ? -5.809 22.875 0.741 1 88.12 143 ARG B O 1
ATOM 3106 N N . GLN B 1 144 ? -4.098 22.078 -0.527 1 79.75 144 GLN B N 1
ATOM 3107 C CA . GLN B 1 144 ? -3.406 23.359 -0.483 1 79.75 144 GLN B CA 1
ATOM 3108 C C . GLN B 1 144 ? -3.838 24.25 -1.641 1 79.75 144 GLN B C 1
ATOM 3110 O O . GLN B 1 144 ? -4.238 23.766 -2.697 1 79.75 144 GLN B O 1
ATOM 3115 N N . ASN B 1 145 ? -3.799 25.484 -1.226 1 75.69 145 ASN B N 1
ATOM 3116 C CA . ASN B 1 145 ? -4.07 26.453 -2.275 1 75.69 145 ASN B CA 1
ATOM 3117 C C . ASN B 1 145 ? -2.826 26.734 -3.115 1 75.69 145 ASN B C 1
ATOM 3119 O O . ASN B 1 145 ? -1.701 26.625 -2.621 1 75.69 145 ASN B O 1
ATOM 3123 N N . ASN B 1 146 ? -2.906 26.734 -4.574 1 61.09 146 ASN B N 1
ATOM 3124 C CA . ASN B 1 146 ? -1.991 26.906 -5.695 1 61.09 146 ASN B CA 1
ATOM 3125 C C . ASN B 1 146 ? -0.628 27.422 -5.227 1 61.09 146 ASN B C 1
ATOM 3127 O O . ASN B 1 146 ? 0.017 28.203 -5.922 1 61.09 146 ASN B O 1
ATOM 3131 N N . LEU B 1 147 ? -0.223 27.188 -4.027 1 57.03 147 LEU B N 1
ATOM 3132 C CA . LEU B 1 147 ? 1.027 27.906 -3.793 1 57.03 147 LEU B CA 1
ATOM 3133 C C . LEU B 1 147 ? 2.197 27.188 -4.457 1 57.03 147 LEU B C 1
ATOM 3135 O O . LEU B 1 147 ? 2.283 25.969 -4.414 1 57.03 147 LEU B O 1
ATOM 3139 N N . SER B 1 148 ? 2.592 27.75 -5.652 1 52.75 148 SER B N 1
ATOM 3140 C CA . SER B 1 148 ? 3.697 27.391 -6.535 1 52.75 148 SER B CA 1
ATOM 3141 C C . SER B 1 148 ? 4.938 27 -5.738 1 52.75 148 SER B C 1
ATOM 3143 O O . SER B 1 148 ? 5.207 27.578 -4.684 1 52.75 148 SER B O 1
ATOM 3145 N N . LEU B 1 149 ? 5.402 25.797 -5.961 1 52.22 149 LEU B N 1
ATOM 3146 C CA . LEU B 1 149 ? 6.551 25.047 -5.449 1 52.22 149 LEU B CA 1
ATOM 3147 C C . LEU B 1 149 ? 7.852 25.797 -5.73 1 52.22 149 LEU B C 1
ATOM 3149 O O . LEU B 1 149 ? 8.312 25.828 -6.875 1 52.22 149 LEU B O 1
ATOM 3153 N N . ARG B 1 150 ? 8.016 27.062 -5.316 1 52.16 150 ARG B N 1
ATOM 3154 C CA . ARG B 1 150 ? 9.398 27.5 -5.305 1 52.16 150 ARG B CA 1
ATOM 3155 C C . ARG B 1 150 ? 10.32 26.422 -4.777 1 52.16 150 ARG B C 1
ATOM 3157 O O . ARG B 1 150 ? 9.867 25.469 -4.133 1 52.16 150 ARG B O 1
ATOM 3164 N N . GLN B 1 151 ? 11.461 26.594 -5.301 1 57.69 151 GLN B N 1
ATOM 3165 C CA . GLN B 1 151 ? 12.547 25.781 -4.762 1 57.69 151 GLN B CA 1
ATOM 3166 C C . GLN B 1 151 ? 12.5 25.75 -3.236 1 57.69 151 GLN B C 1
ATOM 3168 O O . GLN B 1 151 ? 12.547 26.781 -2.582 1 57.69 151 GLN B O 1
ATOM 3173 N N . LYS B 1 152 ? 12.094 24.688 -2.674 1 65.62 152 LYS B N 1
ATOM 3174 C CA . LYS B 1 152 ? 11.836 24.578 -1.24 1 65.62 152 LYS B CA 1
ATOM 3175 C C . LYS B 1 152 ? 13.117 24.25 -0.477 1 65.62 152 LYS B C 1
ATOM 3177 O O . LYS B 1 152 ? 13.961 23.484 -0.954 1 65.62 152 LYS B O 1
ATOM 3182 N N . ALA B 1 153 ? 13.438 25.203 0.436 1 72.12 153 ALA B N 1
ATOM 3183 C CA . ALA B 1 153 ? 14.523 24.906 1.367 1 72.12 153 ALA B CA 1
ATOM 3184 C C . ALA B 1 153 ? 14.367 23.516 1.955 1 72.12 153 ALA B C 1
ATOM 3186 O O . ALA B 1 153 ? 13.273 22.938 1.937 1 72.12 153 ALA B O 1
ATOM 3187 N N . LYS B 1 154 ? 15.539 22.953 2.252 1 83.31 154 LYS B N 1
ATOM 3188 C CA . LYS B 1 154 ? 15.531 21.641 2.908 1 83.31 154 LYS B CA 1
ATOM 3189 C C . LYS B 1 154 ? 16.203 21.719 4.273 1 83.31 154 LYS B C 1
ATOM 3191 O O . LYS B 1 154 ? 17.406 22.031 4.367 1 83.31 154 LYS B O 1
ATOM 3196 N N . TRP B 1 155 ? 15.375 21.656 5.301 1 90.75 155 TRP B N 1
ATOM 3197 C CA . TRP B 1 155 ? 15.883 21.578 6.668 1 90.75 155 TRP B CA 1
ATOM 3198 C C . TRP B 1 155 ? 15.797 20.156 7.199 1 90.75 155 TRP B C 1
ATOM 3200 O O . TRP B 1 155 ? 14.812 19.453 6.969 1 90.75 155 TRP B O 1
ATOM 3210 N N . ALA B 1 156 ? 16.875 19.734 7.922 1 91.56 156 ALA B N 1
ATOM 3211 C CA . ALA B 1 156 ? 16.875 18.359 8.406 1 91.56 156 ALA B CA 1
ATOM 3212 C C . ALA B 1 156 ? 16.891 18.297 9.93 1 91.56 156 ALA B C 1
ATOM 3214 O O . ALA B 1 156 ? 17.547 19.125 10.578 1 91.56 156 ALA B O 1
ATOM 3215 N N . LEU B 1 157 ? 16.094 17.438 10.453 1 92.44 157 LEU B N 1
ATOM 3216 C CA . LEU B 1 157 ? 16.156 17.078 11.867 1 92.44 157 LEU B CA 1
ATOM 3217 C C . LEU B 1 157 ? 17.078 15.883 12.086 1 92.44 157 LEU B C 1
ATOM 3219 O O . LEU B 1 157 ? 16.938 14.852 11.422 1 92.44 157 LEU B O 1
ATOM 3223 N N . PHE B 1 158 ? 17.984 15.984 13.047 1 88.25 158 PHE B N 1
ATOM 3224 C CA . PHE B 1 158 ? 18.953 14.922 13.289 1 88.25 158 PHE B CA 1
ATOM 3225 C C . PHE B 1 158 ? 18.734 14.281 14.648 1 88.25 158 PHE B C 1
ATOM 3227 O O . PHE B 1 158 ? 19.266 13.203 14.93 1 88.25 158 PHE B O 1
ATOM 3234 N N . ASP B 1 159 ? 17.969 14.875 15.398 1 87.56 159 ASP B N 1
ATOM 3235 C CA . ASP B 1 159 ? 17.719 14.406 16.766 1 87.56 159 ASP B CA 1
ATOM 3236 C C . ASP B 1 159 ? 16.312 13.844 16.906 1 87.56 159 ASP B C 1
ATOM 3238 O O . ASP B 1 159 ? 15.328 14.578 16.766 1 87.56 159 ASP B O 1
ATOM 3242 N N . ARG B 1 160 ? 16.219 12.656 17.391 1 89.06 160 ARG B N 1
ATOM 3243 C CA . ARG B 1 160 ? 14.938 11.953 17.5 1 89.06 160 ARG B CA 1
ATOM 3244 C C . ARG B 1 160 ? 14.078 12.547 18.609 1 89.06 160 ARG B C 1
ATOM 3246 O O . ARG B 1 160 ? 12.852 12.586 18.5 1 89.06 160 ARG B O 1
ATOM 3253 N N . ALA B 1 161 ? 14.711 12.945 19.656 1 89.88 161 ALA B N 1
ATOM 3254 C CA . ALA B 1 161 ? 13.961 13.508 20.781 1 89.88 161 ALA B CA 1
ATOM 3255 C C . ALA B 1 161 ? 13.242 14.789 20.359 1 89.88 161 ALA B C 1
ATOM 3257 O O . ALA B 1 161 ? 12.062 14.977 20.672 1 89.88 161 ALA B O 1
ATOM 3258 N N . HIS B 1 162 ? 13.961 15.633 19.625 1 91.19 162 HIS B N 1
ATOM 3259 C CA . HIS B 1 162 ? 13.344 16.875 19.156 1 91.19 162 HIS B CA 1
ATOM 3260 C C . HIS B 1 162 ? 12.219 16.578 18.156 1 91.19 162 HIS B C 1
ATOM 3262 O O . HIS B 1 162 ? 11.188 17.25 18.172 1 91.19 162 HIS B O 1
ATOM 3268 N N . PHE B 1 163 ? 12.5 15.555 17.406 1 94.69 163 PHE B N 1
ATOM 3269 C CA . PHE B 1 163 ? 11.461 15.156 16.469 1 94.69 163 PHE B CA 1
ATOM 3270 C C . PHE B 1 163 ? 10.18 14.773 17.203 1 94.69 163 PHE B C 1
ATOM 3272 O O . PHE B 1 163 ? 9.094 15.25 16.859 1 94.69 163 PHE B O 1
ATOM 3279 N N . LYS B 1 164 ? 10.289 13.922 18.141 1 93.38 164 LYS B N 1
ATOM 3280 C CA . LYS B 1 164 ? 9.141 13.43 18.891 1 93.38 164 LYS B CA 1
ATOM 3281 C C . LYS B 1 164 ? 8.375 14.586 19.547 1 93.38 164 LYS B C 1
ATOM 3283 O O . LYS B 1 164 ? 7.145 14.633 19.484 1 93.38 164 LYS B O 1
ATOM 3288 N N . ASP B 1 165 ? 9.094 15.516 20.094 1 94.94 165 ASP B N 1
ATOM 3289 C CA . ASP B 1 165 ? 8.469 16.672 20.734 1 94.94 165 ASP B CA 1
ATOM 3290 C C . ASP B 1 165 ? 7.734 17.531 19.703 1 94.94 165 ASP B C 1
ATOM 3292 O O . ASP B 1 165 ? 6.617 17.984 19.969 1 94.94 165 ASP B O 1
ATOM 3296 N N . MET B 1 166 ? 8.359 17.734 18.609 1 95.94 166 MET B N 1
ATOM 3297 C CA . MET B 1 166 ? 7.766 18.562 17.562 1 95.94 166 MET B CA 1
ATOM 3298 C C . MET B 1 166 ? 6.441 17.969 17.094 1 95.94 166 MET B C 1
ATOM 3300 O O . MET B 1 166 ? 5.426 18.672 17.047 1 95.94 166 MET B O 1
ATOM 3304 N N . VAL B 1 167 ? 6.469 16.703 16.797 1 96.5 167 VAL B N 1
ATOM 3305 C CA . VAL B 1 167 ? 5.281 16.047 16.266 1 96.5 167 VAL B CA 1
ATOM 3306 C C . VAL B 1 167 ? 4.184 16.016 17.328 1 96.5 167 VAL B C 1
ATOM 3308 O O . VAL B 1 167 ? 3.01 16.234 17.016 1 96.5 167 VAL B O 1
ATOM 3311 N N . ALA B 1 168 ? 4.555 15.812 18.547 1 96.06 168 ALA B N 1
ATOM 3312 C CA . ALA B 1 168 ? 3.584 15.812 19.625 1 96.06 168 ALA B CA 1
ATOM 3313 C C . ALA B 1 168 ? 2.955 17.203 19.797 1 96.06 168 ALA B C 1
ATOM 3315 O O . ALA B 1 168 ? 1.738 17.312 19.953 1 96.06 168 ALA B O 1
ATOM 3316 N N . ASN B 1 169 ? 3.773 18.188 19.781 1 96.94 169 ASN B N 1
ATOM 3317 C CA . ASN B 1 169 ? 3.277 19.562 19.906 1 96.94 169 ASN B CA 1
ATOM 3318 C C . ASN B 1 169 ? 2.342 19.922 18.75 1 96.94 169 ASN B C 1
ATOM 3320 O O . ASN B 1 169 ? 1.272 20.5 18.969 1 96.94 169 ASN B O 1
ATOM 3324 N N . ILE B 1 170 ? 2.734 19.578 17.578 1 97.69 170 ILE B N 1
ATOM 3325 C CA . ILE B 1 170 ? 1.912 19.859 16.422 1 97.69 170 ILE B CA 1
ATOM 3326 C C . ILE B 1 170 ? 0.567 19.156 16.547 1 97.69 170 ILE B C 1
ATOM 3328 O O . ILE B 1 170 ? -0.48 19.734 16.25 1 97.69 170 ILE B O 1
ATOM 3332 N N . ALA B 1 171 ? 0.64 17.953 16.953 1 96.88 171 ALA B N 1
ATOM 3333 C CA . ALA B 1 171 ? -0.593 17.188 17.141 1 96.88 171 ALA B CA 1
ATOM 3334 C C . ALA B 1 171 ? -1.502 17.875 18.172 1 96.88 171 ALA B C 1
ATOM 3336 O O . ALA B 1 171 ? -2.715 17.953 17.969 1 96.88 171 ALA B O 1
ATOM 3337 N N . ASP B 1 172 ? -0.94 18.359 19.188 1 97.25 172 ASP B N 1
ATOM 3338 C CA . ASP B 1 172 ? -1.705 19.031 20.25 1 97.25 172 ASP B CA 1
ATOM 3339 C C . ASP B 1 172 ? -2.336 20.328 19.734 1 97.25 172 ASP B C 1
ATOM 3341 O O . ASP B 1 172 ? -3.512 20.594 19.984 1 97.25 172 ASP B O 1
ATOM 3345 N N . TYR B 1 173 ? -1.556 21.109 19.062 1 97.88 173 TYR B N 1
ATOM 3346 C CA . TYR B 1 173 ? -2.082 22.359 18.5 1 97.88 173 TYR B CA 1
ATOM 3347 C C . TYR B 1 173 ? -3.188 22.078 17.5 1 97.88 173 TYR B C 1
ATOM 3349 O O . TYR B 1 173 ? -4.191 22.797 17.453 1 97.88 173 TYR B O 1
ATOM 3357 N N . THR B 1 174 ? -3.018 21.047 16.719 1 97.62 174 THR B N 1
ATOM 3358 C CA . THR B 1 174 ? -4.027 20.672 15.727 1 97.62 174 THR B CA 1
ATOM 3359 C C . THR B 1 174 ? -5.316 20.234 16.422 1 97.62 174 THR B C 1
ATOM 3361 O O . THR B 1 174 ? -6.414 20.594 15.977 1 97.62 174 THR B O 1
ATOM 3364 N N . LYS B 1 175 ? -5.137 19.484 17.453 1 97.06 175 LYS B N 1
ATOM 3365 C CA . LYS B 1 175 ? -6.297 19.078 18.234 1 97.06 175 LYS B CA 1
ATOM 3366 C C . LYS B 1 175 ? -7.047 20.297 18.781 1 97.06 175 LYS B C 1
ATOM 3368 O O . LYS B 1 175 ? -8.273 20.344 18.719 1 97.06 175 LYS B O 1
ATOM 3373 N N . GLU B 1 176 ? -6.32 21.234 19.266 1 97 176 GLU B N 1
ATOM 3374 C CA . GLU B 1 176 ? -6.93 22.453 19.797 1 97 176 GLU B CA 1
ATOM 3375 C C . GLU B 1 176 ? -7.656 23.219 18.688 1 97 176 GLU B C 1
ATOM 3377 O O . GLU B 1 176 ? -8.734 23.781 18.922 1 97 176 GLU B O 1
ATOM 3382 N N . LEU B 1 177 ? -7.109 23.234 17.516 1 95.94 177 LEU B N 1
ATOM 3383 C CA . LEU B 1 177 ? -7.766 23.859 16.359 1 95.94 177 LEU B CA 1
ATOM 3384 C C . LEU B 1 177 ? -9.086 23.172 16.047 1 95.94 177 LEU B C 1
ATOM 3386 O O . LEU B 1 177 ? -10.102 23.828 15.812 1 95.94 177 LEU B O 1
ATOM 3390 N N . GLN B 1 178 ? -9.062 21.922 16.062 1 94.94 178 GLN B N 1
ATOM 3391 C CA . GLN B 1 178 ? -10.266 21.141 15.781 1 94.94 178 GLN B CA 1
ATOM 3392 C C . GLN B 1 178 ? -11.352 21.406 16.828 1 94.94 178 GLN B C 1
ATOM 3394 O O . GLN B 1 178 ? -12.523 21.531 16.484 1 94.94 178 GLN B O 1
ATOM 3399 N N . GLU B 1 179 ? -10.938 21.516 18.047 1 94.38 179 GLU B N 1
ATOM 3400 C CA . GLU B 1 179 ? -11.883 21.734 19.141 1 94.38 179 GLU B CA 1
ATOM 3401 C C . GLU B 1 179 ? -12.469 23.141 19.094 1 94.38 179 GLU B C 1
ATOM 3403 O O . GLU B 1 179 ? -13.578 23.375 19.562 1 94.38 179 GLU B O 1
ATOM 3408 N N . LEU B 1 180 ? -11.688 24.062 18.516 1 93.56 180 LEU B N 1
ATOM 3409 C CA . LEU B 1 180 ? -12.125 25.453 18.375 1 93.56 180 LEU B CA 1
ATOM 3410 C C . LEU B 1 180 ? -13.273 25.562 17.391 1 93.56 180 LEU B C 1
ATOM 3412 O O . LEU B 1 180 ? -14.047 26.516 17.438 1 93.56 180 LEU B O 1
ATOM 3416 N N . PHE B 1 181 ? -13.43 24.531 16.5 1 92.19 181 PHE B N 1
ATOM 3417 C CA . PHE B 1 181 ? -14.445 24.594 15.453 1 92.19 181 PHE B CA 1
ATOM 3418 C C . PHE B 1 181 ? -15.25 23.297 15.422 1 92.19 181 PHE B C 1
ATOM 3420 O O . PHE B 1 181 ? -15.219 22.562 14.43 1 92.19 181 PHE B O 1
ATOM 3427 N N . PRO B 1 182 ? -16.156 23.172 16.344 1 90.69 182 PRO B N 1
ATOM 3428 C CA . PRO B 1 182 ? -16.922 21.938 16.422 1 90.69 182 PRO B CA 1
ATOM 3429 C C . PRO B 1 182 ? -17.859 21.75 15.219 1 90.69 182 PRO B C 1
ATOM 3431 O O . PRO B 1 182 ? -18.172 20.609 14.844 1 90.69 182 PRO B O 1
ATOM 3434 N N . ALA B 1 183 ? -18.219 22.828 14.594 1 88.69 183 ALA B N 1
ATOM 3435 C CA . ALA B 1 183 ? -19.125 22.766 13.453 1 88.69 183 ALA B CA 1
ATOM 3436 C C . ALA B 1 183 ? -18.469 22.062 12.266 1 88.69 183 ALA B C 1
ATOM 3438 O O . ALA B 1 183 ? -19.141 21.578 11.359 1 88.69 183 ALA B O 1
ATOM 3439 N N . ALA B 1 184 ? -17.141 21.969 12.227 1 91 184 ALA B N 1
ATOM 3440 C CA . ALA B 1 184 ? -16.406 21.375 11.109 1 91 184 ALA B CA 1
ATOM 3441 C C . ALA B 1 184 ? -16.203 19.875 11.32 1 91 184 ALA B C 1
ATOM 3443 O O . ALA B 1 184 ? -15.766 19.172 10.406 1 91 184 ALA B O 1
ATOM 3444 N N . GLN B 1 185 ? -16.562 19.344 12.414 1 92 185 GLN B N 1
ATOM 3445 C CA . GLN B 1 185 ? -16.234 17.984 12.805 1 92 185 GLN B CA 1
ATOM 3446 C C . GLN B 1 185 ? -16.906 16.969 11.875 1 92 185 GLN B C 1
ATOM 3448 O O . GLN B 1 185 ? -16.266 16 11.438 1 92 185 GLN B O 1
ATOM 3453 N N . PRO B 1 186 ? -18.172 17.172 11.492 1 91.12 186 PRO B N 1
ATOM 3454 C CA . PRO B 1 186 ? -18.781 16.203 10.578 1 91.12 186 PRO B CA 1
ATOM 3455 C C . PRO B 1 186 ? -18.062 16.125 9.234 1 91.12 186 PRO B C 1
ATOM 3457 O O . PRO B 1 186 ? -17.891 15.031 8.68 1 91.12 186 PRO B O 1
ATOM 3460 N N . LEU B 1 187 ? -17.625 17.25 8.82 1 91.81 187 LEU B N 1
ATOM 3461 C CA . LEU B 1 187 ? -16.906 17.25 7.555 1 91.81 187 LEU B CA 1
ATOM 3462 C C . LEU B 1 187 ? -15.539 16.578 7.711 1 91.81 187 LEU B C 1
ATOM 3464 O O . LEU B 1 187 ? -15.062 15.906 6.793 1 91.81 187 LEU B O 1
ATOM 3468 N N . GLU B 1 188 ? -14.922 16.75 8.812 1 94.75 188 GLU B N 1
ATOM 3469 C CA . GLU B 1 188 ? -13.648 16.078 9.055 1 94.75 188 GLU B CA 1
ATOM 3470 C C . GLU B 1 188 ? -13.82 14.555 9.031 1 94.75 188 GLU B C 1
ATOM 3472 O O . GLU B 1 188 ? -12.945 13.836 8.531 1 94.75 188 GLU B O 1
ATOM 3477 N N . GLU B 1 189 ? -14.914 14.125 9.531 1 94.31 189 GLU B N 1
ATOM 3478 C CA . GLU B 1 189 ? -15.188 12.688 9.516 1 94.31 189 GLU B CA 1
ATOM 3479 C C . GLU B 1 189 ? -15.312 12.164 8.086 1 94.31 189 GLU B C 1
ATOM 3481 O O . GLU B 1 189 ? -14.805 11.094 7.762 1 94.31 189 GLU B O 1
ATOM 3486 N N . VAL B 1 190 ? -15.914 12.945 7.281 1 93.62 190 VAL B N 1
ATOM 3487 C CA . VAL B 1 190 ? -16.047 12.594 5.871 1 93.62 190 VAL B CA 1
ATOM 3488 C C . VAL B 1 190 ? -14.68 12.555 5.215 1 93.62 190 VAL B C 1
ATOM 3490 O O . VAL B 1 190 ? -14.383 11.641 4.434 1 93.62 190 VAL B O 1
ATOM 3493 N N . LEU B 1 191 ? -13.875 13.516 5.578 1 95.44 191 LEU B N 1
ATOM 3494 C CA . LEU B 1 191 ? -12.547 13.602 4.992 1 95.44 191 LEU B CA 1
ATOM 3495 C C . LEU B 1 191 ? -11.672 12.43 5.445 1 95.44 191 LEU B C 1
ATOM 3497 O O . LEU B 1 191 ? -10.844 11.938 4.68 1 95.44 191 LEU B O 1
ATOM 3501 N N . VAL B 1 192 ? -11.891 12 6.664 1 97.19 192 VAL B N 1
ATOM 3502 C CA . VAL B 1 192 ? -11.18 10.828 7.156 1 97.19 192 VAL B CA 1
ATOM 3503 C C . VAL B 1 192 ? -11.555 9.609 6.316 1 97.19 192 VAL B C 1
ATOM 3505 O O . VAL B 1 192 ? -10.688 8.812 5.945 1 97.19 192 VAL B O 1
ATOM 3508 N N . ASP B 1 193 ? -12.836 9.484 6.02 1 95.06 193 ASP B N 1
ATOM 3509 C CA . ASP B 1 193 ? -13.289 8.367 5.195 1 95.06 193 ASP B CA 1
ATOM 3510 C C . ASP B 1 193 ? -12.68 8.43 3.799 1 95.06 193 ASP B C 1
ATOM 3512 O O . ASP B 1 193 ? -12.242 7.414 3.26 1 95.06 193 ASP B O 1
ATOM 3516 N N . LYS B 1 194 ? -12.617 9.578 3.285 1 94.75 194 LYS B N 1
ATOM 3517 C CA . LYS B 1 194 ? -12.016 9.758 1.965 1 94.75 194 LYS B CA 1
ATOM 3518 C C . LYS B 1 194 ? -10.531 9.43 1.986 1 94.75 194 LYS B C 1
ATOM 3520 O O . LYS B 1 194 ? -10.016 8.781 1.073 1 94.75 194 LYS B O 1
ATOM 3525 N N . GLU B 1 195 ? -9.883 9.93 3.002 1 97.44 195 GLU B N 1
ATOM 3526 C CA . GLU B 1 195 ? -8.469 9.617 3.172 1 97.44 195 GLU B CA 1
ATOM 3527 C C . GLU B 1 195 ? -8.242 8.109 3.25 1 97.44 195 GLU B C 1
ATOM 3529 O O . GLU B 1 195 ? -7.32 7.578 2.621 1 97.44 195 GLU B O 1
ATOM 3534 N N . THR B 1 196 ? -9.07 7.48 4.023 1 96.5 196 THR B N 1
ATOM 3535 C CA . THR B 1 196 ? -8.953 6.039 4.211 1 96.5 196 THR B CA 1
ATOM 3536 C C . THR B 1 196 ? -9.078 5.309 2.875 1 96.5 196 THR B C 1
ATOM 3538 O O . THR B 1 196 ? -8.289 4.402 2.584 1 96.5 196 THR B O 1
ATOM 3541 N N . LEU B 1 197 ? -9.984 5.703 2.105 1 93.88 197 LEU B N 1
ATOM 3542 C CA . LEU B 1 197 ? -10.172 5.094 0.793 1 93.88 197 LEU B CA 1
ATOM 3543 C C . LEU B 1 197 ? -8.961 5.344 -0.098 1 93.88 197 LEU B C 1
ATOM 3545 O O . LEU B 1 197 ? -8.477 4.422 -0.762 1 93.88 197 LEU B O 1
ATOM 3549 N N . GLU B 1 198 ? -8.492 6.578 -0.076 1 94.44 198 GLU B N 1
ATOM 3550 C CA . GLU B 1 198 ? -7.332 6.922 -0.896 1 94.44 198 GLU B CA 1
ATOM 3551 C C . GLU B 1 198 ? -6.094 6.152 -0.448 1 94.44 198 GLU B C 1
ATOM 3553 O O . GLU B 1 198 ? -5.297 5.711 -1.279 1 94.44 198 GLU B O 1
ATOM 3558 N N . LEU B 1 199 ? -5.957 6.004 0.806 1 96.25 199 LEU B N 1
ATOM 3559 C CA . LEU B 1 199 ? -4.809 5.297 1.36 1 96.25 199 LEU B CA 1
ATOM 3560 C C . LEU B 1 199 ? -4.914 3.799 1.096 1 96.25 199 LEU B C 1
ATOM 3562 O O . LEU B 1 199 ? -3.926 3.072 1.22 1 96.25 199 LEU B O 1
ATOM 3566 N N . SER B 1 200 ? -6.086 3.32 0.723 1 94.19 200 SER B N 1
ATOM 3567 C CA . SER B 1 200 ? -6.32 1.915 0.401 1 94.19 200 SER B CA 1
ATOM 3568 C C . SER B 1 200 ? -6.207 1.666 -1.1 1 94.19 200 SER B C 1
ATOM 3570 O O . SER B 1 200 ? -6.68 0.644 -1.601 1 94.19 200 SER B O 1
ATOM 3572 N N . GLU B 1 201 ? -5.617 2.545 -1.776 1 91.56 201 GLU B N 1
ATOM 3573 C CA . GLU B 1 201 ? -5.523 2.504 -3.232 1 91.56 201 GLU B CA 1
ATOM 3574 C C . GLU B 1 201 ? -4.871 1.208 -3.707 1 91.56 201 GLU B C 1
ATOM 3576 O O . GLU B 1 201 ? -5.25 0.662 -4.746 1 91.56 201 GLU B O 1
ATOM 3581 N N . SER B 1 202 ? -3.914 0.799 -2.973 1 93.62 202 SER B N 1
ATOM 3582 C CA . SER B 1 202 ? -3.217 -0.418 -3.373 1 93.62 202 SER B CA 1
ATOM 3583 C C . SER B 1 202 ? -4.18 -1.596 -3.484 1 93.62 202 SER B C 1
ATOM 3585 O O . SER B 1 202 ? -4.074 -2.404 -4.41 1 93.62 202 SER B O 1
ATOM 3587 N N . LEU B 1 203 ? -5.098 -1.719 -2.627 1 95.25 203 LEU B N 1
ATOM 3588 C CA . LEU B 1 203 ? -6.07 -2.805 -2.639 1 95.25 203 LEU B CA 1
ATOM 3589 C C . LEU B 1 203 ? -7.016 -2.674 -3.828 1 95.25 203 LEU B C 1
ATOM 3591 O O . LEU B 1 203 ? -7.387 -3.676 -4.445 1 95.25 203 LEU B O 1
ATOM 3595 N N . LEU B 1 204 ? -7.355 -1.445 -4.137 1 94 204 LEU B N 1
ATOM 3596 C CA . LEU B 1 204 ? -8.227 -1.188 -5.281 1 94 204 LEU B CA 1
ATOM 3597 C C . LEU B 1 204 ? -7.523 -1.552 -6.586 1 94 204 LEU B C 1
ATOM 3599 O O . LEU B 1 204 ? -8.117 -2.188 -7.461 1 94 204 LEU B O 1
ATOM 3603 N N . VAL B 1 205 ? -6.328 -1.158 -6.66 1 94.44 205 VAL B N 1
ATOM 3604 C CA . VAL B 1 205 ? -5.523 -1.434 -7.848 1 94.44 205 VAL B CA 1
ATOM 3605 C C . VAL B 1 205 ? -5.414 -2.941 -8.062 1 94.44 205 VAL B C 1
ATOM 3607 O O . VAL B 1 205 ? -5.629 -3.436 -9.172 1 94.44 205 VAL B O 1
ATOM 3610 N N . LEU B 1 206 ? -5.105 -3.645 -7.016 1 97.25 206 LEU B N 1
ATOM 3611 C CA . LEU B 1 206 ? -4.961 -5.09 -7.121 1 97.25 206 LEU B CA 1
ATOM 3612 C C . LEU B 1 206 ? -6.293 -5.75 -7.453 1 97.25 206 LEU B C 1
ATOM 3614 O O . LEU B 1 206 ? -6.367 -6.605 -8.336 1 97.25 206 LEU B O 1
ATOM 3618 N N . ARG B 1 207 ? -7.305 -5.371 -6.758 1 96.94 207 ARG B N 1
ATOM 3619 C CA . ARG B 1 207 ? -8.633 -5.918 -7.004 1 96.94 207 ARG B CA 1
ATOM 3620 C C . ARG B 1 207 ? -9.008 -5.809 -8.484 1 96.94 207 ARG B C 1
ATOM 3622 O O . ARG B 1 207 ? -9.43 -6.789 -9.094 1 96.94 207 ARG B O 1
ATOM 3629 N N . ASP B 1 208 ? -8.797 -4.656 -9.062 1 95.38 208 ASP B N 1
ATOM 3630 C CA . ASP B 1 208 ? -9.18 -4.398 -10.445 1 95.38 208 ASP B CA 1
ATOM 3631 C C . ASP B 1 208 ? -8.305 -5.184 -11.422 1 95.38 208 ASP B C 1
ATOM 3633 O O . ASP B 1 208 ? -8.773 -5.621 -12.469 1 95.38 208 ASP B O 1
ATOM 3637 N N . ALA B 1 209 ? -7.094 -5.406 -11.062 1 95.12 209 ALA B N 1
ATOM 3638 C CA . ALA B 1 209 ? -6.16 -6.121 -11.922 1 95.12 209 ALA B CA 1
ATOM 3639 C C . ALA B 1 209 ? -6.492 -7.609 -11.977 1 95.12 209 ALA B C 1
ATOM 3641 O O . ALA B 1 209 ? -6.27 -8.266 -13 1 95.12 209 ALA B O 1
ATOM 3642 N N . ILE B 1 210 ? -7.086 -8.172 -10.891 1 97.12 210 ILE B N 1
ATOM 3643 C CA . ILE B 1 210 ? -7.117 -9.625 -10.797 1 97.12 210 ILE B CA 1
ATOM 3644 C C . ILE B 1 210 ? -8.562 -10.117 -10.82 1 97.12 210 ILE B C 1
ATOM 3646 O O . ILE B 1 210 ? -8.82 -11.32 -10.742 1 97.12 210 ILE B O 1
ATOM 3650 N N . LYS B 1 211 ? -9.516 -9.25 -10.938 1 95.25 211 LYS B N 1
ATOM 3651 C CA . LYS B 1 211 ? -10.93 -9.562 -10.766 1 95.25 211 LYS B CA 1
ATOM 3652 C C . LYS B 1 211 ? -11.367 -10.664 -11.727 1 95.25 211 LYS B C 1
ATOM 3654 O O . LYS B 1 211 ? -12.219 -11.492 -11.383 1 95.25 211 LYS B O 1
ATOM 3659 N N . GLU B 1 212 ? -10.766 -10.766 -12.836 1 92.81 212 GLU B N 1
ATOM 3660 C CA . GLU B 1 212 ? -11.156 -11.766 -13.82 1 92.81 212 GLU B CA 1
ATOM 3661 C C . GLU B 1 212 ? -10.508 -13.117 -13.531 1 92.81 212 GLU B C 1
ATOM 3663 O O . GLU B 1 212 ? -11.039 -14.164 -13.914 1 92.81 212 GLU B O 1
ATOM 3668 N N . GLN B 1 213 ? -9.453 -13.102 -12.875 1 94.56 213 GLN B N 1
ATOM 3669 C CA . GLN B 1 213 ? -8.641 -14.312 -12.742 1 94.56 213 GLN B CA 1
ATOM 3670 C C . GLN B 1 213 ? -8.805 -14.938 -11.367 1 94.56 213 GLN B C 1
ATOM 3672 O O . GLN B 1 213 ? -8.594 -16.141 -11.195 1 94.56 213 GLN B O 1
ATOM 3677 N N . ASP B 1 214 ? -9.094 -14.188 -10.406 1 97.44 214 ASP B N 1
ATOM 3678 C CA . ASP B 1 214 ? -9.156 -14.625 -9.016 1 97.44 214 ASP B CA 1
ATOM 3679 C C . ASP B 1 214 ? -10.297 -13.945 -8.266 1 97.44 214 ASP B C 1
ATOM 3681 O O . ASP B 1 214 ? -10.07 -13.008 -7.492 1 97.44 214 ASP B O 1
ATOM 3685 N N . ASN B 1 215 ? -11.43 -14.5 -8.461 1 96.5 215 ASN B N 1
ATOM 3686 C CA . ASN B 1 215 ? -12.633 -13.898 -7.898 1 96.5 215 ASN B CA 1
ATOM 3687 C C . ASN B 1 215 ? -12.625 -13.945 -6.371 1 96.5 215 ASN B C 1
ATOM 3689 O O . ASN B 1 215 ? -13.102 -13.016 -5.715 1 96.5 215 ASN B O 1
ATOM 3693 N N . ALA B 1 216 ? -12.055 -14.953 -5.906 1 96.75 216 ALA B N 1
ATOM 3694 C CA . ALA B 1 216 ? -12.039 -15.109 -4.453 1 96.75 216 ALA B CA 1
ATOM 3695 C C . ALA B 1 216 ? -11.25 -13.984 -3.791 1 96.75 216 ALA B C 1
ATOM 3697 O O . ALA B 1 216 ? -11.766 -13.297 -2.906 1 96.75 216 ALA B O 1
ATOM 3698 N N . LEU B 1 217 ? -10.062 -13.789 -4.258 1 97.75 217 LEU B N 1
ATOM 3699 C CA . LEU B 1 217 ? -9.234 -12.75 -3.668 1 97.75 217 LEU B CA 1
ATOM 3700 C C . LEU B 1 217 ? -9.781 -11.359 -4.004 1 97.75 217 LEU B C 1
ATOM 3702 O O . LEU B 1 217 ? -9.805 -10.477 -3.148 1 97.75 217 LEU B O 1
ATOM 3706 N N . ALA B 1 218 ? -10.25 -11.156 -5.207 1 97.56 218 ALA B N 1
ATOM 3707 C CA . ALA B 1 218 ? -10.812 -9.875 -5.609 1 97.56 218 ALA B CA 1
ATOM 3708 C C . ALA B 1 218 ? -12.016 -9.508 -4.742 1 97.56 218 ALA B C 1
ATOM 3710 O O . ALA B 1 218 ? -12.133 -8.367 -4.289 1 97.56 218 ALA B O 1
ATOM 3711 N N . SER B 1 219 ? -12.836 -10.469 -4.492 1 96.44 219 SER B N 1
ATOM 3712 C CA . SER B 1 219 ? -14.016 -10.234 -3.666 1 96.44 219 SER B CA 1
ATOM 3713 C C . SER B 1 219 ? -13.633 -9.922 -2.225 1 96.44 219 SER B C 1
ATOM 3715 O O . SER B 1 219 ? -14.25 -9.07 -1.584 1 96.44 219 SER B O 1
ATOM 3717 N N . ALA B 1 220 ? -12.656 -10.609 -1.779 1 96.19 220 ALA B N 1
ATOM 3718 C CA . ALA B 1 220 ? -12.18 -10.359 -0.421 1 96.19 220 ALA B CA 1
ATOM 3719 C C . ALA B 1 220 ? -11.625 -8.938 -0.284 1 96.19 220 ALA B C 1
ATOM 3721 O O . ALA B 1 220 ? -11.922 -8.242 0.691 1 96.19 220 ALA B O 1
ATOM 3722 N N . LEU B 1 221 ? -10.852 -8.555 -1.237 1 96.31 221 LEU B N 1
ATOM 3723 C CA . LEU B 1 221 ? -10.312 -7.199 -1.242 1 96.31 221 LEU B CA 1
ATOM 3724 C C . LEU B 1 221 ? -11.43 -6.168 -1.319 1 96.31 221 LEU B C 1
ATOM 3726 O O . LEU B 1 221 ? -11.383 -5.148 -0.626 1 96.31 221 LEU B O 1
ATOM 3730 N N . GLY B 1 222 ? -12.398 -6.418 -2.109 1 94.06 222 GLY B N 1
ATOM 3731 C CA . GLY B 1 222 ? -13.547 -5.535 -2.211 1 94.06 222 GLY B CA 1
ATOM 3732 C C . GLY B 1 222 ? -14.344 -5.445 -0.921 1 94.06 222 GLY B C 1
ATOM 3733 O O . GLY B 1 222 ? -14.82 -4.367 -0.555 1 94.06 222 GLY B O 1
ATOM 3734 N N . ALA B 1 223 ? -14.438 -6.512 -0.311 1 93.06 223 ALA B N 1
ATOM 3735 C CA . ALA B 1 223 ? -15.211 -6.566 0.926 1 93.06 223 ALA B CA 1
ATOM 3736 C C . ALA B 1 223 ? -14.562 -5.723 2.02 1 93.06 223 ALA B C 1
ATOM 3738 O O . ALA B 1 223 ? -15.258 -5.105 2.83 1 93.06 223 ALA B O 1
ATOM 3739 N N . VAL B 1 224 ? -13.312 -5.711 2.025 1 92.44 224 VAL B N 1
ATOM 3740 C CA . VAL B 1 224 ? -12.57 -4.926 3.008 1 92.44 224 VAL B CA 1
ATOM 3741 C C . VAL B 1 224 ? -12.867 -3.439 2.809 1 92.44 224 VAL B C 1
ATOM 3743 O O . VAL B 1 224 ? -12.992 -2.689 3.779 1 92.44 224 VAL B O 1
ATOM 3746 N N . LEU B 1 225 ? -13.031 -3.064 1.615 1 92.5 225 LEU B N 1
ATOM 3747 C CA . LEU B 1 225 ? -13.141 -1.651 1.272 1 92.5 225 LEU B CA 1
ATOM 3748 C C . LEU B 1 225 ? -14.602 -1.202 1.267 1 92.5 225 LEU B C 1
ATOM 3750 O O . LEU B 1 225 ? -14.883 -0.003 1.301 1 92.5 225 LEU B O 1
ATOM 3754 N N . LYS B 1 226 ? -15.484 -2.098 1.229 1 90.69 226 LYS B N 1
ATOM 3755 C CA . LYS B 1 226 ? -16.906 -1.811 0.989 1 90.69 226 LYS B CA 1
ATOM 3756 C C . LYS B 1 226 ? -17.453 -0.864 2.051 1 90.69 226 LYS B C 1
ATOM 3758 O O . LYS B 1 226 ? -18.109 0.132 1.723 1 90.69 226 LYS B O 1
ATOM 3763 N N . PRO B 1 227 ? -17.188 -1.078 3.289 1 87.88 227 PRO B N 1
ATOM 3764 C CA . PRO B 1 227 ? -17.781 -0.198 4.301 1 87.88 227 PRO B CA 1
ATOM 3765 C C . PRO B 1 227 ? -17.344 1.258 4.145 1 87.88 227 PRO B C 1
ATOM 3767 O O . PRO B 1 227 ? -18.172 2.168 4.27 1 87.88 227 PRO B O 1
ATOM 3770 N N . VAL B 1 228 ? -16.125 1.436 3.832 1 89.12 228 VAL B N 1
ATOM 3771 C CA . VAL B 1 228 ? -15.617 2.803 3.723 1 89.12 228 VAL B CA 1
ATOM 3772 C C . VAL B 1 228 ? -16.062 3.41 2.395 1 89.12 228 VAL B C 1
ATOM 3774 O O . VAL B 1 228 ? -16.406 4.594 2.33 1 89.12 228 VAL B O 1
ATOM 3777 N N . ALA B 1 229 ? -16.094 2.621 1.4 1 88.62 229 ALA B N 1
ATOM 3778 C CA . ALA B 1 229 ? -16.547 3.098 0.097 1 88.62 229 ALA B CA 1
ATOM 3779 C C . ALA B 1 229 ? -18.016 3.541 0.151 1 88.62 229 ALA B C 1
ATOM 3781 O O . ALA B 1 229 ? -18.375 4.562 -0.434 1 88.62 229 ALA B O 1
ATOM 3782 N N . GLU B 1 230 ? -18.781 2.852 0.802 1 89.12 230 GLU B N 1
ATOM 3783 C CA . GLU B 1 230 ? -20.188 3.174 0.933 1 89.12 230 GLU B CA 1
ATOM 3784 C C . GLU B 1 230 ? -20.391 4.473 1.711 1 89.12 230 GLU B C 1
ATOM 3786 O O . GLU B 1 230 ? -21.266 5.281 1.366 1 89.12 230 GLU B O 1
ATOM 3791 N N . LYS B 1 231 ? -19.625 4.605 2.729 1 88.44 231 LYS B N 1
ATOM 3792 C CA . LYS B 1 231 ? -19.703 5.844 3.498 1 88.44 231 LYS B CA 1
ATOM 3793 C C . LYS B 1 231 ? -19.359 7.055 2.629 1 88.44 231 LYS B C 1
ATOM 3795 O O . LYS B 1 231 ? -20.047 8.078 2.682 1 88.44 231 LYS B O 1
ATOM 3800 N N . VAL B 1 232 ? -18.375 6.926 1.869 1 87.81 232 VAL B N 1
ATOM 3801 C CA . VAL B 1 232 ? -17.906 8.031 1.032 1 87.81 232 VAL B CA 1
ATOM 3802 C C . VAL B 1 232 ? -18.938 8.328 -0.044 1 87.81 232 VAL B C 1
ATOM 3804 O O . VAL B 1 232 ? -19.219 9.5 -0.331 1 87.81 232 VAL B O 1
ATOM 3807 N N . GLU B 1 233 ? -19.531 7.301 -0.582 1 84.69 233 GLU B N 1
ATOM 3808 C CA . GLU B 1 233 ? -20.547 7.473 -1.612 1 84.69 233 GLU B CA 1
ATOM 3809 C C . GLU B 1 233 ? -21.812 8.109 -1.038 1 84.69 233 GLU B C 1
ATOM 3811 O O . GLU B 1 233 ? -22.438 8.945 -1.687 1 84.69 233 GLU B O 1
ATOM 3816 N N . ASN B 1 234 ? -22.172 7.758 0.12 1 83.38 234 ASN B N 1
ATOM 3817 C CA . ASN B 1 234 ? -23.359 8.289 0.762 1 83.38 234 ASN B CA 1
ATOM 3818 C C . ASN B 1 234 ? -23.188 9.75 1.15 1 83.38 234 ASN B C 1
ATOM 3820 O O . ASN B 1 234 ? -24.156 10.508 1.177 1 83.38 234 ASN B O 1
ATOM 3824 N N . ASN B 1 235 ? -22.016 10.07 1.506 1 76.5 235 ASN B N 1
ATOM 3825 C CA . ASN B 1 235 ? -21.75 11.453 1.88 1 76.5 235 ASN B CA 1
ATOM 3826 C C . ASN B 1 235 ? -21.719 12.367 0.658 1 76.5 235 ASN B C 1
ATOM 3828 O O . ASN B 1 235 ? -22.016 13.562 0.759 1 76.5 235 ASN B O 1
ATOM 3832 N N . VAL B 1 236 ? -21.312 11.82 -0.42 1 62.66 236 VAL B N 1
ATOM 3833 C CA . VAL B 1 236 ? -21.375 12.602 -1.649 1 62.66 236 VAL B CA 1
ATOM 3834 C C . VAL B 1 236 ? -22.844 12.82 -2.031 1 62.66 236 VAL B C 1
ATOM 3836 O O . VAL B 1 236 ? -23.219 13.922 -2.451 1 62.66 236 VAL B O 1
ATOM 3839 N N . HIS B 1 237 ? -23.672 11.781 -1.858 1 52.62 237 HIS B N 1
ATOM 3840 C CA . HIS B 1 237 ? -25.094 11.883 -2.174 1 52.62 237 HIS B CA 1
ATOM 3841 C C . HIS B 1 237 ? -25.844 12.672 -1.102 1 52.62 237 HIS B C 1
ATOM 3843 O O . HIS B 1 237 ? -26.797 13.383 -1.404 1 52.62 237 HIS B O 1
ATOM 3849 N N . GLY B 1 238 ? -25.453 12.477 0.084 1 45.22 238 GLY B N 1
ATOM 3850 C CA . GLY B 1 238 ? -26.109 13.227 1.146 1 45.22 238 GLY B CA 1
ATOM 3851 C C . GLY B 1 238 ? -25.719 14.688 1.177 1 45.22 238 GLY B C 1
ATOM 3852 O O . GLY B 1 238 ? -26.484 15.539 1.632 1 45.22 238 GLY B O 1
ATOM 3853 N N . GLY B 1 239 ? -24.469 15.016 0.85 1 45.06 239 GLY B N 1
ATOM 3854 C CA . GLY B 1 239 ? -24.125 16.422 0.696 1 45.06 239 GLY B CA 1
ATOM 3855 C C . GLY B 1 239 ? -24.938 17.125 -0.374 1 45.06 239 GLY B C 1
ATOM 3856 O O . GLY B 1 239 ? -25.094 18.344 -0.339 1 45.06 239 GLY B O 1
ATOM 3857 N N . ASN B 1 240 ? -25.25 16.422 -1.449 1 40.06 240 ASN B N 1
ATOM 3858 C CA . ASN B 1 240 ? -26.203 17.031 -2.383 1 40.06 240 ASN B CA 1
ATOM 3859 C C . ASN B 1 240 ? -27.547 17.312 -1.718 1 40.06 240 ASN B C 1
ATOM 3861 O O . ASN B 1 240 ? -28.219 18.281 -2.062 1 40.06 240 ASN B O 1
ATOM 3865 N N . VAL B 1 241 ? -28.047 16.641 -0.834 1 37.97 241 VAL B N 1
ATOM 3866 C CA . VAL B 1 241 ? -29.328 16.922 -0.187 1 37.97 241 VAL B CA 1
ATOM 3867 C C . VAL B 1 241 ? -29.156 18.109 0.767 1 37.97 241 VAL B C 1
ATOM 3869 O O . VAL B 1 241 ? -30.078 18.922 0.92 1 37.97 241 VAL B O 1
ATOM 3872 N N . GLY B 1 242 ? -28.062 18.281 1.39 1 35.25 242 GLY B N 1
ATOM 3873 C CA . GLY B 1 242 ? -27.906 19.453 2.248 1 35.25 242 GLY B CA 1
ATOM 3874 C C . GLY B 1 242 ? -27.625 20.734 1.479 1 35.25 242 GLY B C 1
ATOM 3875 O O . GLY B 1 242 ? -28.094 21.797 1.86 1 35.25 242 GLY B O 1
ATOM 3876 N N . VAL B 1 243 ? -26.906 20.672 0.38 1 35.53 243 VAL B N 1
ATOM 3877 C CA . VAL B 1 243 ? -26.703 21.875 -0.433 1 35.53 243 VAL B CA 1
ATOM 3878 C C . VAL B 1 243 ? -27.922 22.141 -1.299 1 35.53 243 VAL B C 1
ATOM 3880 O O . VAL B 1 243 ? -28.25 23.297 -1.581 1 35.53 243 VAL B O 1
ATOM 3883 N N . MET B 1 244 ? -28.703 21.172 -1.654 1 33.69 244 MET B N 1
ATOM 3884 C CA . MET B 1 244 ? -29.906 21.484 -2.416 1 33.69 244 MET B CA 1
ATOM 3885 C C . MET B 1 244 ? -30.953 22.172 -1.538 1 33.69 244 MET B C 1
ATOM 3887 O O . MET B 1 244 ? -31.766 22.969 -2.031 1 33.69 244 MET B O 1
ATOM 3891 N N . SER B 1 245 ? -31.062 21.891 -0.302 1 32.31 245 SER B N 1
ATOM 3892 C CA . SER B 1 245 ? -32.125 22.547 0.445 1 32.31 245 SER B CA 1
ATOM 3893 C C . SER B 1 245 ? -31.797 24.016 0.687 1 32.31 245 SER B C 1
ATOM 3895 O O . SER B 1 245 ? -32.688 24.859 0.732 1 32.31 245 SER B O 1
ATOM 3897 N N . ALA B 1 246 ? -30.531 24.453 0.75 1 31.62 246 ALA B N 1
ATOM 3898 C CA . ALA B 1 246 ? -30.266 25.875 0.968 1 31.62 246 ALA B CA 1
ATOM 3899 C C . ALA B 1 246 ? -30.453 26.672 -0.321 1 31.62 246 ALA B C 1
ATOM 3901 O O . ALA B 1 246 ? -30.938 27.797 -0.296 1 31.62 246 ALA B O 1
ATOM 3902 N N . HIS B 1 247 ? -30.172 26.062 -1.451 1 30.66 247 HIS B N 1
ATOM 3903 C CA . HIS B 1 247 ? -30.312 26.844 -2.67 1 30.66 247 HIS B CA 1
ATOM 3904 C C . HIS B 1 247 ? -31.75 26.875 -3.148 1 30.66 247 HIS B C 1
ATOM 3906 O O . HIS B 1 247 ? -32.094 27.641 -4.051 1 30.66 247 HIS B O 1
ATOM 3912 N N . ARG B 1 248 ? -32.562 25.891 -2.752 1 32.88 248 ARG B N 1
ATOM 3913 C CA . ARG B 1 248 ? -33.938 25.969 -3.264 1 32.88 248 ARG B CA 1
ATOM 3914 C C . ARG B 1 248 ? -34.688 27.125 -2.602 1 32.88 248 ARG B C 1
ATOM 3916 O O . ARG B 1 248 ? -35.75 27.531 -3.084 1 32.88 248 ARG B O 1
ATOM 3923 N N . SER B 1 249 ? -34.219 27.406 -1.39 1 29.83 249 SER B N 1
ATOM 3924 C CA . SER B 1 249 ? -35.062 28.391 -0.708 1 29.83 249 SER B CA 1
ATOM 3925 C C . SER B 1 249 ? -34.906 29.766 -1.337 1 29.83 249 SER B C 1
ATOM 3927 O O . SER B 1 249 ? -35.812 30.594 -1.25 1 29.83 249 SER B O 1
ATOM 3929 N N . ASN B 1 250 ? -33.719 30.109 -1.858 1 30.23 250 ASN B N 1
ATOM 3930 C CA . ASN B 1 250 ? -33.594 31.516 -2.232 1 30.23 250 ASN B CA 1
ATOM 3931 C C . ASN B 1 250 ? -34.25 31.781 -3.588 1 30.23 250 ASN B C 1
ATOM 3933 O O . ASN B 1 250 ? -34.219 32.906 -4.062 1 30.23 250 ASN B O 1
ATOM 3937 N N . ILE B 1 251 ? -34.562 30.703 -4.332 1 29.81 251 ILE B N 1
ATOM 3938 C CA . ILE B 1 251 ? -35 31.047 -5.676 1 29.81 251 ILE B CA 1
ATOM 3939 C C . ILE B 1 251 ? -36.438 31.609 -5.625 1 29.81 251 ILE B C 1
ATOM 3941 O O . ILE B 1 251 ? -36.812 32.375 -6.492 1 29.81 251 ILE B O 1
ATOM 3945 N N . ASN B 1 252 ? -37.25 31.094 -4.699 1 30.31 252 ASN B N 1
ATOM 3946 C CA . ASN B 1 252 ? -38.656 31.422 -4.887 1 30.31 252 ASN B CA 1
ATOM 3947 C C . ASN B 1 252 ? -38.938 32.906 -4.621 1 30.31 252 ASN B C 1
ATOM 3949 O O . ASN B 1 252 ? -40.031 33.375 -4.859 1 30.31 252 ASN B O 1
ATOM 3953 N N . GLN B 1 253 ? -38.031 33.531 -3.848 1 29.78 253 GLN B N 1
ATOM 3954 C CA . GLN B 1 253 ? -38.656 34.75 -3.354 1 29.78 253 GLN B CA 1
ATOM 3955 C C . GLN B 1 253 ? -38.656 35.844 -4.434 1 29.78 253 GLN B C 1
ATOM 3957 O O . GLN B 1 253 ? -39.312 36.875 -4.266 1 29.78 253 GLN B O 1
ATOM 3962 N N . THR B 1 254 ? -37.812 35.688 -5.461 1 27.38 254 THR B N 1
ATOM 3963 C CA . THR B 1 254 ? -37.688 36.969 -6.148 1 27.38 254 THR B CA 1
ATOM 3964 C C . THR B 1 254 ? -38.812 37.188 -7.152 1 27.38 254 THR B C 1
ATOM 3966 O O . THR B 1 254 ? -38.844 38.188 -7.848 1 27.38 254 THR B O 1
ATOM 3969 N N . PHE B 1 255 ? -39.625 36.094 -7.414 1 28.19 255 PHE B N 1
ATOM 3970 C CA . PHE B 1 255 ? -40.5 36.438 -8.531 1 28.19 255 PHE B CA 1
ATOM 3971 C C . PHE B 1 255 ? -41.625 37.375 -8.094 1 28.19 255 PHE B C 1
ATOM 3973 O O . PHE B 1 255 ? -42.375 37.875 -8.922 1 28.19 255 PHE B O 1
ATOM 3980 N N . GLY B 1 256 ? -42.062 37.25 -6.859 1 25.53 256 GLY B N 1
ATOM 3981 C CA . GLY B 1 256 ? -43.344 37.906 -6.676 1 25.53 256 GLY B CA 1
ATOM 3982 C C . GLY B 1 256 ? -43.219 39.406 -6.586 1 25.53 256 GLY B C 1
ATOM 3983 O O . GLY B 1 256 ? -44.219 40.125 -6.516 1 25.53 256 GLY B O 1
ATOM 3984 N N . LYS B 1 257 ? -42.062 40.125 -6.547 1 21.17 257 LYS B N 1
ATOM 3985 C CA . LYS B 1 257 ? -42.375 41.562 -6.574 1 21.17 257 LYS B CA 1
ATOM 3986 C C . LYS B 1 257 ? -42.5 42.062 -8.008 1 21.17 257 LYS B C 1
ATOM 3988 O O . LYS B 1 257 ? -41.781 41.594 -8.891 1 21.17 257 LYS B O 1
#

Solvent-accessible surface area (backbone atoms only — not comparable to full-atom values): 28161 Å² total; per-residue (Å²): 131,74,78,63,84,56,79,71,76,50,98,58,49,70,46,53,53,49,42,50,42,61,54,51,58,71,22,59,39,45,23,46,80,50,55,91,47,38,52,50,54,48,50,35,52,44,43,50,49,33,55,46,34,43,51,36,43,40,36,43,51,26,70,55,52,84,79,60,71,61,64,77,76,25,74,60,51,79,85,50,44,65,58,50,49,50,40,51,48,50,43,39,49,54,57,52,48,35,48,54,52,27,52,59,66,49,55,93,51,60,93,81,40,73,87,71,38,63,53,43,61,86,76,70,33,54,44,51,51,36,28,50,51,52,48,42,50,51,58,31,54,71,38,41,53,88,69,75,82,58,90,68,62,79,29,38,45,75,49,67,68,59,47,54,50,43,55,51,49,40,35,51,41,45,50,51,49,51,66,75,36,64,86,28,46,69,48,38,53,52,50,41,38,46,47,48,54,59,71,41,41,57,51,53,53,49,25,70,49,28,43,88,66,36,53,67,53,20,50,52,45,47,57,43,45,42,67,50,52,49,52,46,52,47,49,58,56,47,49,51,55,58,53,50,57,60,57,59,60,67,60,66,64,66,68,76,113,132,74,78,64,84,58,78,69,77,50,97,58,49,70,46,54,53,50,42,50,43,62,52,50,59,71,21,59,39,45,22,46,80,50,55,90,49,40,52,49,54,49,51,35,53,45,44,51,50,33,55,46,34,44,50,36,42,40,36,42,50,26,69,56,53,81,80,61,71,61,64,76,76,25,73,58,51,79,83,50,43,64,59,50,48,50,40,52,49,50,43,37,49,55,57,51,48,35,47,54,50,27,52,58,65,48,54,94,50,58,92,82,40,72,86,71,39,64,53,43,62,85,75,69,31,55,44,50,51,35,29,50,51,52,50,42,50,49,59,31,53,70,37,42,52,88,69,74,83,57,89,68,62,80,29,38,45,75,50,66,69,60,46,54,50,42,54,51,49,39,37,49,41,46,49,52,50,50,66,74,36,63,87,28,48,68,51,38,53,51,50,41,39,46,47,48,54,59,72,42,41,58,51,52,54,49,26,69,49,28,43,90,65,35,53,69,52,22,49,52,44,47,56,45,44,42,68,49,50,50,51,46,54,46,50,57,56,47,48,50,56,59,54,47,57,62,60,59,60,67,61,66,65,66,69,78,113

Foldseek 3Di:
DPPLVPPPPPVDPLLNLLLVLLLLLVQEFAFCLCPPCRLVLLLLSLVLSLLSLLLCVLQPSFPPDPPNPDSVPGLDDPVCRVVSSVLSVQLSVLSSVLVVVQCVVCPPDDPPPSLNHTDDLVPRPDPLSSLLSVLSNVNSVNRRDPPDPPPHHHGYDNDVVSSVVSSVSSVVSSVVSCVSRVVSVVVSVLVVLVSVLSSLVVLVVVLVVCCVPCVPSSVVSCVVSVVSVVSNVVCVVVVVVVVVVVVVVPPPPPPPD/DPVLVPPPPPVPDLLNLLLVLLLLLVQEFAFCLCPPCRLVLLLLSLVLSLLSLLLCVLQPSFPPDPPNPDSVVGLDDPVCRVVSSVLSVQLSVLSSVLVVVQCVVCPPDDPPPSLNHTDDLVPRPDPLSSLLSVLSNVNSVNRRDPPDCPPHHHGYDNDVVSSVVSSVSSVVSSVVSCVSRVVSVVVSVLVVLVSVLSSLVVLVVVLVVCCVPCVPSSVVSCVVSVVSVVSNVVCVVVVCVVVVVVVVVVPPPPPPD

pLDDT: mean 81.21, std 21.33, range [21.17, 98.38]

Radius of gyration: 28.61 Å; Cα contacts (8 Å, |Δi|>4): 522; chains: 2; bounding box: 76×96×62 Å

Secondary structure (DSSP, 8-state):
---------SS--HHHHHHHHHHHHTTEEEBGGGGGGHHHHHHHHHHHHHHHHHHHHHHT-SS--TT---GGGSS--TTTHHHHHHHHHHHHHHHHHHHHHHHHHHTTS-TT-GGG-B--HHHHS-HHHHHHHHHHHHHHHHTS----------EEE--HHHHHHHHHHHHHHHHHHHHH-GGGHHHHHHHHHHHHHHHTHHHHHHHHHHTTT-HHHHHHHHHHHHHHHHHHHHHHHHHHHHHHHHHHHTTGGGG--/---------SS--HHHHHHHHHHHHTTEEEBGGGGGGHHHHHHHHHHHHHHHHHHHHHHT-SS--TT---GGGSS--TTTHHHHHHHHHHHHHHHHHHHHHHHHHHTTS-TT-GGG-B--HHHHS-HHHHHHHHHHHHHHHHTS----------EEE--HHHHHHHHHHHHHHHHHHHHH-GGGHHHHHHHHHHHHHHHTHHHHHHHHHHTTT-HHHHHHHHHHHHHHHHHHHHHHHHHHHHHHHHHHHTTGGGG--

Organism: Penicillium rubens (strain ATCC 28089 / DSM 1075 / NRRL 1951 / Wisconsin 54-1255) (NCBI:txid500485)

InterPro domains:
  IPR029498 Prion-inhibition and propagation, HeLo domain [PF14479] (6-203)
  IPR038305 HeLo domain superfamily [G3DSA:1.20.120.1020] (1-237)

Nearest PDB structures (foldseek):
  2wvo-assembly1_B  TM=7.793E-01  e=2.696E-10  Podospora anserina
  2wvq-assembly1_A  TM=7.883E-01  e=1.074E-09  Podospora anserina
  2wvq-assembly1_B  TM=7.781E-01  e=7.104E-09  Podospora anserina
  2wvn-assembly1_A-2  TM=7.740E-01  e=7.104E-09  Podospora anserina
  2wvo-assembly1_B  TM=7.792E-01  e=1.802E-10  Podospora anserina